Protein AF-0000000070218643 (afdb_homodimer)

Organism: Alternaria alternata (NCBI:txid5599)

Radius of gyration: 26.66 Å; Cα contacts (8 Å, |Δi|>4): 1334; chains: 2; bounding box: 50×75×58 Å

Secondary structure (DSSP, 8-state):
-EEEEE-TTT--EEEEEEE--SSTTPPEEEEE--TT--GGGGHHHHHHHHTTT-EEEEE--TTSTTS---S-GGGG-HHHHHHHHHHHHHHTT---EEEEEETHHHHHHHHHHHHHGGGEEEEEEESS----TT---SHHHHHHHHHHHHHHHSS-TTTHHHHHTSTTHHHHHHHTHHHHHHHHT-SSTTHHHIIIIISTTHHHHHHHTT-------SSS-HHHHHHHHHHHHHTTSSHHHHHHHHHHHTTTTHHHHHHHTTS-----S-EEEEEETT-SSS-HHHHHHHHGGG-TT-EEEEES--S-HHHHTHHHHHHHHHHHHHT-/-EEEEE-TTT--EEEEEEE--SSTTPPEEEEE--TT--GGGGHHHHHHHHTTT-EEEEE--TTSTTS---S-GGGG-HHHHHHHHHHHHHHTT---EEEEEETHHHHHHHHHHHHHGGGEEEEEEESS----TT---SHHHHHHHHHHHHHHHSS-TTTHHHHHTSTTHHHHHHHTHHHHHHHHT-SSTTHHHIIIIISTTHHHHHHHTT-------SSS-HHHHHHHHHHHHHTTSSHHHHHHHHHHHTTTTHHHHHHTTTS-----S-EEEEEETT-SSS-HHHHHHHHGGG-TT-EEEEES--S-HHHHTHHHHHHHHHHHHHT-

Foldseek 3Di:
DWDWDQQDPPRWIKIWDKDAFPDPPAFEEEEFEAPPDFLVLLVLLCVLVVVVRHIYIYIGQELFFPTHQDPDLLCLALLNSLVRVVSVCVVVPQQAHEYEYAHLSQVNVLVNCVPPVRRYQEYEYELFAHDFQLDQLAQVVLVVQQVVCCVVPNFRLQQQLVLLQDLCSFVLCQVLVQLNVQQVQAPPFPVSCRQQRGHHPNVVVSSVVSHGHDHDDPQRDPVNSVVSNVRQVVSPGRNSSSSNSNSRHVCSHNVVSVVCVPPLSADPHAYEYEHAPRESRSHVVVNCVNHCVRYVPYHYHYDPHYRSCCRVVVPVVSVVVVVSSVVD/DWDWDQQDPPRWIKIWDKDAFPDPPAFEEEEFEAPPDFLVLLVLLCVLVVVVRHIYIYIGAELFFPTHQDPDLLCLALLNSLVSVVSVCVVVPQQAHEYEYAHLSQVNVLVNCVPPVRRYQEYEYELFAHDFQLDQLAQVVLVVQQVVCCVVPNFRLQQQLVLLQDLCSFVLCQVLVQLNVQQVQAPDFPVSCRQQRGHHPRVVVSSVVSHGHDHDDPQRDPVNSVVSNVRQVVSPGRNSSSSNSNSRHVCSHNVVSVVCVPPLSADPHAYEYEHAPRESRSHVVVNCVNHCVRYVPYHYHYDPHYRSCCRVVVPVVSVVVVVSSVVD

InterPro domains:
  IPR000073 Alpha/beta hydrolase fold-1 [PF00561] (28-128)
  IPR000639 Epoxide hydrolase-like [PR00412] (33-51)
  IPR000639 Epoxide hydrolase-like [PR00412] (53-68)
  IPR000639 Epoxide hydrolase-like [PR00412] (269-285)
  IPR000639 Epoxide hydrolase-like [PR00412] (302-324)
  IPR029058 Alpha/Beta hydrolase fold [G3DSA:3.40.50.1820] (3-327)
  IPR029058 Alpha/Beta hydrolase fold [SSF53474] (5-327)
  IPR050266 AB hydrolase superfamily [PTHR43798] (12-327)

Solvent-accessible surface area (backbone atoms only — not comparable to full-atom values): 32749 Å² total; per-residue (Å²): 89,80,47,72,48,67,34,86,85,82,61,51,40,39,20,27,39,40,39,74,45,76,38,90,88,47,54,33,37,34,44,34,52,29,82,97,46,30,42,70,63,41,50,61,54,51,53,58,38,47,77,71,19,28,13,40,38,23,40,15,50,80,22,18,46,77,12,46,59,70,84,57,49,70,68,51,20,44,67,57,46,29,51,49,52,51,45,51,32,54,77,70,70,50,68,53,25,39,37,37,20,25,50,58,13,10,59,35,49,28,39,23,50,75,78,48,42,81,37,48,62,26,42,32,26,34,32,25,43,50,54,49,52,40,67,52,64,21,50,68,43,50,54,50,49,20,54,51,32,29,73,71,74,69,44,28,36,58,27,39,52,62,50,51,53,38,94,64,43,38,51,52,41,54,74,26,47,67,23,46,52,19,50,76,52,32,68,55,55,37,59,51,40,46,61,35,34,13,31,72,64,28,35,60,52,40,39,75,66,56,42,75,43,64,52,62,54,98,66,45,39,71,67,51,54,50,48,53,51,49,42,36,57,72,49,73,35,51,53,45,47,40,35,48,55,33,15,32,43,70,43,57,43,42,66,61,19,61,76,35,41,83,49,84,52,59,56,84,47,60,36,38,38,36,30,15,72,35,16,57,57,42,36,45,40,61,28,46,60,60,25,33,87,33,28,63,80,48,43,63,44,52,44,95,21,36,76,56,32,59,48,76,38,30,68,63,46,44,49,55,51,50,56,53,59,69,69,103,88,79,49,71,47,67,36,86,85,84,59,50,39,40,21,26,39,42,42,74,45,74,37,90,88,47,54,33,35,33,43,33,50,30,84,97,45,31,42,71,62,41,51,62,52,52,53,57,38,48,78,70,20,27,14,40,38,23,39,16,50,80,23,19,46,77,12,46,59,71,84,56,49,70,68,51,19,44,68,55,47,29,51,49,52,51,44,51,32,53,76,71,71,50,68,52,24,38,36,37,22,26,49,58,12,12,59,34,50,29,39,23,50,74,77,47,41,81,38,49,62,27,41,34,24,33,31,27,46,51,52,48,51,38,68,52,66,20,53,68,43,50,54,51,49,19,53,51,32,30,72,71,74,71,43,29,36,56,27,41,53,63,50,51,52,39,94,65,44,38,52,53,42,55,76,26,47,68,26,45,51,19,51,78,51,33,67,54,56,37,58,50,42,46,62,34,33,12,31,71,63,28,36,61,51,40,38,76,66,58,42,77,44,62,54,63,54,99,66,42,39,72,66,51,54,49,48,53,52,49,42,37,57,72,48,73,36,50,53,44,46,41,35,49,56,33,15,31,42,70,43,57,43,41,67,61,20,62,74,35,42,85,49,84,52,61,55,84,47,59,36,37,39,36,32,15,73,34,17,56,58,42,36,45,39,61,28,47,59,59,25,32,86,34,27,64,80,48,43,64,44,53,44,96,22,36,76,55,31,60,46,76,37,31,69,62,45,45,48,55,52,49,55,54,58,70,69,104

Structure (mmCIF, N/CA/C/O backbone):
data_AF-0000000070218643-model_v1
#
loop_
_entity.id
_entity.type
_entity.pdbx_description
1 polymer Alpha/beta-hydrolase
#
loop_
_atom_site.group_PDB
_atom_site.id
_atom_site.type_symbol
_atom_site.label_atom_id
_atom_site.label_alt_id
_atom_site.label_comp_id
_atom_site.label_asym_id
_atom_site.label_entity_id
_atom_site.label_seq_id
_atom_site.pdbx_PDB_ins_code
_atom_site.Cartn_x
_atom_site.Cartn_y
_atom_site.Cartn_z
_atom_site.occupancy
_atom_site.B_iso_or_equiv
_atom_site.auth_seq_id
_atom_site.auth_comp_id
_atom_site.auth_asym_id
_atom_site.auth_atom_id
_atom_site.pdbx_PDB_model_num
ATOM 1 N N . MET A 1 1 ? -12.609 31.656 -2.262 1 89.31 1 MET A N 1
ATOM 2 C CA . MET A 1 1 ? -12.656 32.844 -1.426 1 89.31 1 MET A CA 1
ATOM 3 C C . MET A 1 1 ? -12.188 32.531 -0.008 1 89.31 1 MET A C 1
ATOM 5 O O . MET A 1 1 ? -12.336 31.406 0.468 1 89.31 1 MET A O 1
ATOM 9 N N . MET A 1 2 ? -11.602 33.594 0.592 1 95.94 2 MET A N 1
ATOM 10 C CA . MET A 1 2 ? -11.211 33.5 1.994 1 95.94 2 MET A CA 1
ATOM 11 C C . MET A 1 2 ? -12.273 34.094 2.908 1 95.94 2 MET A C 1
ATOM 13 O O . MET A 1 2 ? -12.828 35.156 2.607 1 95.94 2 MET A O 1
ATOM 17 N N . LYS A 1 3 ? -12.617 33.375 3.938 1 97.94 3 LYS A N 1
ATOM 18 C CA . LYS A 1 3 ? -13.594 33.781 4.934 1 97.94 3 LYS A CA 1
ATOM 19 C C . LYS A 1 3 ? -13.047 33.625 6.348 1 97.94 3 LYS A C 1
ATOM 21 O O . LYS A 1 3 ? -12.078 32.906 6.562 1 97.94 3 LYS A O 1
ATOM 26 N N . SER A 1 4 ? -13.547 34.438 7.234 1 98.38 4 SER A N 1
ATOM 27 C CA . SER A 1 4 ? -13.281 34.281 8.664 1 98.38 4 SER A CA 1
ATOM 28 C C . SER A 1 4 ? -14.57 34.156 9.461 1 98.38 4 SER A C 1
ATOM 30 O O . SER A 1 4 ? -15.555 34.844 9.164 1 98.38 4 SER A O 1
ATOM 32 N N . VAL A 1 5 ? -14.594 33.344 10.438 1 98.56 5 VAL A N 1
ATOM 33 C CA . VAL A 1 5 ? -15.781 33.188 11.273 1 98.56 5 VAL A CA 1
ATOM 34 C C . VAL A 1 5 ? -15.367 32.938 12.719 1 98.56 5 VAL A C 1
ATOM 36 O O . VAL A 1 5 ? -14.383 32.219 12.977 1 98.56 5 VAL A O 1
ATOM 39 N N . LYS A 1 6 ? -15.984 33.562 13.617 1 98.62 6 LYS A N 1
ATOM 40 C CA . LYS A 1 6 ? -15.852 33.25 15.031 1 98.62 6 LYS A CA 1
ATOM 41 C C . LYS A 1 6 ? -16.75 32.062 15.43 1 98.62 6 LYS A C 1
ATOM 43 O O . LYS A 1 6 ? -17.984 32.156 15.289 1 98.62 6 LYS A O 1
ATOM 48 N N . LEU A 1 7 ? -16.188 31 15.875 1 98.5 7 LEU A N 1
ATOM 49 C CA . LEU A 1 7 ? -16.938 29.812 16.219 1 98.5 7 LEU A CA 1
ATOM 50 C C . LEU A 1 7 ? -17.797 30.062 17.469 1 98.5 7 LEU A C 1
ATOM 52 O O . LEU A 1 7 ? -17.344 30.656 18.438 1 98.5 7 LEU A O 1
ATOM 56 N N . PRO A 1 8 ? -18.984 29.656 17.469 1 96.94 8 PRO A N 1
ATOM 57 C CA . PRO A 1 8 ? -19.953 30.062 18.5 1 96.94 8 PRO A CA 1
ATOM 58 C C . PRO A 1 8 ? -19.641 29.453 19.875 1 96.94 8 PRO A C 1
ATOM 60 O O . PRO A 1 8 ? -19.859 30.078 20.906 1 96.94 8 PRO A O 1
ATOM 63 N N . THR A 1 9 ? -19.172 28.266 19.906 1 95 9 THR A N 1
ATOM 64 C CA . THR A 1 9 ? -18.969 27.578 21.172 1 95 9 THR A CA 1
ATOM 65 C C . THR A 1 9 ? -17.594 27.875 21.75 1 95 9 THR A C 1
ATOM 67 O O . THR A 1 9 ? -17.469 28.328 22.891 1 95 9 THR A O 1
ATOM 70 N N . SER A 1 10 ? -16.516 27.719 20.969 1 94.38 10 SER A N 1
ATOM 71 C CA . SER A 1 10 ? -15.148 27.891 21.469 1 94.38 10 SER A CA 1
ATOM 72 C C . SER A 1 10 ? -14.742 29.359 21.484 1 94.38 10 SER A C 1
ATOM 74 O O . SER A 1 10 ? -13.852 29.75 22.234 1 94.38 10 SER A O 1
ATOM 76 N N . GLY A 1 11 ? -15.352 30.141 20.641 1 97.88 11 GLY A N 1
ATOM 77 C CA . GLY A 1 11 ? -14.969 31.547 20.5 1 97.88 11 GLY A CA 1
ATOM 78 C C . GLY A 1 11 ? -13.727 31.734 19.656 1 97.88 11 GLY A C 1
ATOM 79 O O . GLY A 1 11 ? -13.273 32.875 19.469 1 97.88 11 GLY A O 1
ATOM 80 N N . THR A 1 12 ? -13.156 30.688 19.125 1 98.5 12 THR A N 1
ATOM 81 C CA . THR A 1 12 ? -11.977 30.75 18.281 1 98.5 12 THR A CA 1
ATOM 82 C C . THR A 1 12 ? -12.328 31.281 16.891 1 98.5 12 THR A C 1
ATOM 84 O O . THR A 1 12 ? -13.367 30.922 16.328 1 98.5 12 THR A O 1
ATOM 87 N N . THR A 1 13 ? -11.539 32.156 16.375 1 98.75 13 THR A N 1
ATOM 88 C CA . THR A 1 13 ? -11.75 32.625 15.008 1 98.75 13 THR A CA 1
ATOM 89 C C . THR A 1 13 ? -10.953 31.797 14.008 1 98.75 13 THR A C 1
ATOM 91 O O . THR A 1 13 ? -9.734 31.656 14.148 1 98.75 13 THR A O 1
ATOM 94 N N . TYR A 1 14 ? -11.641 31.266 13.039 1 98.81 14 TYR A N 1
ATOM 95 C CA . TYR A 1 14 ? -11.008 30.516 11.961 1 98.81 14 TYR A CA 1
ATOM 96 C C . TYR A 1 14 ? -11.055 31.281 10.648 1 98.81 14 TYR A C 1
ATOM 98 O O . TYR A 1 14 ? -12.078 31.875 10.305 1 98.81 14 TYR A O 1
ATOM 106 N N . ARG A 1 15 ? -9.977 31.344 9.984 1 98.75 15 ARG A N 1
ATOM 107 C CA . ARG A 1 15 ? -9.906 31.766 8.594 1 98.75 15 ARG A CA 1
ATOM 108 C C . ARG A 1 15 ? -9.781 30.562 7.664 1 98.75 15 ARG A C 1
ATOM 110 O O . ARG A 1 15 ? -9.062 29.609 7.969 1 98.75 15 ARG A O 1
ATOM 117 N N . TYR A 1 16 ? -10.523 30.547 6.551 1 98.81 16 TYR A N 1
ATOM 118 C CA . TYR A 1 16 ? -10.547 29.391 5.68 1 98.81 16 TYR A CA 1
ATOM 119 C C . TYR A 1 16 ? -10.906 29.781 4.25 1 98.81 16 TYR A C 1
ATOM 121 O O . TYR A 1 16 ? -11.57 30.797 4.027 1 98.81 16 TYR A O 1
ATOM 129 N N . ALA A 1 17 ? -10.344 29.031 3.352 1 98.75 17 ALA A N 1
ATOM 130 C CA . ALA A 1 17 ? -10.805 29.109 1.969 1 98.75 17 ALA A CA 1
ATOM 131 C C . ALA A 1 17 ? -12.102 28.328 1.781 1 98.75 17 ALA A C 1
ATOM 133 O O . ALA A 1 17 ? -12.242 27.219 2.299 1 98.75 17 ALA A O 1
ATOM 134 N N . ILE A 1 18 ? -13.039 28.906 1.062 1 98.5 18 ILE A N 1
ATOM 135 C CA . ILE A 1 18 ? -14.312 28.219 0.847 1 98.5 18 ILE A CA 1
ATOM 136 C C . ILE A 1 18 ? -14.828 28.516 -0.56 1 98.5 18 ILE A C 1
ATOM 138 O O . ILE A 1 18 ? -14.609 29.609 -1.091 1 98.5 18 ILE A O 1
ATOM 142 N N . ASN A 1 19 ? -15.312 27.578 -1.162 1 97.56 19 ASN A N 1
ATOM 143 C CA . ASN A 1 19 ? -16.047 27.641 -2.422 1 97.56 19 ASN A CA 1
ATOM 144 C C . ASN A 1 19 ? -17.219 26.672 -2.443 1 97.56 19 ASN A C 1
ATOM 146 O O . ASN A 1 19 ? -17.047 25.484 -2.154 1 97.56 19 ASN A O 1
ATOM 150 N N . SER A 1 20 ? -18.438 27.156 -2.75 1 96.62 20 SER A N 1
ATOM 151 C CA . SER A 1 20 ? -19.594 26.281 -2.857 1 96.62 20 SER A CA 1
ATOM 152 C C . SER A 1 20 ? -19.516 25.422 -4.117 1 96.62 20 SER A C 1
ATOM 154 O O . SER A 1 20 ? -19 25.859 -5.145 1 96.62 20 SER A O 1
ATOM 156 N N . PRO A 1 21 ? -20.062 24.25 -4 1 96.69 21 PRO A N 1
ATOM 157 C CA . PRO A 1 21 ? -20.094 23.469 -5.234 1 96.69 21 PRO A CA 1
ATOM 158 C C . PRO A 1 21 ? -20.875 24.141 -6.352 1 96.69 21 PRO A C 1
ATOM 160 O O . PRO A 1 21 ? -21.906 24.781 -6.09 1 96.69 21 PRO A O 1
ATOM 163 N N . SER A 1 22 ? -20.359 24.078 -7.512 1 94.31 22 SER A N 1
ATOM 164 C CA . SER A 1 22 ? -21.062 24.672 -8.648 1 94.31 22 SER A CA 1
ATOM 165 C C . SER A 1 22 ? -21.938 23.641 -9.352 1 94.31 22 SER A C 1
ATOM 167 O O . SER A 1 22 ? -22.797 23.984 -10.172 1 94.31 22 SER A O 1
ATOM 169 N N . GLU A 1 23 ? -21.688 22.391 -9.117 1 90.56 23 GLU A N 1
ATOM 170 C CA . GLU A 1 23 ? -22.516 21.297 -9.656 1 90.56 23 GLU A CA 1
ATOM 171 C C . GLU A 1 23 ? -23.281 20.594 -8.555 1 90.56 23 GLU A C 1
ATOM 173 O O . GLU A 1 23 ? -22.719 20.234 -7.516 1 90.56 23 GLU A O 1
ATOM 178 N N . SER A 1 24 ? -24.547 20.438 -8.867 1 87.38 24 SER A N 1
ATOM 179 C CA . SER A 1 24 ? -25.438 19.812 -7.891 1 87.38 24 SER A CA 1
ATOM 180 C C . SER A 1 24 ? -24.969 18.406 -7.555 1 87.38 24 SER A C 1
ATOM 182 O O . SER A 1 24 ? -24.578 17.641 -8.445 1 87.38 24 SER A O 1
ATOM 184 N N . GLY A 1 25 ? -24.922 18.094 -6.281 1 90.19 25 GLY A N 1
ATOM 185 C CA . GLY A 1 25 ? -24.641 16.734 -5.867 1 90.19 25 GLY A CA 1
ATOM 186 C C . GLY A 1 25 ? -23.172 16.5 -5.535 1 90.19 25 GLY A C 1
ATOM 187 O O . GLY A 1 25 ? -22.828 15.508 -4.895 1 90.19 25 GLY A O 1
ATOM 188 N N . LYS A 1 26 ? -22.281 17.422 -5.926 1 93.94 26 LYS A N 1
ATOM 189 C CA . LYS A 1 26 ? -20.875 17.234 -5.609 1 93.94 26 LYS A CA 1
ATOM 190 C C . LYS A 1 26 ? -20.594 17.594 -4.152 1 93.94 26 LYS A C 1
ATOM 192 O O . LYS A 1 26 ? -21.141 18.547 -3.619 1 93.94 26 LYS A O 1
ATOM 197 N N . PRO A 1 27 ? -19.828 16.828 -3.564 1 96 27 PRO A N 1
ATOM 198 C CA . PRO A 1 27 ? -19.562 17.031 -2.139 1 96 27 PRO A CA 1
ATOM 199 C C . PRO A 1 27 ? -18.578 18.172 -1.873 1 96 27 PRO A C 1
ATOM 201 O O . PRO A 1 27 ? -17.922 18.656 -2.795 1 96 27 PRO A O 1
ATOM 204 N N . TYR A 1 28 ? -18.609 18.688 -0.635 1 98.38 28 TYR A N 1
ATOM 205 C CA . TYR A 1 28 ? -17.531 19.516 -0.116 1 98.38 28 TYR A CA 1
ATOM 206 C C . TYR A 1 28 ? -16.312 18.672 0.215 1 98.38 28 TYR A C 1
ATOM 208 O O . TYR A 1 28 ? -16.438 17.578 0.757 1 98.38 28 TYR A O 1
ATOM 216 N N . LEU A 1 29 ? -15.195 19.172 -0.2 1 98.94 29 LEU A N 1
ATOM 217 C CA . LEU A 1 29 ? -13.914 18.625 0.226 1 98.94 29 LEU A CA 1
ATOM 218 C C . LEU A 1 29 ? -13.32 19.438 1.369 1 98.94 29 LEU A C 1
ATOM 220 O O . LEU A 1 29 ? -13.125 20.641 1.237 1 98.94 29 LEU A O 1
ATOM 224 N N . LEU A 1 30 ? -13.141 18.812 2.484 1 98.94 30 LEU A N 1
ATOM 225 C CA . LEU A 1 30 ? -12.453 19.422 3.625 1 98.94 30 LEU A CA 1
ATOM 226 C C . LEU A 1 30 ? -10.969 19.094 3.6 1 98.94 30 LEU A C 1
ATOM 228 O O . LEU A 1 30 ? -10.586 17.922 3.611 1 98.94 30 LEU A O 1
ATOM 232 N N . PHE A 1 31 ? -10.125 20.094 3.52 1 98.94 31 PHE A N 1
ATOM 233 C CA . PHE A 1 31 ? -8.68 19.906 3.475 1 98.94 31 PHE A CA 1
ATOM 234 C C . PHE A 1 31 ? -8.039 20.281 4.805 1 98.94 31 PHE A C 1
ATOM 236 O O . PHE A 1 31 ? -8.188 21.422 5.27 1 98.94 31 PHE A O 1
ATOM 243 N N . 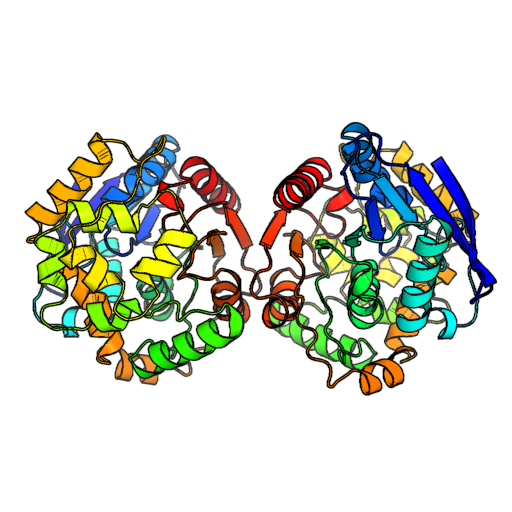LEU A 1 32 ? -7.348 19.344 5.418 1 99 32 LEU A N 1
ATOM 244 C CA . LEU A 1 32 ? -6.664 19.547 6.691 1 99 32 LEU A CA 1
ATOM 245 C C . LEU A 1 32 ? -5.152 19.438 6.516 1 99 32 LEU A C 1
ATOM 247 O O . LEU A 1 32 ? -4.613 18.344 6.336 1 99 32 LEU A O 1
ATOM 251 N N . HIS A 1 33 ? -4.477 20.594 6.613 1 98.88 33 HIS A N 1
ATOM 252 C CA . HIS A 1 33 ? -3.062 20.688 6.277 1 98.88 33 HIS A CA 1
ATOM 253 C C . HIS A 1 33 ? -2.188 20.297 7.465 1 98.88 33 HIS A C 1
ATOM 255 O O . HIS A 1 33 ? -2.689 20.109 8.578 1 98.88 33 HIS A O 1
ATOM 261 N N . GLY A 1 34 ? -0.904 20.141 7.195 1 98.69 34 GLY A N 1
ATOM 262 C CA . GLY A 1 34 ? 0.076 19.828 8.219 1 98.69 34 GLY A CA 1
ATOM 263 C C . GLY A 1 34 ? 1.028 20.969 8.508 1 98.69 34 GLY A C 1
ATOM 264 O O . GLY A 1 34 ? 0.621 22.141 8.523 1 98.69 34 GLY A O 1
ATOM 265 N N . PHE A 1 35 ? 2.266 20.688 8.883 1 98.44 35 PHE A N 1
ATOM 266 C CA . PHE A 1 35 ? 3.32 21.625 9.258 1 98.44 35 PHE A CA 1
ATOM 267 C C . PHE A 1 35 ? 4.477 21.562 8.266 1 98.44 35 PHE A C 1
ATOM 269 O O . PHE A 1 35 ? 4.863 20.469 7.832 1 98.44 35 PHE A O 1
ATOM 276 N N . PRO A 1 36 ? 4.957 22.703 7.957 1 97.38 36 PRO A N 1
ATOM 277 C CA . PRO A 1 36 ? 4.656 24.094 8.289 1 97.38 36 PRO A CA 1
ATOM 278 C C . PRO A 1 36 ? 3.77 24.781 7.25 1 97.38 36 PRO A C 1
ATOM 280 O O . PRO A 1 36 ? 4.191 25.734 6.613 1 97.38 36 PRO A O 1
ATOM 283 N N . GLU A 1 37 ? 2.584 24.312 7.25 1 98.12 37 GLU A N 1
ATOM 284 C CA . GLU A 1 37 ? 1.666 24.656 6.168 1 98.12 37 GLU A CA 1
ATOM 285 C C . GLU A 1 37 ? 0.534 25.547 6.668 1 98.12 37 GLU A C 1
ATOM 287 O O . GLU A 1 37 ? 0.451 25.844 7.859 1 98.12 37 GLU A O 1
ATOM 292 N N . SER A 1 38 ? -0.246 26.125 5.793 1 98.38 38 SER A N 1
ATOM 293 C CA . SER A 1 38 ? -1.551 26.766 5.91 1 98.38 38 SER A CA 1
ATOM 294 C C . SER A 1 38 ? -2.506 26.281 4.824 1 98.38 38 SER A C 1
ATOM 296 O O . SER A 1 38 ? -2.162 25.391 4.043 1 98.38 38 SER A O 1
ATOM 298 N N . SER A 1 39 ? -3.709 26.844 4.82 1 98.69 39 SER A N 1
ATOM 299 C CA . SER A 1 39 ? -4.656 26.469 3.779 1 98.69 39 SER A CA 1
ATOM 300 C C . SER A 1 39 ? -4.066 26.688 2.389 1 98.69 39 SER A C 1
ATOM 302 O O . SER A 1 39 ? -4.473 26.047 1.425 1 98.69 39 SER A O 1
ATOM 304 N N . TYR A 1 40 ? -3.066 27.562 2.275 1 98 40 TYR A N 1
ATOM 305 C CA . TYR A 1 40 ? -2.455 27.891 0.989 1 98 40 TYR A CA 1
ATOM 306 C C . TYR A 1 40 ? -1.741 26.672 0.411 1 98 40 TYR A C 1
ATOM 308 O O . TYR A 1 40 ? -1.541 26.578 -0.803 1 98 40 TYR A O 1
ATOM 316 N N . SER A 1 41 ? -1.346 25.75 1.242 1 97.44 41 SER A N 1
ATOM 317 C CA . SER A 1 41 ? -0.63 24.562 0.78 1 97.44 41 SER A CA 1
ATOM 318 C C . SER A 1 41 ? -1.512 23.688 -0.116 1 97.44 41 SER A C 1
ATOM 320 O O . SER A 1 41 ? -1.012 22.828 -0.843 1 97.44 41 SER A O 1
ATOM 322 N N . TRP A 1 42 ? -2.812 23.938 -0.085 1 98.25 42 TRP A N 1
ATOM 323 C CA . TRP A 1 42 ? -3.762 23.141 -0.867 1 98.25 42 TRP A CA 1
ATOM 324 C C . TRP A 1 42 ? -4.109 23.844 -2.174 1 98.25 42 TRP A C 1
ATOM 326 O O . TRP A 1 42 ? -5.051 23.469 -2.865 1 98.25 42 TRP A O 1
ATOM 336 N N . VAL A 1 43 ? -3.398 24.875 -2.562 1 97.19 43 VAL A N 1
ATOM 337 C CA . VAL A 1 43 ? -3.785 25.734 -3.67 1 97.19 43 VAL A CA 1
ATOM 338 C C . VAL A 1 43 ? -3.969 24.906 -4.938 1 97.19 43 VAL A C 1
ATOM 340 O O . VAL A 1 43 ? -4.891 25.156 -5.719 1 97.19 43 VAL A O 1
ATOM 343 N N . ASN A 1 44 ? -3.105 23.875 -5.176 1 97.44 44 ASN A N 1
ATOM 344 C CA . ASN A 1 44 ? -3.203 23.047 -6.371 1 97.44 44 ASN A CA 1
ATOM 345 C C . ASN A 1 44 ? -4.453 22.172 -6.344 1 97.44 44 ASN A C 1
ATOM 347 O O . ASN A 1 44 ? -5.109 21.984 -7.375 1 97.44 44 ASN A O 1
ATOM 351 N N . GLN A 1 45 ? -4.805 21.578 -5.188 1 98.62 45 GLN A N 1
ATOM 352 C CA . GLN A 1 45 ? -6.008 20.766 -5.027 1 98.62 45 GLN A CA 1
ATOM 353 C C . GLN A 1 45 ? -7.266 21.625 -5.109 1 98.62 45 GLN A C 1
ATOM 355 O O . GLN A 1 45 ? -8.258 21.234 -5.73 1 98.62 45 GLN A O 1
ATOM 360 N N . ILE A 1 46 ? -7.219 22.797 -4.43 1 98.25 46 ILE A N 1
ATOM 361 C CA . ILE A 1 46 ? -8.359 23.703 -4.434 1 98.25 46 ILE A CA 1
ATOM 362 C C . ILE A 1 46 ? -8.695 24.109 -5.867 1 98.25 46 ILE A C 1
ATOM 364 O O . ILE A 1 46 ? -9.852 24.031 -6.285 1 98.25 46 ILE A O 1
ATOM 368 N N . GLU A 1 47 ? -7.699 24.547 -6.648 1 97.44 47 GLU A N 1
ATOM 369 C CA . GLU A 1 47 ? -7.918 24.938 -8.039 1 97.44 47 GLU A CA 1
ATOM 370 C C . GLU A 1 47 ? -8.469 23.766 -8.859 1 97.44 47 GLU A C 1
ATOM 372 O O . GLU A 1 47 ? -9.453 23.922 -9.586 1 97.44 47 GLU A O 1
ATOM 377 N N . TYR A 1 48 ? -7.867 22.594 -8.75 1 98.25 48 TYR A N 1
ATOM 378 C CA . TYR A 1 48 ? -8.227 21.406 -9.516 1 98.25 48 TYR A CA 1
ATOM 379 C C . TYR A 1 48 ? -9.68 21.016 -9.273 1 98.25 48 TYR A C 1
ATOM 381 O O . TYR A 1 48 ? -10.43 20.766 -10.219 1 98.25 48 TYR A O 1
ATOM 389 N N . PHE A 1 49 ? -10.102 21.031 -8.047 1 98.56 49 PHE A N 1
ATOM 390 C CA . PHE A 1 49 ? -11.422 20.516 -7.699 1 98.56 49 PHE A CA 1
ATOM 391 C C . PHE A 1 49 ? -12.492 21.578 -7.859 1 98.56 49 PHE A C 1
ATOM 393 O O . PHE A 1 49 ? -13.641 21.281 -8.188 1 98.56 49 PHE A O 1
ATOM 400 N N . THR A 1 50 ? -12.117 22.859 -7.598 1 97.94 50 THR A N 1
ATOM 401 C CA . THR A 1 50 ? -13.062 23.953 -7.871 1 97.94 50 THR A CA 1
ATOM 402 C C . THR A 1 50 ? -13.453 23.953 -9.344 1 97.94 50 THR A C 1
ATOM 404 O O . THR A 1 50 ? -14.633 24.094 -9.68 1 97.94 50 THR A O 1
ATOM 407 N N . ARG A 1 51 ? -12.477 23.766 -10.258 1 97.31 51 ARG A N 1
ATOM 408 C CA . ARG A 1 51 ? -12.719 23.766 -11.695 1 97.31 51 ARG A CA 1
ATOM 409 C C . ARG A 1 51 ? -13.625 22.609 -12.094 1 97.31 51 ARG A C 1
ATOM 411 O O . ARG A 1 51 ? -14.281 22.641 -13.141 1 97.31 51 ARG A O 1
ATOM 418 N N . ARG A 1 52 ? -13.719 21.641 -11.258 1 97.31 52 ARG A N 1
ATOM 419 C CA . ARG A 1 52 ? -14.516 20.453 -11.562 1 97.31 52 ARG A CA 1
ATOM 420 C C . ARG A 1 52 ? -15.844 20.484 -10.805 1 97.31 52 ARG A C 1
ATOM 422 O O . ARG A 1 52 ? -16.562 19.484 -10.781 1 97.31 52 ARG A O 1
ATOM 429 N N . GLY A 1 53 ? -16.062 21.578 -10.078 1 97.81 53 GLY A N 1
ATOM 430 C CA . GLY A 1 53 ? -17.391 21.859 -9.547 1 97.81 53 GLY A CA 1
ATOM 431 C C . GLY A 1 53 ? -17.547 21.422 -8.102 1 97.81 53 GLY A C 1
ATOM 432 O O . GLY A 1 53 ? -18.656 21.469 -7.555 1 97.81 53 GLY A O 1
ATOM 433 N N . TYR A 1 54 ? -16.516 20.953 -7.438 1 98.38 54 TYR A N 1
ATOM 434 C CA . TYR A 1 54 ? -16.594 20.5 -6.059 1 98.38 54 TYR A CA 1
ATOM 435 C C . TYR A 1 54 ? -16.594 21.672 -5.082 1 98.38 54 TYR A C 1
ATOM 437 O O . TYR A 1 54 ? -16.078 22.734 -5.391 1 98.38 54 TYR A O 1
ATOM 445 N N . GLY A 1 55 ? -17.234 21.516 -3.996 1 98.44 55 GLY A N 1
ATOM 446 C CA . GLY A 1 55 ? -17.109 22.469 -2.906 1 98.44 55 GLY A CA 1
ATOM 447 C C . GLY A 1 55 ? -15.797 22.359 -2.16 1 98.44 55 GLY A C 1
ATOM 448 O O . GLY A 1 55 ? -15.211 21.266 -2.078 1 98.44 55 GLY A O 1
ATOM 449 N N . ILE A 1 56 ? -15.383 23.453 -1.67 1 98.75 56 ILE A N 1
ATOM 450 C CA . ILE A 1 56 ? -14.117 23.5 -0.949 1 98.75 56 ILE A CA 1
ATOM 451 C C . ILE A 1 56 ? -14.328 24.094 0.44 1 98.75 56 ILE A C 1
ATOM 453 O O . ILE A 1 56 ? -15.055 25.078 0.592 1 98.75 56 ILE A O 1
ATOM 457 N N . ILE A 1 57 ? -13.758 23.531 1.402 1 98.94 57 ILE A N 1
ATOM 458 C CA . ILE A 1 57 ? -13.531 24.172 2.699 1 98.94 57 ILE A CA 1
ATOM 459 C C . ILE A 1 57 ? -12.156 23.781 3.229 1 98.94 57 ILE A C 1
ATOM 461 O O . ILE A 1 57 ? -11.906 22.609 3.529 1 98.94 57 ILE A O 1
ATOM 465 N N . ALA A 1 58 ? -11.258 24.688 3.283 1 98.94 58 ALA A N 1
ATOM 466 C CA . ALA A 1 58 ? -9.867 24.484 3.697 1 98.94 58 ALA A CA 1
ATOM 467 C C . ALA A 1 58 ? -9.461 25.516 4.754 1 98.94 58 ALA A C 1
ATOM 469 O O . ALA A 1 58 ? -9 26.609 4.422 1 98.94 58 ALA A O 1
ATOM 470 N N . PRO A 1 59 ? -9.531 25.172 5.961 1 98.94 59 PRO A N 1
ATOM 471 C CA . PRO A 1 59 ? -9.172 26.109 7.02 1 98.94 59 PRO A CA 1
ATOM 472 C C . PRO A 1 59 ? -7.656 26.219 7.219 1 98.94 59 PRO A C 1
ATOM 474 O O . PRO A 1 59 ? -6.934 25.25 7.004 1 98.94 59 PRO A O 1
ATOM 477 N N . ASP A 1 60 ? -7.215 27.453 7.512 1 98.94 60 ASP A N 1
ATOM 478 C CA . ASP A 1 60 ? -6.008 27.516 8.328 1 98.94 60 ASP A CA 1
ATOM 479 C C . ASP A 1 60 ? -6.23 26.859 9.688 1 98.94 60 ASP A C 1
ATOM 481 O O . ASP A 1 60 ? -7.059 27.312 10.477 1 98.94 60 ASP A O 1
ATOM 485 N N . LEU A 1 61 ? -5.531 25.797 9.93 1 98.88 61 LEU A N 1
ATOM 486 C CA . LEU A 1 61 ? -5.727 25.125 11.211 1 98.88 61 LEU A CA 1
ATOM 487 C C . LEU A 1 61 ? -5.176 25.969 12.359 1 98.88 61 LEU A C 1
ATOM 489 O O . LEU A 1 61 ? -4.484 26.969 12.125 1 98.88 61 LEU A O 1
ATOM 493 N N . LEU A 1 62 ? -5.555 25.609 13.523 1 98.88 62 LEU A N 1
ATOM 494 C CA . LEU A 1 62 ? -5.227 26.422 14.695 1 98.88 62 LEU A CA 1
ATOM 495 C C . LEU A 1 62 ? -3.738 26.75 14.727 1 98.88 62 LEU A C 1
ATOM 497 O O . LEU A 1 62 ? -2.896 25.875 14.531 1 98.88 62 LEU A O 1
ATOM 501 N N . GLY A 1 63 ? -3.477 28.062 14.922 1 98.62 63 GLY A N 1
ATOM 502 C CA . GLY A 1 63 ? -2.092 28.484 15.047 1 98.62 63 GLY A CA 1
ATOM 503 C C . GLY A 1 63 ? -1.442 28.812 13.719 1 98.62 63 GLY A C 1
ATOM 504 O O . GLY A 1 63 ? -0.279 29.219 13.672 1 98.62 63 GLY A O 1
ATOM 505 N N . THR A 1 64 ? -2.158 28.75 12.609 1 98.62 64 THR A N 1
ATOM 506 C CA . THR A 1 64 ? -1.572 28.984 11.297 1 98.62 64 THR A CA 1
ATOM 507 C C . THR A 1 64 ? -2.391 30.016 10.516 1 98.62 64 THR A C 1
ATOM 509 O O . THR A 1 64 ? -3.572 30.219 10.805 1 98.62 64 THR A O 1
ATOM 512 N N . GLY A 1 65 ? -1.72 30.641 9.602 1 98.31 65 GLY A N 1
ATOM 513 C CA . GLY A 1 65 ? -2.402 31.578 8.719 1 98.31 65 GLY A CA 1
ATOM 514 C C . GLY A 1 65 ? -3.18 32.656 9.469 1 98.31 65 GLY A C 1
ATOM 515 O O . GLY A 1 65 ? -2.643 33.312 10.359 1 98.31 65 GLY A O 1
ATOM 516 N N . GLY A 1 66 ? -4.41 32.812 9.07 1 98.38 66 GLY A N 1
ATOM 517 C CA . GLY A 1 66 ? -5.234 33.875 9.648 1 98.38 66 GLY A CA 1
ATOM 518 C C . GLY A 1 66 ? -6.062 33.406 10.828 1 98.38 66 GLY A C 1
ATOM 519 O O . GLY A 1 66 ? -6.801 34.188 11.43 1 98.38 66 GLY A O 1
ATOM 520 N N . THR A 1 67 ? -5.98 32.156 11.195 1 98.81 67 THR A N 1
ATOM 521 C CA . THR A 1 67 ? -6.711 31.578 12.32 1 98.81 67 THR A CA 1
ATOM 522 C C . THR A 1 67 ? -6.039 31.938 13.641 1 98.81 67 THR A C 1
ATOM 524 O O . THR A 1 67 ? -4.832 32.188 13.688 1 98.81 67 THR A O 1
ATOM 527 N N . ASP A 1 68 ? -6.793 31.953 14.734 1 98.75 68 ASP A N 1
ATOM 528 C CA . ASP A 1 68 ? -6.309 32.344 16.047 1 98.75 68 ASP A CA 1
ATOM 529 C C . ASP A 1 68 ? -5.09 31.516 16.453 1 98.75 68 ASP A C 1
ATOM 531 O O . ASP A 1 68 ? -4.938 30.375 16.031 1 98.75 68 ASP A O 1
ATOM 535 N N . LYS A 1 69 ? -4.262 32.125 17.297 1 98.31 69 LYS A N 1
ATOM 536 C CA . LYS A 1 69 ? -3.012 31.516 17.766 1 98.31 69 LYS A CA 1
ATOM 537 C C . LYS A 1 69 ? -2.926 31.547 19.297 1 98.31 69 LYS A C 1
ATOM 539 O O . LYS A 1 69 ? -2.037 32.188 19.859 1 98.31 69 LYS A O 1
ATOM 544 N N . PRO A 1 70 ? -3.756 30.766 19.844 1 97.88 70 PRO A N 1
ATOM 545 C CA . PRO A 1 70 ? -3.719 30.766 21.312 1 97.88 70 PRO A CA 1
ATOM 546 C C . PRO A 1 70 ? -2.361 30.344 21.859 1 97.88 70 PRO A C 1
ATOM 548 O O . PRO A 1 70 ? -1.666 29.516 21.25 1 97.88 70 PRO A O 1
ATOM 551 N N . VAL A 1 71 ? -2.027 30.844 23.062 1 96.5 71 VAL A N 1
ATOM 552 C CA . VAL A 1 71 ? -0.731 30.547 23.672 1 96.5 71 VAL A CA 1
ATOM 553 C C . VAL A 1 71 ? -0.822 29.281 24.516 1 96.5 71 VAL A C 1
ATOM 555 O O . VAL A 1 71 ? 0.172 28.578 24.688 1 96.5 71 VAL A O 1
ATOM 558 N N . GLU A 1 72 ? -1.981 28.969 24.969 1 97.56 72 GLU A N 1
ATOM 559 C CA . GLU A 1 72 ? -2.168 27.797 25.828 1 97.56 72 GLU A CA 1
ATOM 560 C C . GLU A 1 72 ? -2.088 26.5 25.016 1 97.56 72 GLU A C 1
ATOM 562 O O . GLU A 1 72 ? -2.82 26.328 24.047 1 97.56 72 GLU A O 1
ATOM 567 N N . LEU A 1 73 ? -1.311 25.562 25.453 1 98.06 73 LEU A N 1
ATOM 568 C CA . LEU A 1 73 ? -1.117 24.297 24.75 1 98.06 73 LEU A CA 1
ATOM 569 C C . LEU A 1 73 ? -2.406 23.484 24.719 1 98.06 73 LEU A C 1
ATOM 571 O O . LEU A 1 73 ? -2.654 22.734 23.766 1 98.06 73 LEU A O 1
ATOM 575 N N . GLU A 1 74 ? -3.205 23.625 25.734 1 98.19 74 GLU A N 1
ATOM 576 C CA . GLU A 1 74 ? -4.441 22.859 25.859 1 98.19 74 GLU A CA 1
ATOM 577 C C . GLU A 1 74 ? -5.391 23.141 24.703 1 98.19 74 GLU A C 1
ATOM 579 O O . GLU A 1 74 ? -6.199 22.297 24.328 1 98.19 74 GLU A O 1
ATOM 584 N N . ALA A 1 75 ? -5.293 24.312 24.156 1 98.44 75 ALA A N 1
ATOM 585 C CA . ALA A 1 75 ? -6.141 24.688 23.016 1 98.44 75 ALA A CA 1
ATOM 586 C C . ALA A 1 75 ? -5.855 23.797 21.812 1 98.44 75 ALA A C 1
ATOM 588 O O . ALA A 1 75 ? -6.711 23.625 20.938 1 98.44 75 ALA A O 1
ATOM 589 N N . TYR A 1 76 ? -4.66 23.188 21.766 1 98.69 76 TYR A N 1
ATOM 590 C CA . TYR A 1 76 ? -4.223 22.391 20.625 1 98.69 76 TYR A CA 1
ATOM 591 C C . TYR A 1 76 ? -4.527 20.922 20.828 1 98.69 76 TYR A C 1
ATOM 593 O O . TYR A 1 76 ? -3.967 20.062 20.141 1 98.69 76 TYR A O 1
ATOM 601 N N . SER A 1 77 ? -5.402 20.609 21.797 1 98.62 77 SER A N 1
ATOM 602 C CA . SER A 1 77 ? -5.875 19.234 21.906 1 98.62 77 SER A CA 1
ATOM 603 C C . SER A 1 77 ? -6.621 18.812 20.641 1 98.62 77 SER A C 1
ATOM 605 O O . SER A 1 77 ? -7.383 19.594 20.078 1 98.62 77 SER A O 1
ATOM 607 N N . LEU A 1 78 ? -6.414 17.609 20.234 1 98.88 78 LEU A N 1
ATOM 608 C CA . LEU A 1 78 ? -7.043 17.109 19.016 1 98.88 78 LEU A CA 1
ATOM 609 C C . LEU A 1 78 ? -8.555 17.047 19.172 1 98.88 78 LEU A C 1
ATOM 611 O O . LEU A 1 78 ? -9.297 17.312 18.219 1 98.88 78 LEU A O 1
ATOM 615 N N . LYS A 1 79 ? -9.039 16.734 20.359 1 98.75 79 LYS A N 1
ATOM 616 C CA . LYS A 1 79 ? -10.469 16.703 20.625 1 98.75 79 LYS A CA 1
ATOM 617 C C . LYS A 1 79 ? -11.086 18.094 20.438 1 98.75 79 LYS A C 1
ATOM 619 O O . LYS A 1 79 ? -12.125 18.234 19.781 1 98.75 79 LYS A O 1
ATOM 624 N N . THR A 1 80 ? -10.438 19.109 21.016 1 98.69 80 THR A N 1
ATOM 625 C CA . THR A 1 80 ? -10.914 20.469 20.906 1 98.69 80 THR A CA 1
ATOM 626 C C . THR A 1 80 ? -10.906 20.938 19.453 1 98.69 80 THR A C 1
ATOM 628 O O . THR A 1 80 ? -11.906 21.469 18.953 1 98.69 80 THR A O 1
ATOM 631 N 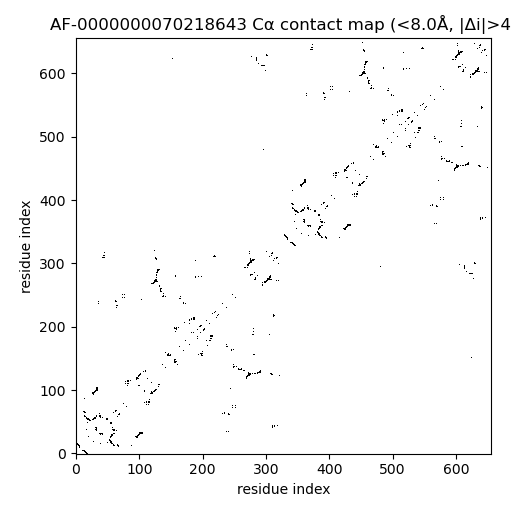N . MET A 1 81 ? -9.875 20.672 18.766 1 98.88 81 MET A N 1
ATOM 632 C CA . MET A 1 81 ? -9.766 21.109 17.391 1 98.88 81 MET A CA 1
ATOM 633 C C . MET A 1 81 ? -10.75 20.375 16.5 1 98.88 81 MET A C 1
ATOM 635 O O . MET A 1 81 ? -11.281 20.938 15.539 1 98.88 81 MET A O 1
ATOM 639 N N . ALA A 1 82 ? -10.961 19.047 16.781 1 98.88 82 ALA A N 1
ATOM 640 C CA . ALA A 1 82 ? -11.977 18.297 16.047 1 98.88 82 ALA A CA 1
ATOM 641 C C . ALA A 1 82 ? -13.352 18.938 16.219 1 98.88 82 ALA A C 1
ATOM 643 O O . ALA A 1 82 ? -14.102 19.078 15.242 1 98.88 82 ALA A O 1
ATOM 644 N N . SER A 1 83 ? -13.648 19.297 17.422 1 98.81 83 SER A N 1
ATOM 645 C CA . SER A 1 83 ? -14.914 19.969 17.703 1 98.81 83 SER A CA 1
ATOM 646 C C . SER A 1 83 ? -15.008 21.312 16.969 1 98.81 83 SER A C 1
ATOM 648 O O . SER A 1 83 ? -16.078 21.703 16.5 1 98.81 83 SER A O 1
ATOM 650 N N . GLU A 1 84 ? -13.938 22.031 16.906 1 98.88 84 GLU A N 1
ATOM 651 C CA . GLU A 1 84 ? -13.922 23.328 16.234 1 98.88 84 GLU A CA 1
ATOM 652 C C . GLU A 1 84 ? -14.117 23.188 14.734 1 98.88 84 GLU A C 1
ATOM 654 O O . GLU A 1 84 ? -14.797 24 14.109 1 98.88 84 GLU A O 1
ATOM 659 N N . VAL A 1 85 ? -13.516 22.125 14.148 1 98.88 85 VAL A N 1
ATOM 660 C CA . VAL A 1 85 ? -13.75 21.859 12.734 1 98.88 85 VAL A CA 1
ATOM 661 C C . VAL A 1 85 ? -15.227 21.562 12.492 1 98.88 85 VAL A C 1
ATOM 663 O O . VAL A 1 85 ? -15.812 22.016 11.508 1 98.88 85 VAL A O 1
ATOM 666 N N . ALA A 1 86 ? -15.859 20.797 13.391 1 98.81 86 ALA A N 1
ATOM 667 C CA . ALA A 1 86 ? -17.297 20.516 13.297 1 98.81 86 ALA A CA 1
ATOM 668 C C . ALA A 1 86 ? -18.094 21.812 13.375 1 98.81 86 ALA A C 1
ATOM 670 O O . ALA A 1 86 ? -19.031 22.016 12.586 1 98.81 86 ALA A O 1
ATOM 671 N N . GLN A 1 87 ? -17.719 22.672 14.312 1 98.81 87 GLN A N 1
ATOM 672 C CA . GLN A 1 87 ? -18.391 23.953 14.43 1 98.81 87 GLN A CA 1
ATOM 673 C C . GLN A 1 87 ? -18.266 24.781 13.148 1 98.81 87 GLN A C 1
ATOM 675 O O . GLN A 1 87 ? -19.203 25.453 12.734 1 98.81 87 GLN A O 1
ATOM 680 N N . LEU A 1 88 ? -17.078 24.75 12.602 1 98.81 88 LEU A N 1
ATOM 681 C CA . LEU A 1 88 ? -16.828 25.469 11.352 1 98.81 88 LEU A CA 1
ATOM 682 C C . LEU A 1 88 ? -17.766 24.969 10.25 1 98.81 88 LEU A C 1
ATOM 684 O O . LEU A 1 88 ? -18.344 25.766 9.508 1 98.81 88 LEU A O 1
ATOM 688 N N . LEU A 1 89 ? -17.891 23.625 10.109 1 98.81 89 LEU A N 1
ATOM 689 C CA . LEU A 1 89 ? -18.812 23.047 9.125 1 98.81 89 LEU A CA 1
ATOM 690 C C . LEU A 1 89 ? -20.234 23.484 9.406 1 98.81 89 LEU A C 1
ATOM 692 O O . LEU A 1 89 ? -20.969 23.844 8.477 1 98.81 89 LEU A O 1
ATOM 696 N N . ASP A 1 90 ? -20.641 23.516 10.656 1 98.56 90 ASP A N 1
ATOM 697 C CA . ASP A 1 90 ? -21.984 23.953 11.039 1 98.56 90 ASP A CA 1
ATOM 698 C C . ASP A 1 90 ? -22.219 25.406 10.641 1 98.56 90 ASP A C 1
ATOM 700 O O . ASP A 1 90 ? -23.297 25.75 10.156 1 98.56 90 ASP A O 1
ATOM 704 N N . CYS A 1 91 ? -21.25 26.25 10.891 1 98.31 91 CYS A N 1
ATOM 705 C CA . CYS A 1 91 ? -21.375 27.656 10.547 1 98.31 91 CYS A CA 1
ATOM 706 C C . CYS A 1 91 ? -21.656 27.844 9.062 1 98.31 91 CYS A C 1
ATOM 708 O O . CYS A 1 91 ? -22.375 28.766 8.672 1 98.31 91 CYS A O 1
ATOM 710 N N . GLU A 1 92 ? -21.172 26.891 8.219 1 98.12 92 GLU A N 1
ATOM 711 C CA . GLU A 1 92 ? -21.328 27 6.77 1 98.12 92 GLU A CA 1
ATOM 712 C C . GLU A 1 92 ? -22.484 26.141 6.277 1 98.12 92 GLU A C 1
ATOM 714 O O . GLU A 1 92 ? -22.75 26.078 5.074 1 98.12 92 GLU A O 1
ATOM 719 N N . GLY A 1 93 ? -23.172 25.453 7.219 1 97.88 93 GLY A N 1
ATOM 720 C CA . GLY A 1 93 ? -24.297 24.609 6.867 1 97.88 93 GLY A CA 1
ATOM 721 C C . GLY A 1 93 ? -23.891 23.359 6.098 1 97.88 93 GLY A C 1
ATOM 722 O O . GLY A 1 93 ? -24.656 22.859 5.262 1 97.88 93 GLY A O 1
ATOM 723 N N . ILE A 1 94 ? -22.703 22.906 6.254 1 98.12 94 ILE A N 1
ATOM 724 C CA . ILE A 1 94 ? -22.203 21.719 5.562 1 98.12 94 ILE A CA 1
ATOM 725 C C . ILE A 1 94 ? -22.391 20.5 6.445 1 98.12 94 ILE A C 1
ATOM 727 O O . ILE A 1 94 ? -21.812 20.406 7.535 1 98.12 94 ILE A O 1
ATOM 731 N N . GLU A 1 95 ? -23.125 19.5 5.984 1 96.88 95 GLU A N 1
ATOM 732 C CA . GLU A 1 95 ? -23.531 18.359 6.801 1 96.88 95 GLU A CA 1
ATOM 733 C C . GLU A 1 95 ? -22.578 17.188 6.613 1 96.88 95 GLU A C 1
ATOM 735 O O . GLU A 1 95 ? -22.438 16.328 7.5 1 96.88 95 GLU A O 1
ATOM 740 N N . ASN A 1 96 ? -22.031 17.078 5.461 1 96.81 96 ASN A N 1
ATOM 741 C CA . ASN A 1 96 ? -21.109 15.984 5.164 1 96.81 96 ASN A CA 1
ATOM 742 C C . ASN A 1 96 ? -20 16.422 4.227 1 96.81 96 ASN A C 1
ATOM 744 O O . ASN A 1 96 ? -20.188 17.297 3.385 1 96.81 96 ASN A O 1
ATOM 748 N N . VAL A 1 97 ? -18.797 15.836 4.406 1 98.75 97 VAL A N 1
ATOM 749 C CA . VAL A 1 97 ? -17.641 16.203 3.596 1 98.75 97 VAL A CA 1
ATOM 750 C C . VAL A 1 97 ? -16.828 14.953 3.268 1 98.75 97 VAL A C 1
ATOM 752 O O . VAL A 1 97 ? -16.953 13.93 3.943 1 98.75 97 VAL A O 1
ATOM 755 N N . VAL A 1 98 ? -16.109 14.969 2.195 1 98.88 98 VAL A N 1
ATOM 756 C CA . VAL A 1 98 ? -14.93 14.133 2 1 98.88 98 VAL A CA 1
ATOM 757 C C . VAL A 1 98 ? -13.703 14.844 2.572 1 98.88 98 VAL A C 1
ATOM 759 O O . VAL A 1 98 ? -13.305 15.898 2.082 1 98.88 98 VAL A O 1
ATOM 762 N N . ALA A 1 99 ? -13.125 14.289 3.561 1 98.94 99 ALA A N 1
ATOM 763 C CA . ALA A 1 99 ? -12 14.953 4.219 1 98.94 99 ALA A CA 1
ATOM 764 C C . ALA A 1 99 ? -10.664 14.438 3.691 1 98.94 99 ALA A C 1
ATOM 766 O O . ALA A 1 99 ? -10.5 13.234 3.479 1 98.94 99 ALA A O 1
ATOM 767 N N . VAL A 1 100 ? -9.773 15.312 3.426 1 99 100 VAL A N 1
ATOM 768 C CA . VAL A 1 100 ? -8.422 15.023 2.969 1 99 100 VAL A CA 1
ATOM 769 C C . VAL A 1 100 ? -7.402 15.633 3.932 1 99 100 VAL A C 1
ATOM 771 O O . VAL A 1 100 ? -7.457 16.828 4.219 1 99 100 VAL A O 1
ATOM 774 N N . SER A 1 101 ? -6.5 14.828 4.445 1 98.94 101 SER A N 1
ATOM 775 C CA . SER A 1 101 ? -5.531 15.336 5.41 1 98.94 101 SER A CA 1
ATOM 776 C C . SER A 1 101 ? -4.102 15.102 4.934 1 98.94 101 SER A C 1
ATOM 778 O O . SER A 1 101 ? -3.855 14.219 4.109 1 98.94 101 SER A O 1
ATOM 780 N N . HIS A 1 102 ? -3.17 15.875 5.391 1 98.88 102 HIS A N 1
ATOM 781 C CA . HIS A 1 102 ? -1.729 15.734 5.199 1 98.88 102 HIS A CA 1
ATOM 782 C C . HIS A 1 102 ? -0.976 15.961 6.504 1 98.88 102 HIS A C 1
ATOM 784 O O . HIS A 1 102 ? -1.283 16.891 7.25 1 98.88 102 HIS A O 1
ATOM 790 N N . ASP A 1 103 ? 0.032 15.07 6.816 1 98.69 103 ASP A N 1
ATOM 791 C CA . ASP A 1 103 ? 0.951 15.305 7.926 1 98.69 103 ASP A CA 1
ATOM 792 C C . ASP A 1 103 ? 0.192 15.477 9.242 1 98.69 103 ASP A C 1
ATOM 794 O O . ASP A 1 103 ? -0.599 14.617 9.625 1 98.69 103 ASP A O 1
ATOM 798 N N . LEU A 1 104 ? 0.275 16.578 9.969 1 98.81 104 LEU A N 1
ATOM 799 C CA . LEU A 1 104 ? -0.405 16.797 11.242 1 98.81 104 LEU A CA 1
ATOM 800 C C . LEU A 1 104 ? -1.918 16.797 11.055 1 98.81 104 LEU A C 1
ATOM 802 O O . LEU A 1 104 ? -2.658 16.422 11.969 1 98.81 104 LEU A O 1
ATOM 806 N N . GLY A 1 105 ? -2.332 17.172 9.875 1 98.94 105 GLY A N 1
ATOM 807 C CA . GLY A 1 105 ? -3.756 17.125 9.586 1 98.94 105 GLY A CA 1
ATOM 808 C C . GLY A 1 105 ? -4.336 15.727 9.734 1 98.94 105 GLY A C 1
ATOM 809 O O . GLY A 1 105 ? -5.535 15.57 9.992 1 98.94 105 GLY A O 1
ATOM 810 N N . SER A 1 106 ? -3.537 14.719 9.57 1 98.88 106 SER A N 1
ATOM 811 C CA . SER A 1 106 ? -4 13.336 9.68 1 98.88 106 SER A CA 1
ATOM 812 C C . SER A 1 106 ? -4.312 12.977 11.125 1 98.88 106 SER A C 1
ATOM 814 O O . SER A 1 106 ? -5.219 12.18 11.391 1 98.88 106 SER A O 1
ATOM 816 N N . PHE A 1 107 ? -3.508 13.578 12.102 1 98.88 107 PHE A N 1
ATOM 817 C CA . PHE A 1 107 ? -3.846 13.398 13.508 1 98.88 107 PHE A CA 1
ATOM 818 C C . PHE A 1 107 ? -5.227 13.969 13.805 1 98.88 107 PHE A C 1
ATOM 820 O O . PHE A 1 107 ? -6.035 13.328 14.484 1 98.88 107 PHE A O 1
ATOM 827 N N . LEU A 1 108 ? -5.434 15.109 13.25 1 98.94 108 LEU A N 1
ATOM 828 C CA . LEU A 1 108 ? -6.715 15.781 13.477 1 98.94 108 LEU A CA 1
ATOM 829 C C . LEU A 1 108 ? -7.848 15.031 12.781 1 98.94 108 LEU A C 1
ATOM 831 O O . LEU A 1 108 ? -8.914 14.82 13.375 1 98.94 108 LEU A O 1
ATOM 835 N N . LEU A 1 109 ? -7.656 14.609 11.547 1 98.94 109 LEU A N 1
ATOM 836 C CA . LEU A 1 109 ? -8.688 13.859 10.844 1 98.94 109 LEU A CA 1
ATOM 837 C C . LEU A 1 109 ? -9.016 12.57 11.578 1 98.94 109 LEU A C 1
ATOM 839 O O . LEU A 1 109 ? -10.18 12.156 11.633 1 98.94 109 LEU A O 1
ATOM 843 N N . SER A 1 110 ? -7.996 11.891 12.125 1 98.94 110 SER A N 1
ATOM 844 C CA . SER A 1 110 ? -8.211 10.664 12.883 1 98.94 110 SER A CA 1
ATOM 845 C C . SER A 1 110 ? -9.133 10.906 14.07 1 98.94 110 SER A C 1
ATOM 847 O O . SER A 1 110 ? -10.055 10.125 14.32 1 98.94 110 SER A O 1
ATOM 849 N N . ARG A 1 111 ? -8.945 11.992 14.766 1 98.94 111 ARG A N 1
ATOM 850 C CA . ARG A 1 111 ? -9.789 12.297 15.922 1 98.94 111 ARG A CA 1
ATOM 851 C C . ARG A 1 111 ? -11.125 12.891 15.492 1 98.94 111 ARG A C 1
ATOM 853 O O . ARG A 1 111 ? -12.141 12.688 16.156 1 98.94 111 ARG A O 1
ATOM 860 N N . PHE A 1 112 ? -11.078 13.594 14.375 1 98.94 112 PHE A N 1
ATOM 861 C CA . PHE A 1 112 ? -12.352 14 13.805 1 98.94 112 PHE A CA 1
ATOM 862 C C . PHE A 1 112 ? -13.219 12.781 13.5 1 98.94 112 PHE A C 1
ATOM 864 O O . PHE A 1 112 ? -14.422 12.781 13.781 1 98.94 112 PHE A O 1
ATOM 871 N N . HIS A 1 113 ? -12.656 11.719 12.938 1 98.88 113 HIS A N 1
ATOM 872 C CA . HIS A 1 113 ? -13.352 10.453 12.703 1 98.88 113 HIS A CA 1
ATOM 873 C C . HIS A 1 113 ? -13.867 9.867 14.016 1 98.88 113 HIS A C 1
ATOM 875 O O . HIS A 1 113 ? -14.984 9.344 14.062 1 98.88 113 HIS A O 1
ATOM 881 N N . THR A 1 114 ? -13.078 9.984 15.086 1 98.69 114 THR A N 1
ATOM 882 C CA . THR A 1 114 ? -13.422 9.414 16.391 1 98.69 114 THR A CA 1
ATOM 883 C C . THR A 1 114 ? -14.617 10.148 17 1 98.69 114 THR A C 1
ATOM 885 O O . THR A 1 114 ? -15.562 9.516 17.469 1 98.69 114 THR A O 1
ATOM 888 N N . TYR A 1 115 ? -14.57 11.492 16.891 1 98.56 115 TYR A N 1
ATOM 889 C CA . TYR A 1 115 ? -15.5 12.281 17.688 1 98.56 115 TYR A CA 1
ATOM 890 C C . TYR A 1 115 ? -16.641 12.82 16.828 1 98.56 115 TYR A C 1
ATOM 892 O O . TYR A 1 115 ? -17.703 13.18 17.359 1 98.56 115 TYR A O 1
ATOM 900 N N . GLN A 1 116 ? -16.406 12.984 15.516 1 98.44 116 GLN A N 1
ATOM 901 C CA . GLN A 1 116 ? -17.344 13.695 14.648 1 98.44 116 GLN A CA 1
ATOM 902 C C . GLN A 1 116 ? -17.578 12.93 13.344 1 98.44 116 GLN A C 1
ATOM 904 O O . GLN A 1 116 ? -17.641 13.523 12.273 1 98.44 116 GLN A O 1
ATOM 909 N N . SER A 1 117 ? -17.672 11.594 13.375 1 98.12 117 SER A N 1
ATOM 910 C CA . SER A 1 117 ? -17.719 10.734 12.195 1 98.12 117 SER A CA 1
ATOM 911 C C . SER A 1 117 ? -18.953 11.039 11.352 1 98.12 117 SER A C 1
ATOM 913 O O . SER A 1 117 ? -18.969 10.773 10.148 1 98.12 117 SER A O 1
ATOM 915 N N . LYS A 1 118 ? -19.984 11.625 11.953 1 98 118 LYS A N 1
ATOM 916 C CA . LYS A 1 118 ? -21.234 11.898 11.25 1 98 118 LYS A CA 1
ATOM 917 C C . LYS A 1 118 ? -21.016 12.875 10.102 1 98 118 LYS A C 1
ATOM 919 O O . LYS A 1 118 ? -21.797 12.906 9.141 1 98 118 LYS A O 1
ATOM 924 N N . TYR A 1 119 ? -19.938 13.688 10.141 1 98.62 119 TYR A N 1
ATOM 925 C CA . TYR A 1 119 ? -19.672 14.695 9.117 1 98.62 119 TYR A CA 1
ATOM 926 C C . TYR A 1 119 ? -18.906 14.094 7.949 1 98.62 119 TYR A C 1
ATOM 928 O O . TYR A 1 119 ? -18.719 14.742 6.918 1 98.62 119 TYR A O 1
ATOM 936 N N . LEU A 1 120 ? -18.469 12.82 8.078 1 98.75 120 LEU A N 1
ATOM 937 C CA . LEU A 1 120 ? -17.547 12.258 7.105 1 98.75 120 LEU A CA 1
ATOM 938 C C . LEU A 1 120 ? -18.266 11.281 6.176 1 98.75 120 LEU A C 1
ATOM 940 O O . LEU A 1 120 ? -18.734 10.234 6.613 1 98.75 120 LEU A O 1
ATOM 944 N N . SER A 1 121 ? -18.312 11.602 4.934 1 98.62 121 SER A N 1
ATOM 945 C CA . SER A 1 121 ? -18.812 10.641 3.949 1 98.62 121 SER A CA 1
ATOM 946 C C . SER A 1 121 ? -17.688 9.75 3.432 1 98.62 121 SER A C 1
ATOM 948 O O . SER A 1 121 ? -17.922 8.609 3.033 1 98.62 121 SER A O 1
ATOM 950 N N . ALA A 1 122 ? -16.453 10.289 3.418 1 98.75 122 ALA A N 1
ATOM 951 C CA . ALA A 1 122 ? -15.227 9.586 3.025 1 98.75 122 ALA A CA 1
ATOM 952 C C . ALA A 1 122 ? -13.992 10.297 3.574 1 98.75 122 ALA A C 1
ATOM 954 O O . ALA A 1 122 ? -14.07 11.445 4.016 1 98.75 122 ALA A O 1
ATOM 955 N N . LEU A 1 123 ? -12.875 9.586 3.607 1 98.5 123 LEU A N 1
ATOM 956 C CA . LEU A 1 123 ? -11.625 10.133 4.125 1 98.5 123 LEU A CA 1
ATOM 957 C C . LEU A 1 123 ? -10.453 9.773 3.215 1 98.5 123 LEU A C 1
ATOM 959 O O . LEU A 1 123 ? -10.383 8.648 2.703 1 98.5 123 LEU A O 1
ATOM 963 N N . ALA A 1 124 ? -9.562 10.664 3.07 1 98.94 124 ALA A N 1
ATOM 964 C CA . ALA A 1 124 ? -8.289 10.422 2.402 1 98.94 124 ALA A CA 1
ATOM 965 C C . ALA A 1 124 ? -7.125 10.938 3.242 1 98.94 124 ALA A C 1
ATOM 967 O O . ALA A 1 124 ? -7.133 12.086 3.686 1 98.94 124 ALA A O 1
ATOM 968 N N . PHE A 1 125 ? -6.164 10.07 3.482 1 98.94 125 PHE A N 1
ATOM 969 C CA . PHE A 1 125 ? -4.938 10.422 4.188 1 98.94 125 PHE A CA 1
ATOM 970 C C . PHE A 1 125 ? -3.768 10.531 3.217 1 98.94 125 PHE A C 1
ATOM 972 O O . PHE A 1 125 ? -3.529 9.625 2.42 1 98.94 125 PHE A O 1
ATOM 979 N N . LEU A 1 126 ? -3.049 11.633 3.258 1 98.88 126 LEU A N 1
ATOM 980 C CA . LEU A 1 126 ? -1.854 11.828 2.445 1 98.88 126 LEU A CA 1
ATOM 981 C C . LEU A 1 126 ? -0.595 11.734 3.301 1 98.88 126 LEU A C 1
ATOM 983 O O . LEU A 1 126 ? -0.431 12.492 4.262 1 98.88 126 LEU A O 1
ATOM 987 N N . ASP A 1 127 ? 0.366 10.828 3.012 1 98.56 127 ASP A N 1
ATOM 988 C CA . ASP A 1 127 ? 1.688 10.531 3.559 1 98.56 127 ASP A CA 1
ATOM 989 C C . ASP A 1 127 ? 1.581 9.961 4.973 1 98.56 127 ASP A C 1
ATOM 991 O O . ASP A 1 127 ? 2.246 8.977 5.301 1 98.56 127 ASP A O 1
ATOM 995 N N . ILE A 1 128 ? 0.841 10.664 5.879 1 98.81 128 ILE A N 1
ATOM 996 C CA . ILE A 1 128 ? 0.593 10.18 7.23 1 98.81 128 ILE A CA 1
ATOM 997 C C . ILE A 1 128 ? -0.799 9.555 7.309 1 98.81 128 ILE A C 1
ATOM 999 O O . ILE A 1 128 ? -1.769 10.125 6.797 1 98.81 128 ILE A O 1
ATOM 1003 N N . GLY A 1 129 ? -0.87 8.375 7.879 1 98.69 129 GLY A N 1
ATOM 1004 C CA . GLY A 1 129 ? -2.102 7.605 7.883 1 98.69 129 GLY A CA 1
ATOM 1005 C C . GLY A 1 129 ? -2.959 7.848 9.109 1 98.69 129 GLY A C 1
ATOM 1006 O O . GLY A 1 129 ? -2.994 8.961 9.633 1 98.69 129 GLY A O 1
ATOM 1007 N N . TYR A 1 130 ? -3.738 6.848 9.477 1 98.88 130 TYR A N 1
ATOM 1008 C CA . TYR A 1 130 ? -4.766 6.879 10.508 1 98.88 130 TYR A CA 1
ATOM 1009 C C . TYR A 1 130 ? -4.18 6.516 11.867 1 98.88 130 TYR A C 1
ATOM 1011 O O . TYR A 1 130 ? -3.389 5.578 11.977 1 98.88 130 TYR A O 1
ATOM 1019 N N . PHE A 1 131 ? -4.492 7.301 12.844 1 98.69 131 PHE A N 1
ATOM 1020 C CA . PHE A 1 131 ? -4.211 6.973 14.234 1 98.69 131 PHE A CA 1
ATOM 1021 C C . PHE A 1 131 ? -5.484 6.543 14.953 1 98.69 131 PHE A C 1
ATOM 1023 O O . PHE A 1 131 ? -6.383 7.355 15.172 1 98.69 131 PHE A O 1
ATOM 1030 N N . ALA A 1 132 ? -5.562 5.316 15.328 1 98.56 132 ALA A N 1
ATOM 1031 C CA . ALA A 1 132 ? -6.75 4.77 15.984 1 98.56 132 ALA A CA 1
ATOM 1032 C C . ALA A 1 132 ? -6.957 5.395 17.359 1 98.56 132 ALA A C 1
ATOM 1034 O O . ALA A 1 132 ? -6.008 5.891 17.969 1 98.56 132 ALA A O 1
ATOM 1035 N N . PRO A 1 133 ? -8.281 5.391 17.859 1 98.62 133 PRO A N 1
ATOM 1036 C CA . PRO A 1 133 ? -8.5 5.871 19.234 1 98.62 133 PRO A CA 1
ATOM 1037 C C . PRO A 1 133 ? -7.629 5.152 20.25 1 98.62 133 PRO A C 1
ATOM 1039 O O . PRO A 1 133 ? -7.473 3.93 20.188 1 98.62 133 PRO A O 1
ATOM 1042 N N . GLY A 1 134 ? -7.035 5.906 21.094 1 98.56 134 GLY A N 1
ATOM 1043 C CA . GLY A 1 134 ? -6.203 5.324 22.141 1 98.56 134 GLY A CA 1
ATOM 1044 C C . GLY A 1 134 ? -4.719 5.402 21.828 1 98.56 134 GLY A C 1
ATOM 1045 O O . GLY A 1 134 ? -3.883 5.23 22.719 1 98.56 134 GLY A O 1
ATOM 1046 N N . VAL A 1 135 ? -4.348 5.633 20.578 1 98.44 135 VAL A N 1
ATOM 1047 C CA . VAL A 1 135 ? -2.941 5.848 20.234 1 98.44 135 VAL A CA 1
ATOM 1048 C C . VAL A 1 135 ? -2.51 7.234 20.703 1 98.44 135 VAL A C 1
ATOM 1050 O O . VAL A 1 135 ? -2.91 8.25 20.125 1 98.44 135 VAL A O 1
ATOM 1053 N N . ASP A 1 136 ? -1.712 7.277 21.75 1 98.69 136 ASP A N 1
ATOM 1054 C CA . ASP A 1 136 ? -1.245 8.516 22.359 1 98.69 136 ASP A CA 1
ATOM 1055 C C . ASP A 1 136 ? 0.133 8.906 21.828 1 98.69 136 ASP A C 1
ATOM 1057 O O . ASP A 1 136 ? 1.152 8.406 22.312 1 98.69 136 ASP A O 1
ATOM 1061 N N . VAL A 1 137 ? 0.18 9.828 20.859 1 98.38 137 VAL A N 1
ATOM 1062 C CA . VAL A 1 137 ? 1.44 10.281 20.281 1 98.38 137 VAL A CA 1
ATOM 1063 C C . VAL A 1 137 ? 2.119 11.273 21.219 1 98.38 137 VAL A C 1
ATOM 1065 O O . VAL A 1 137 ? 2.172 12.469 20.938 1 98.38 137 VAL A O 1
ATOM 1068 N N . ASN A 1 138 ? 2.582 10.758 22.344 1 98.69 138 ASN A N 1
ATOM 1069 C CA . ASN A 1 138 ? 3.338 11.523 23.328 1 98.69 138 ASN A CA 1
ATOM 1070 C C . ASN A 1 138 ? 4.832 11.227 23.234 1 98.69 138 ASN A C 1
ATOM 1072 O O . ASN A 1 138 ? 5.305 10.664 22.25 1 98.69 138 ASN A O 1
ATOM 1076 N N . MET A 1 139 ? 5.57 11.688 24.203 1 98.5 139 MET A N 1
ATOM 1077 C CA . MET A 1 139 ? 7.02 11.523 24.203 1 98.5 139 MET A CA 1
ATOM 1078 C C . MET A 1 139 ? 7.406 10.055 24.125 1 98.5 139 MET A C 1
ATOM 1080 O O . MET A 1 139 ? 8.336 9.688 23.406 1 98.5 139 MET A O 1
ATOM 1084 N N . THR A 1 140 ? 6.734 9.195 24.844 1 98.56 140 THR A N 1
ATOM 1085 C CA . THR A 1 140 ? 7.008 7.766 24.844 1 98.56 140 THR A CA 1
ATOM 1086 C C . THR A 1 140 ? 6.777 7.18 23.453 1 98.56 140 THR A C 1
ATOM 1088 O O . THR A 1 140 ? 7.566 6.359 22.984 1 98.56 140 THR A O 1
ATOM 1091 N N . TYR A 1 141 ? 5.711 7.57 22.812 1 98.62 141 TYR A N 1
ATOM 1092 C CA . TYR A 1 141 ? 5.43 7.133 21.453 1 98.62 141 TYR A CA 1
ATOM 1093 C C . TYR A 1 141 ? 6.57 7.508 20.516 1 98.62 141 TYR A C 1
ATOM 1095 O O . TYR A 1 141 ? 7.047 6.672 19.734 1 98.62 141 TYR A O 1
ATOM 1103 N N . VAL A 1 142 ? 6.992 8.742 20.562 1 98.69 142 VAL A N 1
ATOM 1104 C CA . VAL A 1 142 ? 8.016 9.266 19.672 1 98.69 142 VAL A CA 1
ATOM 1105 C C . VAL A 1 142 ? 9.336 8.531 19.891 1 98.69 142 VAL A C 1
ATOM 1107 O O . VAL A 1 142 ? 10.016 8.148 18.938 1 98.69 142 VAL A O 1
ATOM 1110 N N . GLU A 1 143 ? 9.68 8.328 21.141 1 98.62 143 GLU A N 1
ATOM 1111 C CA . GLU A 1 143 ? 10.898 7.586 21.469 1 98.62 143 GLU A CA 1
ATOM 1112 C C . GLU A 1 143 ? 10.828 6.156 20.938 1 98.62 143 GLU A C 1
ATOM 1114 O O . GLU A 1 143 ? 11.797 5.656 20.359 1 98.62 143 GLU A O 1
ATOM 1119 N N . THR A 1 144 ? 9.711 5.531 21.141 1 98.62 144 THR A N 1
ATOM 1120 C CA . THR A 1 144 ? 9.516 4.168 20.656 1 98.62 144 THR A CA 1
ATOM 1121 C C . THR A 1 144 ? 9.602 4.117 19.141 1 98.62 144 THR A C 1
ATOM 1123 O O . THR A 1 144 ? 10.25 3.234 18.578 1 98.62 144 THR A O 1
ATOM 1126 N N . TYR A 1 145 ? 8.93 5.043 18.5 1 98.44 145 TYR A N 1
ATOM 1127 C CA . TYR A 1 145 ? 8.953 5.102 17.031 1 98.44 145 TYR A CA 1
ATOM 1128 C C . TYR A 1 145 ? 10.367 5.312 16.516 1 98.44 145 TYR A C 1
ATOM 1130 O O . TYR A 1 145 ? 10.773 4.684 15.531 1 98.44 145 TYR A O 1
ATOM 1138 N N . ASN A 1 146 ? 11.086 6.18 17.141 1 98.69 146 ASN A N 1
ATOM 1139 C CA . ASN A 1 146 ? 12.469 6.434 16.75 1 98.69 146 ASN A CA 1
ATOM 1140 C C . ASN A 1 146 ? 13.328 5.184 16.891 1 98.69 146 ASN A C 1
ATOM 1142 O O . ASN A 1 146 ? 14.18 4.906 16.047 1 98.69 146 ASN A O 1
ATOM 1146 N N . ASN A 1 147 ? 13.148 4.461 17.984 1 98.56 147 ASN A N 1
ATOM 1147 C CA . ASN A 1 147 ? 13.875 3.207 18.156 1 98.56 147 ASN A CA 1
ATOM 1148 C C . ASN A 1 147 ? 13.539 2.201 17.062 1 98.56 147 ASN A C 1
ATOM 1150 O O . ASN A 1 147 ? 14.422 1.535 16.531 1 98.56 147 ASN A O 1
ATOM 1154 N N . ILE A 1 148 ? 12.305 2.1 16.719 1 97.56 148 ILE A N 1
ATOM 1155 C CA . ILE A 1 148 ? 11.844 1.169 15.688 1 97.56 148 ILE A CA 1
ATOM 1156 C C . ILE A 1 148 ? 12.43 1.571 14.336 1 97.56 148 ILE A C 1
ATOM 1158 O O . ILE A 1 148 ? 12.977 0.736 13.617 1 97.56 148 ILE A O 1
ATOM 1162 N N . SER A 1 149 ? 12.281 2.859 13.992 1 97.81 149 SER A N 1
ATOM 1163 C CA . SER A 1 149 ? 12.773 3.312 12.695 1 97.81 149 SER A CA 1
ATOM 1164 C C . SER A 1 149 ? 14.289 3.188 12.609 1 97.81 149 SER A C 1
ATOM 1166 O O . SER A 1 149 ? 14.836 2.869 11.547 1 97.81 149 SER A O 1
ATOM 1168 N N . GLN A 1 150 ? 15.023 3.498 13.727 1 97.88 150 GLN A N 1
ATOM 1169 C CA . GLN A 1 150 ? 16.469 3.279 13.758 1 97.88 150 GLN A CA 1
ATOM 1170 C C . GLN A 1 150 ? 16.812 1.837 13.406 1 97.88 150 GLN A C 1
ATOM 1172 O O . GLN A 1 150 ? 17.734 1.59 12.617 1 97.88 150 GLN A O 1
ATOM 1177 N N . ALA A 1 151 ? 16.109 0.937 13.93 1 95.56 151 ALA A N 1
ATOM 1178 C CA . ALA A 1 151 ? 16.359 -0.484 13.711 1 95.56 151 ALA A CA 1
ATOM 1179 C C . ALA A 1 151 ? 15.977 -0.895 12.289 1 95.56 151 ALA A C 1
ATOM 1181 O O . ALA A 1 151 ? 16.672 -1.707 11.664 1 95.56 151 ALA A O 1
ATOM 1182 N N . GLU A 1 152 ? 14.914 -0.331 11.789 1 93.75 152 GLU A N 1
ATOM 1183 C CA . GLU A 1 152 ? 14.328 -0.809 10.539 1 93.75 152 GLU A CA 1
ATOM 1184 C C . GLU A 1 152 ? 14.977 -0.129 9.336 1 93.75 152 GLU A C 1
ATOM 1186 O O . GLU A 1 152 ? 15.195 -0.763 8.305 1 93.75 152 GLU A O 1
ATOM 1191 N N . VAL A 1 153 ? 15.234 1.19 9.484 1 94.94 153 VAL A N 1
ATOM 1192 C CA . VAL A 1 153 ? 15.664 1.898 8.281 1 94.94 153 VAL A CA 1
ATOM 1193 C C . VAL A 1 153 ? 16.969 2.637 8.562 1 94.94 153 VAL A C 1
ATOM 1195 O O . VAL A 1 153 ? 17.5 3.328 7.688 1 94.94 153 VAL A O 1
ATOM 1198 N N . GLY A 1 154 ? 17.5 2.646 9.766 1 96.69 154 GLY A N 1
ATOM 1199 C CA . GLY A 1 154 ? 18.859 3.082 10.047 1 96.69 154 GLY A CA 1
ATOM 1200 C C . GLY A 1 154 ? 18.922 4.496 10.594 1 96.69 154 GLY A C 1
ATOM 1201 O O . GLY A 1 154 ? 20.016 5.07 10.695 1 96.69 154 GLY A O 1
ATOM 1202 N N . TYR A 1 155 ? 17.766 5.16 10.867 1 98.06 155 TYR A N 1
ATOM 1203 C CA . TYR A 1 155 ? 17.766 6.504 11.43 1 98.06 155 TYR A CA 1
ATOM 1204 C C . TYR A 1 155 ? 16.484 6.758 12.227 1 98.06 155 TYR A C 1
ATOM 1206 O O . TYR A 1 155 ? 15.461 6.109 12.008 1 98.06 155 TYR A O 1
ATOM 1214 N N . PRO A 1 156 ? 16.531 7.633 13.219 1 98.75 156 PRO A N 1
ATOM 1215 C CA . PRO A 1 156 ? 15.328 8.016 13.969 1 98.75 156 PRO A CA 1
ATOM 1216 C C . PRO A 1 156 ? 14.43 8.977 13.203 1 98.75 156 PRO A C 1
ATOM 1218 O O . PRO A 1 156 ? 14.68 10.188 13.188 1 98.75 156 PRO A O 1
ATOM 1221 N N . ALA A 1 157 ? 13.383 8.555 12.672 1 98.62 157 ALA A N 1
ATOM 1222 C CA . ALA A 1 157 ? 12.57 9.266 11.688 1 98.62 157 ALA A CA 1
ATOM 1223 C C . ALA A 1 157 ? 11.961 10.531 12.289 1 98.62 157 ALA A C 1
ATOM 1225 O O . ALA A 1 157 ? 11.75 11.523 11.594 1 98.62 157 ALA A O 1
ATOM 1226 N N . LEU A 1 158 ? 11.727 10.516 13.641 1 98.75 158 LEU A N 1
ATOM 1227 C CA . LEU A 1 158 ? 11.086 11.656 14.297 1 98.75 158 LEU A CA 1
ATOM 1228 C C . LEU A 1 158 ? 12.07 12.391 15.203 1 98.75 158 LEU A C 1
ATOM 1230 O O . LEU A 1 158 ? 11.664 13.008 16.188 1 98.75 158 LEU A O 1
ATOM 1234 N N . GLY A 1 159 ? 13.328 12.297 14.859 1 98.75 159 GLY A N 1
ATOM 1235 C CA . GLY A 1 159 ? 14.352 12.906 15.703 1 98.75 159 GLY A CA 1
ATOM 1236 C C . GLY A 1 159 ? 14.172 14.406 15.859 1 98.75 159 GLY A C 1
ATOM 1237 O O . GLY A 1 159 ? 14.531 14.969 16.906 1 98.75 159 GLY A O 1
ATOM 1238 N N . TYR A 1 160 ? 13.633 15.047 14.922 1 98.56 160 TYR A N 1
ATOM 1239 C CA . TYR A 1 160 ? 13.477 16.5 14.93 1 98.56 160 TYR A CA 1
ATOM 1240 C C . TYR A 1 160 ? 12.414 16.922 15.93 1 98.56 160 TYR A C 1
ATOM 1242 O O . TYR A 1 160 ? 12.336 18.094 16.312 1 98.56 160 TYR A O 1
ATOM 1250 N N . TRP A 1 161 ? 11.547 16.016 16.359 1 98.62 161 TRP A N 1
ATOM 1251 C CA . TRP A 1 161 ? 10.477 16.359 17.297 1 98.62 161 TRP A CA 1
ATOM 1252 C C . TRP A 1 161 ? 11.047 16.859 18.609 1 98.62 161 TRP A C 1
ATOM 1254 O O . TRP A 1 161 ? 10.445 17.703 19.281 1 98.62 161 TRP A O 1
ATOM 1264 N N . TYR A 1 162 ? 12.25 16.375 19 1 98.19 162 TYR A N 1
ATOM 1265 C CA . TYR A 1 162 ? 12.891 16.812 20.234 1 98.19 162 TYR A CA 1
ATOM 1266 C C . TYR A 1 162 ? 13.219 18.297 20.172 1 98.19 162 TYR A C 1
ATOM 1268 O O . TYR A 1 162 ? 13.023 19.031 21.156 1 98.19 162 TYR A O 1
ATOM 1276 N N . TYR A 1 163 ? 13.672 18.703 19.047 1 98.31 163 TYR A N 1
ATOM 1277 C CA . TYR A 1 163 ? 13.969 20.109 18.859 1 98.31 163 TYR A CA 1
ATOM 1278 C C . TYR A 1 163 ? 12.688 20.938 18.828 1 98.31 163 TYR A C 1
ATOM 1280 O O . TYR A 1 163 ? 12.625 22.031 19.391 1 98.31 163 TYR A O 1
ATOM 1288 N N . TYR A 1 164 ? 11.648 20.406 18.203 1 97.94 164 TYR A N 1
ATOM 1289 C CA . TYR A 1 164 ? 10.367 21.094 18.094 1 97.94 164 TYR A CA 1
ATOM 1290 C C . TYR A 1 164 ? 9.727 21.281 19.453 1 97.94 164 TYR A C 1
ATOM 1292 O O . TYR A 1 164 ? 8.945 22.219 19.672 1 97.94 164 TYR A O 1
ATOM 1300 N N . ASN A 1 165 ? 10.062 20.438 20.359 1 97.75 165 ASN A N 1
ATOM 1301 C CA . ASN A 1 165 ? 9.484 20.484 21.703 1 97.75 165 ASN A CA 1
ATOM 1302 C C . ASN A 1 165 ? 10.188 21.5 22.594 1 97.75 165 ASN A C 1
ATOM 1304 O O . ASN A 1 165 ? 9.688 21.844 23.672 1 97.75 165 ASN A O 1
ATOM 1308 N N . GLN A 1 166 ? 11.328 22.031 22.203 1 97.12 166 GLN A N 1
ATOM 1309 C CA . GLN A 1 166 ? 12.055 23 23 1 97.12 166 GLN A CA 1
ATOM 1310 C C . GLN A 1 166 ? 11.312 24.328 23.062 1 97.12 166 GLN A C 1
ATOM 1312 O O . GLN A 1 166 ? 10.703 24.75 22.078 1 97.12 166 GLN A O 1
ATOM 1317 N N . PRO A 1 167 ? 11.391 25.031 24.188 1 95.38 167 PRO A N 1
ATOM 1318 C CA . PRO A 1 167 ? 10.672 26.297 24.328 1 95.38 167 PRO A CA 1
ATOM 1319 C C . PRO A 1 167 ? 11.062 27.312 23.266 1 95.38 167 PRO A C 1
ATOM 1321 O O . PRO A 1 167 ? 10.211 28.078 22.781 1 95.38 167 PRO A O 1
ATOM 1324 N N . ASP A 1 168 ? 12.32 27.297 22.828 1 95.69 168 ASP A N 1
ATOM 1325 C CA . ASP A 1 168 ? 12.797 28.297 21.859 1 95.69 168 ASP A CA 1
ATOM 1326 C C . ASP A 1 168 ? 13.07 27.656 20.5 1 95.69 168 ASP A C 1
ATOM 1328 O O . ASP A 1 168 ? 13.836 28.203 19.703 1 95.69 168 ASP A O 1
ATOM 1332 N N . GLY A 1 169 ? 12.492 26.5 20.281 1 95.5 169 GLY A N 1
ATOM 1333 C CA . GLY A 1 169 ? 12.734 25.781 19.047 1 95.5 169 GLY A CA 1
ATOM 1334 C C . GLY A 1 169 ? 12.367 26.578 17.797 1 95.5 169 GLY A C 1
ATOM 1335 O O . GLY A 1 169 ? 12.961 26.375 16.734 1 95.5 169 GLY A O 1
ATOM 1336 N N . HIS A 1 170 ? 11.398 27.5 17.953 1 97.19 170 HIS A N 1
ATOM 1337 C CA . HIS A 1 170 ? 10.891 28.281 16.828 1 97.19 170 HIS A CA 1
ATOM 1338 C C . HIS A 1 170 ? 11.828 29.422 16.484 1 97.19 170 HIS A C 1
ATOM 1340 O O . HIS A 1 170 ? 11.766 29.969 15.375 1 97.19 170 HIS A O 1
ATOM 1346 N N . VAL A 1 171 ? 12.742 29.812 17.344 1 97.81 171 VAL A N 1
ATOM 1347 C CA . VAL A 1 171 ? 13.5 31.062 17.219 1 97.81 171 VAL A CA 1
ATOM 1348 C C . VAL A 1 171 ? 14.414 31 16 1 97.81 171 VAL A C 1
ATOM 1350 O O . VAL A 1 171 ? 14.383 31.891 15.156 1 97.81 171 VAL A O 1
ATOM 1353 N N . LEU A 1 172 ? 15.219 29.922 15.898 1 97.81 172 LEU A N 1
ATOM 1354 C CA . LEU A 1 172 ? 16.125 29.812 14.758 1 97.81 172 LEU A CA 1
ATOM 1355 C C . LEU A 1 172 ? 15.336 29.656 13.461 1 97.81 172 LEU A C 1
ATOM 1357 O O . LEU A 1 172 ? 15.766 30.125 12.406 1 97.81 172 LEU A O 1
ATOM 1361 N N . MET A 1 173 ? 14.188 28.969 13.547 1 98.12 173 MET A N 1
ATOM 1362 C CA . MET A 1 173 ? 13.352 28.797 12.359 1 98.12 173 MET A CA 1
ATOM 1363 C C . MET A 1 173 ? 12.859 30.141 11.836 1 98.12 173 MET A C 1
ATOM 1365 O O . MET A 1 173 ? 12.922 30.406 10.633 1 98.12 173 MET A O 1
ATOM 1369 N N . ASP A 1 174 ? 12.391 30.969 12.75 1 98.06 174 ASP A N 1
ATOM 1370 C CA . ASP A 1 174 ? 11.898 32.281 12.391 1 98.06 174 ASP A CA 1
ATOM 1371 C C . ASP A 1 174 ? 13.031 33.188 11.898 1 98.06 174 ASP A C 1
ATOM 1373 O O . ASP A 1 174 ? 12.844 34 10.992 1 98.06 174 ASP A O 1
ATOM 1377 N N . GLU A 1 175 ? 14.18 33.062 12.516 1 97.88 175 GLU A N 1
ATOM 1378 C CA . GLU A 1 175 ? 15.344 33.875 12.148 1 97.88 175 GLU A CA 1
ATOM 1379 C C . GLU A 1 175 ? 15.852 33.5 10.758 1 97.88 175 GLU A C 1
ATOM 1381 O O . GLU A 1 175 ? 16.359 34.375 10.023 1 97.88 175 GLU A O 1
ATOM 1386 N N . HIS A 1 176 ? 15.727 32.219 10.43 1 97.94 176 HIS A N 1
ATOM 1387 C CA . HIS A 1 176 ? 16.25 31.734 9.164 1 97.94 176 HIS A CA 1
ATOM 1388 C C . HIS A 1 176 ? 15.172 31.031 8.352 1 97.94 176 HIS A C 1
ATOM 1390 O O . HIS A 1 176 ? 15.344 29.875 7.945 1 97.94 176 HIS A O 1
ATOM 1396 N N . LEU A 1 177 ? 14.133 31.797 8.039 1 97.44 177 LEU A N 1
ATOM 1397 C CA . LEU A 1 177 ? 12.938 31.25 7.406 1 97.44 177 LEU A CA 1
ATOM 1398 C C . LEU A 1 177 ? 13.273 30.641 6.051 1 97.44 177 LEU A C 1
ATOM 1400 O O . LEU A 1 177 ? 12.711 29.609 5.672 1 97.44 177 LEU A O 1
ATOM 1404 N N . ASP A 1 178 ? 14.195 31.266 5.266 1 97.25 178 ASP A N 1
ATOM 1405 C CA . ASP A 1 178 ? 14.602 30.703 3.975 1 97.25 178 ASP A CA 1
ATOM 1406 C C . ASP A 1 178 ? 15.297 29.359 4.148 1 97.25 178 ASP A C 1
ATOM 1408 O O . ASP A 1 178 ? 15.039 28.422 3.391 1 97.25 178 ASP A O 1
ATOM 1412 N N . SER A 1 179 ? 16.219 29.297 5.113 1 98.19 179 SER A N 1
ATOM 1413 C CA . SER A 1 179 ? 16.891 28.047 5.445 1 98.19 179 SER A CA 1
ATOM 1414 C C . SER A 1 179 ? 15.891 26.953 5.844 1 98.19 179 SER A C 1
ATOM 1416 O O . SER A 1 179 ? 15.977 25.828 5.367 1 98.19 179 SER A O 1
ATOM 1418 N N . PHE A 1 180 ? 14.953 27.344 6.641 1 98.25 180 PHE A N 1
ATOM 1419 C CA . PHE A 1 180 ? 13.906 26.469 7.141 1 98.25 180 PHE A CA 1
ATOM 1420 C C . PHE A 1 180 ? 13.094 25.891 5.988 1 98.25 180 PHE A C 1
ATOM 1422 O O . PHE A 1 180 ? 12.977 24.672 5.855 1 98.25 180 PHE A O 1
ATOM 1429 N N . TYR A 1 181 ? 12.562 26.688 5.109 1 97.62 181 TYR A N 1
ATOM 1430 C CA . TYR A 1 181 ? 11.719 26.25 4.012 1 97.62 181 TYR A CA 1
ATOM 1431 C C . TYR A 1 181 ? 12.523 25.484 2.969 1 97.62 181 TYR A C 1
ATOM 1433 O O . TYR A 1 181 ? 12.039 24.5 2.4 1 97.62 181 TYR A O 1
ATOM 1441 N N . SER A 1 182 ? 13.805 25.906 2.725 1 97.75 182 SER A N 1
ATOM 1442 C CA . SER A 1 182 ? 14.617 25.234 1.722 1 97.75 182 SER A CA 1
ATOM 1443 C C . SER A 1 182 ? 14.859 23.781 2.098 1 97.75 182 SER A C 1
ATOM 1445 O O . SER A 1 182 ? 14.867 22.906 1.232 1 97.75 182 SER A O 1
ATOM 1447 N N . LEU A 1 183 ? 15.023 23.5 3.357 1 98.12 183 LEU A N 1
ATOM 1448 C CA . LEU A 1 183 ? 15.273 22.141 3.805 1 98.12 183 LEU A CA 1
ATOM 1449 C C . LEU A 1 183 ? 13.992 21.312 3.748 1 98.12 183 LEU A C 1
ATOM 1451 O O . LEU A 1 183 ? 14.008 20.172 3.279 1 98.12 183 LEU A O 1
ATOM 1455 N N . HIS A 1 184 ? 12.883 21.859 4.195 1 97.44 184 HIS A N 1
ATOM 1456 C CA . HIS A 1 184 ? 11.625 21.125 4.238 1 97.44 184 HIS A CA 1
ATOM 1457 C C . HIS A 1 184 ? 11.172 20.719 2.84 1 97.44 184 HIS A C 1
ATOM 1459 O O . HIS A 1 184 ? 10.664 19.625 2.643 1 97.44 184 HIS A O 1
ATOM 1465 N N . TYR A 1 185 ? 11.43 21.609 1.896 1 96.88 185 TYR A N 1
ATOM 1466 C CA . TYR A 1 185 ? 10.945 21.359 0.542 1 96.88 185 TYR A CA 1
ATOM 1467 C C . TYR A 1 185 ? 12.094 21.016 -0.396 1 96.88 185 TYR A C 1
ATOM 1469 O O . TYR A 1 185 ? 12.016 21.25 -1.602 1 96.88 185 TYR A O 1
ATOM 1477 N N . SER A 1 186 ? 13.203 20.5 0.207 1 97.06 186 SER A N 1
ATOM 1478 C CA . SER A 1 186 ? 14.398 20.141 -0.552 1 97.06 186 SER A CA 1
ATOM 1479 C C . SER A 1 186 ? 14.062 19.203 -1.701 1 97.06 186 SER A C 1
ATOM 1481 O O . SER A 1 186 ? 13.242 18.297 -1.547 1 97.06 186 SER A O 1
ATOM 1483 N N . SER A 1 187 ? 14.766 19.391 -2.82 1 95.12 187 SER A N 1
ATOM 1484 C CA . SER A 1 187 ? 14.625 18.516 -3.982 1 95.12 187 SER A CA 1
ATOM 1485 C C . SER A 1 187 ? 15.406 17.219 -3.795 1 95.12 187 SER A C 1
ATOM 1487 O O . SER A 1 187 ? 15.203 16.25 -4.539 1 95.12 187 SER A O 1
ATOM 1489 N N . ASN A 1 188 ? 16.297 17.219 -2.824 1 95.12 188 ASN A N 1
ATOM 1490 C CA . ASN A 1 188 ? 17.125 16.047 -2.576 1 95.12 188 ASN A CA 1
ATOM 1491 C C . ASN A 1 188 ? 16.562 15.164 -1.473 1 95.12 188 ASN A C 1
ATOM 1493 O O . ASN A 1 188 ? 17.234 14.883 -0.483 1 95.12 188 ASN A O 1
ATOM 1497 N N . THR A 1 189 ? 15.359 14.82 -1.57 1 92.69 189 THR A N 1
ATOM 1498 C CA . THR A 1 189 ? 14.734 13.867 -0.665 1 92.69 189 THR A CA 1
ATOM 1499 C C . THR A 1 189 ? 14.906 12.438 -1.182 1 92.69 189 THR A C 1
ATOM 1501 O O . THR A 1 189 ? 14.875 12.203 -2.391 1 92.69 189 THR A O 1
ATOM 1504 N N . PRO A 1 190 ? 15.258 11.469 -0.395 1 95.06 190 PRO A N 1
ATOM 1505 C CA . PRO A 1 190 ? 15.102 11.539 1.06 1 95.06 190 PRO A CA 1
ATOM 1506 C C . PRO A 1 190 ? 16.375 11.977 1.772 1 95.06 190 PRO A C 1
ATOM 1508 O O . PRO A 1 190 ? 16.359 12.273 2.969 1 95.06 190 PRO A O 1
ATOM 1511 N N . THR A 1 191 ? 17.484 12.203 1.104 1 97.56 191 THR A N 1
ATOM 1512 C CA . THR A 1 191 ? 18.797 12.359 1.722 1 97.56 191 THR A CA 1
ATOM 1513 C C . THR A 1 191 ? 18.797 13.547 2.688 1 97.56 191 THR A C 1
ATOM 1515 O O . THR A 1 191 ? 19.188 13.406 3.85 1 97.56 191 TH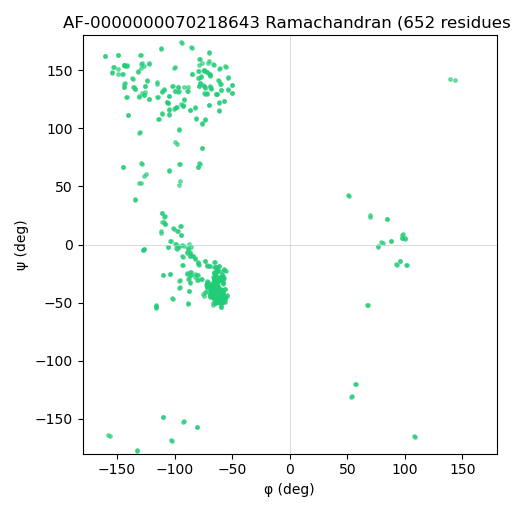R A O 1
ATOM 1518 N N . ASP A 1 192 ? 18.344 14.648 2.307 1 98.44 192 ASP A N 1
ATOM 1519 C CA . ASP A 1 192 ? 18.391 15.852 3.133 1 98.44 192 ASP A CA 1
ATOM 1520 C C . ASP A 1 192 ? 17.547 15.688 4.387 1 98.44 192 ASP A C 1
ATOM 1522 O O . ASP A 1 192 ? 17.922 16.141 5.473 1 98.44 192 ASP A O 1
ATOM 1526 N N . TRP A 1 193 ? 16.375 15.094 4.258 1 98.56 193 TRP A N 1
ATOM 1527 C CA . TRP A 1 193 ? 15.508 14.93 5.422 1 98.56 193 TRP A CA 1
ATOM 1528 C C . TRP A 1 193 ? 16.109 13.938 6.406 1 98.56 193 TRP A C 1
ATOM 1530 O O . TRP A 1 193 ? 16 14.117 7.621 1 98.56 193 TRP A O 1
ATOM 1540 N N . ILE A 1 194 ? 16.703 12.875 5.855 1 98.62 194 ILE A N 1
ATOM 1541 C CA . ILE A 1 194 ? 17.328 11.891 6.723 1 98.62 194 ILE A CA 1
ATOM 1542 C C . ILE A 1 194 ? 18.5 12.531 7.477 1 98.62 194 ILE A C 1
ATOM 1544 O O . ILE A 1 194 ? 18.594 12.406 8.695 1 98.62 194 ILE A O 1
ATOM 1548 N N . GLU A 1 195 ? 19.297 13.328 6.809 1 98.62 195 GLU A N 1
ATOM 1549 C CA . GLU A 1 195 ? 20.562 13.797 7.352 1 98.62 195 GLU A CA 1
ATOM 1550 C C . GLU A 1 195 ? 20.375 15.055 8.195 1 98.62 195 GLU A C 1
ATOM 1552 O O . GLU A 1 195 ? 21.109 15.281 9.156 1 98.62 195 GLU A O 1
ATOM 1557 N N . HIS A 1 196 ? 19.266 15.797 7.82 1 98.69 196 HIS A N 1
ATOM 1558 C CA . HIS A 1 196 ? 19.266 17.141 8.406 1 98.69 196 HIS A CA 1
ATOM 1559 C C . HIS A 1 196 ? 17.938 17.422 9.117 1 98.69 196 HIS A C 1
ATOM 1561 O O . HIS A 1 196 ? 17.797 18.453 9.773 1 98.69 196 HIS A O 1
ATOM 1567 N N . ILE A 1 197 ? 16.984 16.547 9.055 1 98.44 197 ILE A N 1
ATOM 1568 C CA . ILE A 1 197 ? 15.75 16.688 9.812 1 98.44 197 ILE A CA 1
ATOM 1569 C C . ILE A 1 197 ? 15.617 15.547 10.812 1 98.44 197 ILE A C 1
ATOM 1571 O O . ILE A 1 197 ? 15.562 15.766 12.023 1 98.44 197 ILE A O 1
ATOM 1575 N N . ALA A 1 198 ? 15.727 14.344 10.375 1 98.62 198 ALA A N 1
ATOM 1576 C CA . ALA A 1 198 ? 15.445 13.164 11.188 1 98.62 198 ALA A CA 1
ATOM 1577 C C . ALA A 1 198 ? 16.547 12.938 12.227 1 98.62 198 ALA A C 1
ATOM 1579 O O . ALA A 1 198 ? 16.266 12.578 13.367 1 98.62 198 ALA A O 1
ATOM 1580 N N . LYS A 1 199 ? 17.797 13.133 11.828 1 98.25 199 LYS A N 1
ATOM 1581 C CA . LYS A 1 199 ? 18.906 12.93 12.758 1 98.25 199 LYS A CA 1
ATOM 1582 C C . LYS A 1 199 ? 18.844 13.906 13.922 1 98.25 199 LYS A C 1
ATOM 1584 O O . LYS A 1 199 ? 18.734 15.117 13.719 1 98.25 199 LYS A O 1
ATOM 1589 N N . ILE A 1 200 ? 18.938 13.406 15.117 1 98.44 200 ILE A N 1
ATOM 1590 C CA . ILE A 1 200 ? 18.766 14.211 16.328 1 98.44 200 ILE A CA 1
ATOM 1591 C C . ILE A 1 200 ? 19.828 15.305 16.375 1 98.44 200 ILE A C 1
ATOM 1593 O O . ILE A 1 200 ? 21.031 15.023 16.234 1 98.44 200 ILE A O 1
ATOM 1597 N N . GLY A 1 201 ? 19.344 16.516 16.438 1 98.06 201 GLY A N 1
ATOM 1598 C CA . GLY A 1 201 ? 20.219 17.656 16.562 1 98.06 201 GLY A CA 1
ATOM 1599 C C . GLY A 1 201 ? 20.594 18.281 15.234 1 98.06 201 GLY A C 1
ATOM 1600 O O . GLY A 1 201 ? 21.062 19.422 15.18 1 98.06 201 GLY A O 1
ATOM 1601 N N . ALA A 1 202 ? 20.406 17.562 14.156 1 98.69 202 ALA A N 1
ATOM 1602 C CA . ALA A 1 202 ? 20.906 17.984 12.844 1 98.69 202 ALA A CA 1
ATOM 1603 C C . ALA A 1 202 ? 20.094 19.172 12.312 1 98.69 202 ALA A C 1
ATOM 1605 O O . ALA A 1 202 ? 20.641 20.031 11.625 1 98.69 202 ALA A O 1
ATOM 1606 N N . PHE A 1 203 ? 18.844 19.188 12.641 1 98.56 203 PHE A N 1
ATOM 1607 C CA . PHE A 1 203 ? 17.984 20.266 12.164 1 98.56 203 PHE A CA 1
ATOM 1608 C C . PHE A 1 203 ? 18.406 21.594 12.766 1 98.56 203 PHE A C 1
ATOM 1610 O O . PHE A 1 203 ? 18.516 22.609 12.055 1 98.56 203 PHE A O 1
ATOM 1617 N N . GLN A 1 204 ? 18.625 21.609 14.016 1 98.31 204 GLN A N 1
ATOM 1618 C CA . GLN A 1 204 ? 19.078 22.812 14.695 1 98.31 204 GLN A CA 1
ATOM 1619 C C . GLN A 1 204 ? 20.422 23.281 14.133 1 98.31 204 GLN A C 1
ATOM 1621 O O . GLN A 1 204 ? 20.641 24.484 13.945 1 98.31 204 GLN A O 1
ATOM 1626 N N . GLU A 1 205 ? 21.297 22.312 13.891 1 98.56 205 GLU A N 1
ATOM 1627 C CA . GLU A 1 205 ? 22.609 22.641 13.312 1 98.56 205 GLU A CA 1
ATOM 1628 C C . GLU A 1 205 ? 22.453 23.25 11.93 1 98.56 205 GLU A C 1
ATOM 1630 O O . GLU A 1 205 ? 23.156 24.203 11.594 1 98.56 205 GLU A O 1
ATOM 1635 N N . TRP A 1 206 ? 21.562 22.703 11.164 1 98.75 206 TRP A N 1
ATOM 1636 C CA . TRP A 1 206 ? 21.281 23.234 9.828 1 98.75 206 TRP A CA 1
ATOM 1637 C C . TRP A 1 206 ? 20.859 24.688 9.891 1 98.75 206 TRP A C 1
ATOM 1639 O O . TRP A 1 206 ? 21.391 25.531 9.164 1 98.75 206 TRP A O 1
ATOM 1649 N N . LEU A 1 207 ? 19.922 24.984 10.766 1 98.62 207 LEU A N 1
ATOM 1650 C CA . LEU A 1 207 ? 19.375 26.328 10.898 1 98.62 207 LEU A CA 1
ATOM 1651 C C . LEU A 1 207 ? 20.438 27.281 11.438 1 98.62 207 LEU A C 1
ATOM 1653 O O . LEU A 1 207 ? 20.562 28.422 10.961 1 98.62 207 LEU A O 1
ATOM 1657 N N . ALA A 1 208 ? 21.156 26.844 12.453 1 98.44 208 ALA A N 1
ATOM 1658 C CA . ALA A 1 208 ? 22.172 27.688 13.07 1 98.44 208 ALA A CA 1
ATOM 1659 C C . ALA A 1 208 ? 23.219 28.125 12.047 1 98.44 208 ALA A C 1
ATOM 1661 O O . ALA A 1 208 ? 23.766 29.219 12.125 1 98.44 208 ALA A O 1
ATOM 1662 N N . ALA A 1 209 ? 23.438 27.266 11.133 1 98.62 209 ALA A N 1
ATOM 1663 C CA . ALA A 1 209 ? 24.438 27.547 10.094 1 98.62 209 ALA A CA 1
ATOM 1664 C C . ALA A 1 209 ? 23.797 28.281 8.922 1 98.62 209 ALA A C 1
ATOM 1666 O O . ALA A 1 209 ? 24.484 28.656 7.965 1 98.62 209 ALA A O 1
ATOM 1667 N N . ASP A 1 210 ? 22.469 28.5 8.969 1 98.5 210 ASP A N 1
ATOM 1668 C CA . ASP A 1 210 ? 21.719 29.156 7.906 1 98.5 210 ASP A CA 1
ATOM 1669 C C . ASP A 1 210 ? 22 28.516 6.551 1 98.5 210 ASP A C 1
ATOM 1671 O O . ASP A 1 210 ? 22.219 29.219 5.562 1 98.5 210 ASP A O 1
ATOM 1675 N N . ARG A 1 211 ? 22.062 27.125 6.559 1 98.31 211 ARG A N 1
ATOM 1676 C CA . ARG A 1 211 ? 22.297 26.375 5.328 1 98.31 211 ARG A CA 1
ATOM 1677 C C . ARG A 1 211 ? 21.078 26.438 4.402 1 98.31 211 ARG A C 1
ATOM 1679 O O . ARG A 1 211 ? 19.969 26.703 4.855 1 98.31 211 ARG A O 1
ATOM 1686 N N . MET A 1 212 ? 21.344 26.234 3.115 1 98.19 212 MET A N 1
ATOM 1687 C CA . MET A 1 212 ? 20.297 26.266 2.1 1 98.19 212 MET A CA 1
ATOM 1688 C C . MET A 1 212 ? 20.297 24.984 1.261 1 98.19 212 MET A C 1
ATOM 1690 O O . MET A 1 212 ? 21.359 24.531 0.839 1 98.19 212 MET A O 1
ATOM 1694 N N . ALA A 1 213 ? 19.156 24.422 1.113 1 97.88 213 ALA A N 1
ATOM 1695 C CA . ALA A 1 213 ? 18.984 23.312 0.178 1 97.88 213 ALA A CA 1
ATOM 1696 C C . ALA A 1 213 ? 18.359 23.781 -1.132 1 97.88 213 ALA A C 1
ATOM 1698 O O . ALA A 1 213 ? 17.672 24.812 -1.162 1 97.88 213 ALA A O 1
ATOM 1699 N N . GLU A 1 214 ? 18.672 23.062 -2.182 1 95.75 214 GLU A N 1
ATOM 1700 C CA . GLU A 1 214 ? 17.953 23.328 -3.43 1 95.75 214 GLU A CA 1
ATOM 1701 C C . GLU A 1 214 ? 16.516 22.844 -3.35 1 95.75 214 GLU A C 1
ATOM 1703 O O . GLU A 1 214 ? 16.25 21.75 -2.832 1 95.75 214 GLU A O 1
ATOM 1708 N N . TYR A 1 215 ? 15.602 23.75 -3.709 1 92.12 215 TYR A N 1
ATOM 1709 C CA . TYR A 1 215 ? 14.203 23.359 -3.777 1 92.12 215 TYR A CA 1
ATOM 1710 C C . TYR A 1 215 ? 13.461 24.156 -4.844 1 92.12 215 TYR A C 1
ATOM 1712 O O . TYR A 1 215 ? 13.859 25.281 -5.176 1 92.12 215 TYR A O 1
ATOM 1720 N N . GLY A 1 216 ? 12.539 23.5 -5.422 1 89.62 216 GLY A N 1
ATOM 1721 C CA . GLY A 1 216 ? 11.766 24.078 -6.5 1 89.62 216 GLY A CA 1
ATOM 1722 C C . GLY A 1 216 ? 11.398 23.094 -7.586 1 89.62 216 GLY A C 1
ATOM 1723 O O . GLY A 1 216 ? 12.148 22.156 -7.863 1 89.62 216 GLY A O 1
ATOM 1724 N N . ASN A 1 217 ? 10.227 23.156 -8.141 1 88.44 217 ASN A N 1
ATOM 1725 C CA . ASN A 1 217 ? 9.719 22.406 -9.281 1 88.44 217 ASN A CA 1
ATOM 1726 C C . ASN A 1 217 ? 8.57 23.141 -9.969 1 88.44 217 ASN A C 1
ATOM 1728 O O . ASN A 1 217 ? 8.453 24.359 -9.852 1 88.44 217 ASN A O 1
ATOM 1732 N N . ASP A 1 218 ? 7.828 22.469 -10.797 1 86 218 ASP A N 1
ATOM 1733 C CA . ASP A 1 218 ? 6.742 23.109 -11.539 1 86 218 ASP A CA 1
ATOM 1734 C C . ASP A 1 218 ? 5.688 23.672 -10.594 1 86 218 ASP A C 1
ATOM 1736 O O . ASP A 1 218 ? 4.98 24.625 -10.938 1 86 218 ASP A O 1
ATOM 1740 N N . TYR A 1 219 ? 5.668 23.203 -9.344 1 85.88 219 TYR A N 1
ATOM 1741 C CA . TYR A 1 219 ? 4.625 23.594 -8.406 1 85.88 219 TYR A CA 1
ATOM 1742 C C . TYR A 1 219 ? 5.191 24.484 -7.309 1 85.88 219 TYR A C 1
ATOM 1744 O O . TYR A 1 219 ? 4.457 25.266 -6.684 1 85.88 219 TYR A O 1
ATOM 1752 N N . ILE A 1 220 ? 6.453 24.328 -7.039 1 91.62 220 ILE A N 1
ATOM 1753 C CA . ILE A 1 220 ? 7.141 25.188 -6.074 1 91.62 220 ILE A CA 1
ATOM 1754 C C . ILE A 1 220 ? 7.887 26.297 -6.812 1 91.62 220 ILE A C 1
ATOM 1756 O O . ILE A 1 220 ? 9.094 26.188 -7.047 1 91.62 220 ILE A O 1
ATOM 1760 N N . THR A 1 221 ? 7.191 27.375 -7.082 1 92.12 221 THR A N 1
ATOM 1761 C CA . THR A 1 221 ? 7.738 28.516 -7.805 1 92.12 221 THR A CA 1
ATOM 1762 C C . THR A 1 221 ? 8.281 29.562 -6.832 1 92.12 221 THR A C 1
ATOM 1764 O O . THR A 1 221 ? 8.102 29.438 -5.617 1 92.12 221 THR A O 1
ATOM 1767 N N . ASN A 1 222 ? 8.891 30.531 -7.41 1 93.06 222 ASN A N 1
ATOM 1768 C CA . ASN A 1 222 ? 9.336 31.641 -6.582 1 93.06 222 ASN A CA 1
ATOM 1769 C C . ASN A 1 222 ? 8.164 32.312 -5.883 1 93.06 222 ASN A C 1
ATOM 1771 O O . ASN A 1 222 ? 8.273 32.719 -4.719 1 93.06 222 ASN A O 1
ATOM 1775 N N . SER A 1 223 ? 7.129 32.438 -6.609 1 94.06 223 SER A N 1
ATOM 1776 C CA . SER A 1 223 ? 5.938 33.062 -6.039 1 94.06 223 SER A CA 1
ATOM 1777 C C . SER A 1 223 ? 5.383 32.219 -4.887 1 94.06 223 SER A C 1
ATOM 1779 O O . SER A 1 223 ? 4.988 32.781 -3.854 1 94.06 223 SER A O 1
ATOM 1781 N N . THR A 1 224 ? 5.348 30.938 -5.016 1 93.62 224 THR A N 1
ATOM 1782 C CA . THR A 1 224 ? 4.883 30.031 -3.965 1 93.62 224 THR A CA 1
ATOM 1783 C C . THR A 1 224 ? 5.758 30.156 -2.721 1 93.62 224 THR A C 1
ATOM 1785 O O . THR A 1 224 ? 5.246 30.281 -1.605 1 93.62 224 THR A O 1
ATOM 1788 N N . ARG A 1 225 ? 7.043 30.203 -2.975 1 94.44 225 ARG A N 1
ATOM 1789 C CA . ARG A 1 225 ? 8 30.312 -1.877 1 94.44 225 ARG A CA 1
ATOM 1790 C C . ARG A 1 225 ? 7.816 31.609 -1.104 1 94.44 225 ARG A C 1
ATOM 1792 O O . ARG A 1 225 ? 7.805 31.609 0.128 1 94.44 225 ARG A O 1
ATOM 1799 N N . GLU A 1 226 ? 7.641 32.625 -1.869 1 96 226 GLU A N 1
ATOM 1800 C CA . GLU A 1 226 ? 7.461 33.938 -1.244 1 96 226 GLU A CA 1
ATOM 1801 C C . GLU A 1 226 ? 6.145 34 -0.475 1 96 226 GLU A C 1
ATOM 1803 O O . GLU A 1 226 ? 6.074 34.625 0.593 1 96 226 GLU A O 1
ATOM 1808 N N . GLN A 1 227 ? 5.156 33.406 -1.016 1 96.25 227 GLN A N 1
ATOM 1809 C CA . GLN A 1 227 ? 3.854 33.406 -0.364 1 96.25 227 GLN A CA 1
ATOM 1810 C C . GLN A 1 227 ? 3.889 32.656 0.958 1 96.25 227 GLN A C 1
ATOM 1812 O O . GLN A 1 227 ? 3.273 33.062 1.939 1 96.25 227 GLN A O 1
ATOM 1817 N N . TRP A 1 228 ? 4.586 31.531 0.975 1 96 228 TRP A N 1
ATOM 1818 C CA . TRP A 1 228 ? 4.738 30.781 2.217 1 96 228 TRP A CA 1
ATOM 1819 C C . TRP A 1 228 ? 5.348 31.656 3.309 1 96 228 TRP A C 1
ATOM 1821 O O . TRP A 1 228 ? 4.824 31.719 4.422 1 96 228 TRP A O 1
ATOM 1831 N N . LYS A 1 229 ? 6.398 32.344 2.938 1 96.88 229 LYS A N 1
ATOM 1832 C CA . LYS A 1 229 ? 7.117 33.156 3.908 1 96.88 229 LYS A CA 1
ATOM 1833 C C . LYS A 1 229 ? 6.27 34.344 4.348 1 96.88 229 LYS A C 1
ATOM 1835 O O . LYS A 1 229 ? 6.266 34.719 5.527 1 96.88 229 LYS A O 1
ATOM 1840 N N . THR A 1 230 ? 5.586 34.875 3.383 1 97.75 230 THR A N 1
ATOM 1841 C CA . THR A 1 230 ? 4.715 36 3.697 1 97.75 230 THR A CA 1
ATOM 1842 C C . THR A 1 230 ? 3.645 35.594 4.707 1 97.75 230 THR A C 1
ATOM 1844 O O . THR A 1 230 ? 3.4 36.312 5.684 1 97.75 230 THR A O 1
ATOM 1847 N N . ILE A 1 231 ? 3.033 34.469 4.527 1 98.12 231 ILE A N 1
ATOM 1848 C CA . ILE A 1 231 ? 1.993 33.969 5.422 1 98.12 231 ILE A CA 1
ATOM 1849 C C . ILE A 1 231 ? 2.584 33.688 6.805 1 98.12 231 ILE A C 1
ATOM 1851 O O . ILE A 1 231 ? 2.014 34.094 7.816 1 98.12 231 ILE A O 1
ATOM 1855 N N . THR A 1 232 ? 3.76 33.062 6.824 1 98 232 THR A N 1
ATOM 1856 C CA . THR A 1 232 ? 4.387 32.719 8.094 1 98 232 THR A CA 1
ATOM 1857 C C . THR A 1 232 ? 4.77 33.969 8.875 1 98 232 THR A C 1
ATOM 1859 O O . THR A 1 232 ? 4.559 34.031 10.086 1 98 232 THR A O 1
ATOM 1862 N N . ARG A 1 233 ? 5.281 35 8.148 1 97.56 233 ARG A N 1
ATOM 1863 C CA . ARG A 1 233 ? 5.629 36.25 8.797 1 97.56 233 ARG A CA 1
ATOM 1864 C C . ARG A 1 233 ? 4.379 36.938 9.32 1 97.56 233 ARG A C 1
ATOM 1866 O O . ARG A 1 233 ? 4.375 37.469 10.438 1 97.56 233 ARG A O 1
ATOM 1873 N N . ALA A 1 234 ? 3.365 36.906 8.5 1 97.38 234 ALA A N 1
ATOM 1874 C CA . ALA A 1 234 ? 2.125 37.594 8.867 1 97.38 234 ALA A CA 1
ATOM 1875 C C . ALA A 1 234 ? 1.479 36.938 10.086 1 97.38 234 ALA A C 1
ATOM 1877 O O . ALA A 1 234 ? 0.82 37.594 10.883 1 97.38 234 ALA A O 1
ATOM 1878 N N . GLN A 1 235 ? 1.669 35.688 10.273 1 96.62 235 GLN A N 1
ATOM 1879 C CA . GLN A 1 235 ? 1.034 34.969 11.391 1 96.62 235 GLN A CA 1
ATOM 1880 C C . GLN A 1 235 ? 1.877 35.094 12.656 1 96.62 235 GLN A C 1
ATOM 1882 O O . GLN A 1 235 ? 1.52 34.531 13.695 1 96.62 235 GLN A O 1
ATOM 1887 N N . GLY A 1 236 ? 3.037 35.75 12.586 1 96.94 236 GLY A N 1
ATOM 1888 C CA . GLY A 1 236 ? 3.852 35.969 13.766 1 96.94 236 GLY A CA 1
ATOM 1889 C C . GLY A 1 236 ? 4.984 34.969 13.914 1 96.94 236 GLY A C 1
ATOM 1890 O O . GLY A 1 236 ? 5.645 34.938 14.953 1 96.94 236 GLY A O 1
ATOM 1891 N N . GLY A 1 237 ? 5.168 34.188 12.891 1 97.94 237 GLY A N 1
ATOM 1892 C CA . GLY A 1 237 ? 6.242 33.219 12.93 1 97.94 237 GLY A CA 1
ATOM 1893 C C . GLY A 1 237 ? 5.746 31.781 13.07 1 97.94 237 GLY A C 1
ATOM 1894 O O . GLY A 1 237 ? 4.57 31.5 12.836 1 97.94 237 GLY A O 1
ATOM 1895 N N . ILE A 1 238 ? 6.668 30.875 13.414 1 97.31 238 ILE A N 1
ATOM 1896 C CA . ILE A 1 238 ? 6.41 29.438 13.383 1 97.31 238 ILE A CA 1
ATOM 1897 C C . ILE A 1 238 ? 5.938 28.969 14.758 1 97.31 238 ILE A C 1
ATOM 1899 O O . ILE A 1 238 ? 5.391 27.859 14.891 1 97.31 238 ILE A O 1
ATOM 1903 N N . GLU A 1 239 ? 5.996 29.734 15.766 1 97.44 239 GLU A N 1
ATOM 1904 C CA . GLU A 1 239 ? 5.832 29.312 17.156 1 97.44 239 GLU A CA 1
ATOM 1905 C C . GLU A 1 239 ? 4.461 28.688 17.391 1 97.44 239 GLU A C 1
ATOM 1907 O O . GLU A 1 239 ? 4.352 27.609 17.969 1 97.44 239 GLU A O 1
ATOM 1912 N N . ALA A 1 240 ? 3.404 29.375 16.969 1 98 240 ALA A N 1
ATOM 1913 C CA . ALA A 1 240 ? 2.053 28.891 17.234 1 98 240 ALA A CA 1
ATOM 1914 C C . ALA A 1 240 ? 1.819 27.531 16.562 1 98 240 ALA A C 1
ATOM 1916 O O . ALA A 1 240 ? 1.241 26.625 17.156 1 98 240 ALA A O 1
ATOM 1917 N N . ALA A 1 241 ? 2.279 27.438 15.305 1 97.75 241 ALA A N 1
ATOM 1918 C CA . ALA A 1 241 ? 2.121 26.172 14.57 1 97.75 241 ALA A CA 1
ATOM 1919 C C . ALA A 1 241 ? 2.881 25.047 15.258 1 97.75 241 ALA A C 1
ATOM 1921 O O . ALA A 1 241 ? 2.43 23.891 15.266 1 97.75 241 ALA A O 1
ATOM 1922 N N . GLN A 1 242 ? 3.988 25.312 15.867 1 97.56 242 GLN A N 1
ATOM 1923 C CA . GLN A 1 242 ? 4.82 24.297 16.531 1 97.56 242 GLN A CA 1
ATOM 1924 C C . GLN A 1 242 ? 4.145 23.766 17.781 1 97.56 242 GLN A C 1
ATOM 1926 O O . GLN A 1 242 ? 4.527 22.719 18.297 1 97.56 242 GLN A O 1
ATOM 1931 N N . LYS A 1 243 ? 3.176 24.484 18.312 1 98.44 243 LYS A N 1
ATOM 1932 C CA . LYS A 1 243 ? 2.5 24.047 19.531 1 98.44 243 LYS A CA 1
ATOM 1933 C C . LYS A 1 243 ? 1.729 22.75 19.312 1 98.44 243 LYS A C 1
ATOM 1935 O O . LYS A 1 243 ? 1.403 22.047 20.266 1 98.44 243 LYS A O 1
ATOM 1940 N N . TRP A 1 244 ? 1.438 22.422 18.031 1 98.69 244 TRP A N 1
ATOM 1941 C CA . TRP A 1 244 ? 0.883 21.094 17.734 1 98.69 244 TRP A CA 1
ATOM 1942 C C . TRP A 1 244 ? 1.81 20 18.25 1 98.69 244 TRP A C 1
ATOM 1944 O O . TRP A 1 244 ? 1.368 19.078 18.922 1 98.69 244 TRP A O 1
ATOM 1954 N N . TYR A 1 245 ? 3.107 20.109 17.922 1 98.62 245 TYR A N 1
ATOM 1955 C CA . TYR A 1 245 ? 4.098 19.125 18.375 1 98.62 245 TYR A CA 1
ATOM 1956 C C . TYR A 1 245 ? 4.207 19.109 19.891 1 98.62 245 TYR A C 1
ATOM 1958 O O . TYR A 1 245 ? 4.238 18.047 20.5 1 98.62 245 TYR A O 1
ATOM 1966 N N . LYS A 1 246 ? 4.262 20.281 20.469 1 98.62 246 LYS A N 1
ATOM 1967 C CA . LYS A 1 246 ? 4.402 20.391 21.906 1 98.62 246 LYS A CA 1
ATOM 1968 C C . LYS A 1 246 ? 3.195 19.781 22.625 1 98.62 246 LYS A C 1
ATOM 1970 O O . LYS A 1 246 ? 3.35 19.078 23.625 1 98.62 246 LYS A O 1
ATOM 1975 N N . ALA A 1 247 ? 2.002 20.109 22.094 1 98.81 247 ALA A N 1
ATOM 1976 C CA . ALA A 1 247 ? 0.791 19.547 22.688 1 98.81 247 ALA A CA 1
ATOM 1977 C C . ALA A 1 247 ? 0.801 18.031 22.641 1 98.81 247 ALA A C 1
ATOM 1979 O O . ALA A 1 247 ? 0.434 17.359 23.609 1 98.81 247 ALA A O 1
ATOM 1980 N N . LEU A 1 248 ? 1.229 17.453 21.516 1 98.81 248 LEU A N 1
ATOM 1981 C CA . LEU A 1 248 ? 1.327 16 21.391 1 98.81 248 LEU A CA 1
ATOM 1982 C C . LEU A 1 248 ? 2.357 15.445 22.359 1 98.81 248 LEU A C 1
ATOM 1984 O O . LEU A 1 248 ? 2.029 14.602 23.203 1 98.81 248 LEU A O 1
ATOM 1988 N N . LEU A 1 249 ? 3.531 15.977 22.406 1 98.69 249 LEU A N 1
ATOM 1989 C CA . LEU A 1 249 ? 4.664 15.445 23.141 1 98.69 249 LEU A CA 1
ATOM 1990 C C . LEU A 1 249 ? 4.461 15.609 24.641 1 98.69 249 LEU A C 1
ATOM 1992 O O . LEU A 1 249 ? 4.898 14.773 25.438 1 98.69 249 LEU A O 1
ATOM 1996 N N . GLN A 1 250 ? 3.779 16.656 25.031 1 98.44 250 GLN A N 1
ATOM 1997 C CA . GLN A 1 250 ? 3.658 16.969 26.438 1 98.44 250 GLN A CA 1
ATOM 1998 C C . GLN A 1 250 ? 2.369 16.391 27.031 1 98.44 250 GLN A C 1
ATOM 2000 O O . GLN A 1 250 ? 1.966 16.75 28.125 1 98.44 250 GLN A O 1
ATOM 2005 N N . GLY A 1 251 ? 1.679 15.609 26.297 1 98.62 251 GLY A N 1
ATOM 2006 C CA . GLY A 1 251 ? 0.62 14.758 26.812 1 98.62 251 GLY A CA 1
ATOM 2007 C C . GLY A 1 251 ? -0.712 15.477 26.938 1 98.62 251 GLY A C 1
ATOM 2008 O O . GLY A 1 251 ? -1.576 15.062 27.719 1 98.62 251 GLY A O 1
ATOM 2009 N N . VAL A 1 252 ? -0.898 16.562 26.188 1 98.75 252 VAL A N 1
ATOM 2010 C CA . VAL A 1 252 ? -2.156 17.297 26.219 1 98.75 252 VAL A CA 1
ATOM 2011 C C . VAL A 1 252 ? -3.309 16.375 25.844 1 98.75 252 VAL A C 1
ATOM 2013 O O . VAL A 1 252 ? -4.422 16.516 26.359 1 98.75 252 VAL A O 1
ATOM 2016 N N . ASN A 1 253 ? -3.086 15.344 25.016 1 98.88 253 ASN A N 1
ATOM 2017 C CA . ASN A 1 253 ? -4.133 14.484 24.469 1 98.88 253 ASN A CA 1
ATOM 2018 C C . ASN A 1 253 ? -4.246 13.18 25.25 1 98.88 253 ASN A C 1
ATOM 2020 O O . ASN A 1 253 ? -5.141 12.375 25 1 98.88 253 ASN A O 1
ATOM 2024 N N . SER A 1 254 ? -3.375 12.938 26.266 1 98.81 254 SER A N 1
ATOM 2025 C CA . SER A 1 254 ? -3.225 11.617 26.875 1 98.81 254 SER A CA 1
ATOM 2026 C C . SER A 1 254 ? -4.508 11.18 27.578 1 98.81 254 SER A C 1
ATOM 2028 O O . SER A 1 254 ? -4.945 10.039 27.422 1 98.81 254 SER A O 1
ATOM 2030 N N . LYS A 1 255 ? -5.164 12.062 28.344 1 98.62 255 LYS A N 1
ATOM 2031 C CA . LYS A 1 255 ? -6.402 11.711 29.031 1 98.62 255 LYS A CA 1
ATOM 2032 C C . LYS A 1 255 ? -7.516 11.391 28.031 1 98.62 255 LYS A C 1
ATOM 2034 O O . LYS A 1 255 ? -8.266 10.43 28.219 1 98.62 255 LYS A O 1
ATOM 2039 N N . ASN A 1 256 ? -7.637 12.234 27 1 98.81 256 ASN A N 1
ATOM 2040 C CA . ASN A 1 256 ? -8.625 11.977 25.969 1 98.81 256 ASN A CA 1
ATOM 2041 C C . ASN A 1 256 ? -8.398 10.633 25.297 1 98.81 256 ASN A C 1
ATOM 2043 O O . ASN A 1 256 ? -9.352 9.906 25 1 98.81 256 ASN A O 1
ATOM 2047 N N . GLU A 1 257 ? -7.152 10.281 25.016 1 98.75 257 GLU A N 1
ATOM 2048 C CA . GLU A 1 257 ? -6.824 9.008 24.391 1 98.75 257 GLU A CA 1
ATOM 2049 C C . GLU A 1 257 ? -7.219 7.836 25.297 1 98.75 257 GLU A C 1
ATOM 2051 O O . GLU A 1 257 ? -7.727 6.82 24.812 1 98.75 257 GLU A O 1
ATOM 2056 N N . ASP A 1 258 ? -6.945 7.988 26.547 1 98.62 258 ASP A N 1
ATOM 2057 C CA . ASP A 1 258 ? -7.355 6.957 27.5 1 98.62 258 ASP A CA 1
ATOM 2058 C C . ASP A 1 258 ? -8.867 6.746 27.469 1 98.62 258 ASP A C 1
ATOM 2060 O O . ASP A 1 258 ? -9.344 5.613 27.531 1 98.62 258 ASP A O 1
ATOM 2064 N N . ASP A 1 259 ? -9.633 7.82 27.359 1 98.62 259 ASP A N 1
ATOM 2065 C CA . ASP A 1 259 ? -11.094 7.789 27.406 1 98.62 259 ASP A CA 1
ATOM 2066 C C . ASP A 1 259 ? -11.664 7.047 26.203 1 98.62 259 ASP A C 1
ATOM 2068 O O . ASP A 1 259 ? -12.734 6.441 26.281 1 98.62 259 ASP A O 1
ATOM 2072 N N . VAL A 1 260 ? -10.93 7.055 25.062 1 98.56 260 VAL A N 1
ATOM 2073 C CA . VAL A 1 260 ? -11.516 6.504 23.844 1 98.56 260 VAL A CA 1
ATOM 2074 C C . VAL A 1 260 ? -10.781 5.223 23.453 1 98.56 260 VAL A C 1
ATOM 2076 O O . VAL A 1 260 ? -11 4.684 22.375 1 98.56 260 VAL A O 1
ATOM 2079 N N . ARG A 1 261 ? -9.969 4.668 24.25 1 97.44 261 ARG A N 1
ATOM 2080 C CA . ARG A 1 261 ? -9.102 3.533 23.953 1 97.44 261 ARG A CA 1
ATOM 2081 C C . ARG A 1 261 ? -9.922 2.305 23.578 1 97.44 261 ARG A C 1
ATOM 2083 O O . ARG A 1 261 ? -9.477 1.476 22.781 1 97.44 261 ARG A O 1
ATOM 2090 N N . SER A 1 262 ? -11.148 2.205 24.109 1 97.75 262 SER A N 1
ATOM 2091 C CA . SER A 1 262 ? -11.953 1.003 23.922 1 97.75 262 SER A CA 1
ATOM 2092 C C . SER A 1 262 ? -12.797 1.098 22.656 1 97.75 262 SER A C 1
ATOM 2094 O O . SER A 1 262 ? -13.438 0.123 22.266 1 97.75 262 SER A O 1
ATOM 2096 N N . MET A 1 263 ? -12.773 2.246 22.062 1 97.44 263 MET A N 1
ATOM 2097 C CA . MET A 1 263 ? -13.539 2.396 20.828 1 97.44 263 MET A CA 1
ATOM 2098 C C . MET A 1 263 ? -12.922 1.585 19.688 1 97.44 263 MET A C 1
ATOM 2100 O O . MET A 1 263 ? -11.695 1.447 19.625 1 97.44 263 MET A O 1
ATOM 2104 N N . SER A 1 264 ? -13.695 1.016 18.719 1 95.69 264 SER A N 1
ATOM 2105 C CA . SER A 1 264 ? -13.234 0.141 17.641 1 95.69 264 SER A CA 1
ATOM 2106 C C . SER A 1 264 ? -12.227 0.849 16.75 1 95.69 264 SER A C 1
ATOM 2108 O O . SER A 1 264 ? -11.227 0.254 16.344 1 95.69 264 SER A O 1
ATOM 2110 N N . GLY A 1 265 ? -12.492 2.074 16.375 1 97.69 265 GLY A N 1
ATOM 2111 C CA . GLY A 1 265 ? -11.633 2.855 15.492 1 97.69 265 GLY A CA 1
ATOM 2112 C C . GLY A 1 265 ? -11.75 2.461 14.031 1 97.69 265 GLY A C 1
ATOM 2113 O O . GLY A 1 265 ? -11.109 3.062 13.172 1 97.69 265 GLY A O 1
ATOM 2114 N N . ILE A 1 266 ? -12.57 1.435 13.734 1 97.81 266 ILE A N 1
ATOM 2115 C CA . ILE A 1 266 ? -12.703 0.952 12.359 1 97.81 266 ILE A CA 1
ATOM 2116 C C . ILE A 1 266 ? -13.297 2.049 11.484 1 97.81 266 ILE A C 1
ATOM 2118 O O . ILE A 1 266 ? -14.289 2.684 11.859 1 97.81 266 ILE A O 1
ATOM 2122 N N . ILE A 1 267 ? -12.672 2.311 10.375 1 98.19 267 ILE A N 1
ATOM 2123 C CA . ILE A 1 267 ? -13.172 3.268 9.391 1 98.19 267 ILE A CA 1
ATOM 2124 C C . ILE A 1 267 ? -14.234 2.604 8.516 1 98.19 267 ILE A C 1
ATOM 2126 O O . ILE A 1 267 ? -13.906 1.786 7.652 1 98.19 267 ILE A O 1
ATOM 2130 N N . GLU A 1 268 ? -15.398 2.965 8.695 1 96.5 268 GLU A N 1
ATOM 2131 C CA . GLU A 1 268 ? -16.5 2.383 7.938 1 96.5 268 GLU A CA 1
ATOM 2132 C C . GLU A 1 268 ? -16.703 3.102 6.609 1 96.5 268 GLU A C 1
ATOM 2134 O O . GLU A 1 268 ? -17.219 2.518 5.652 1 96.5 268 GLU A O 1
ATOM 2139 N N . GLN A 1 269 ? -16.281 4.32 6.531 1 97.81 269 GLN A N 1
ATOM 2140 C CA . GLN A 1 269 ? -16.422 5.129 5.328 1 97.81 269 GLN A CA 1
ATOM 2141 C C . GLN A 1 269 ? -15.43 4.699 4.254 1 97.81 269 GLN A C 1
ATOM 2143 O O . GLN A 1 269 ? -14.328 4.234 4.57 1 97.81 269 GLN A O 1
ATOM 2148 N N . PRO A 1 270 ? -15.797 4.875 2.969 1 97.75 270 PRO A N 1
ATOM 2149 C CA . PRO A 1 270 ? -14.75 4.754 1.957 1 97.75 270 PRO A CA 1
ATOM 2150 C C . PRO A 1 270 ? -13.508 5.59 2.291 1 97.75 270 PRO A C 1
ATOM 2152 O O . PRO A 1 270 ? -13.633 6.703 2.799 1 97.75 270 PRO A O 1
ATOM 2155 N N . SER A 1 271 ? -12.391 4.996 2.082 1 98.56 271 SER A N 1
ATOM 2156 C CA . SER A 1 271 ? -11.172 5.691 2.49 1 98.56 271 SER A CA 1
ATOM 2157 C C . SER A 1 271 ? -10.031 5.43 1.511 1 98.56 271 SER A C 1
ATOM 2159 O O . SER A 1 271 ? -10.047 4.43 0.789 1 98.56 271 SER A O 1
ATOM 2161 N N . LEU A 1 272 ? -9.133 6.352 1.469 1 98.75 272 LEU A N 1
ATOM 2162 C CA . LEU A 1 272 ? -7.965 6.34 0.596 1 98.75 272 LEU A CA 1
ATOM 2163 C C . LEU A 1 272 ? -6.707 6.734 1.364 1 98.75 272 LEU A C 1
ATOM 2165 O O . LEU A 1 272 ? -6.738 7.656 2.184 1 98.75 272 LEU A O 1
ATOM 2169 N N . PHE A 1 273 ? -5.652 6.008 1.196 1 98.81 273 PHE A N 1
ATOM 2170 C CA . PHE A 1 273 ? -4.32 6.422 1.631 1 98.81 273 PHE A CA 1
ATOM 2171 C C . PHE A 1 273 ? -3.398 6.617 0.434 1 98.81 273 PHE A C 1
ATOM 2173 O O . PHE A 1 273 ? -3.314 5.75 -0.441 1 98.81 273 PHE A O 1
ATOM 2180 N N . ILE A 1 274 ? -2.766 7.742 0.313 1 98.81 274 ILE A N 1
ATOM 2181 C CA . ILE A 1 274 ? -1.742 7.988 -0.697 1 98.81 274 ILE A CA 1
ATOM 2182 C C . ILE A 1 274 ? -0.374 8.109 -0.028 1 98.81 274 ILE A C 1
ATOM 2184 O O . ILE A 1 274 ? -0.11 9.07 0.695 1 98.81 274 ILE A O 1
ATOM 2188 N N . ALA A 1 275 ? 0.478 7.184 -0.284 1 98.38 275 ALA A N 1
ATOM 2189 C CA . ALA A 1 275 ? 1.817 7.148 0.296 1 98.38 275 ALA A CA 1
ATOM 2190 C C . ALA A 1 275 ? 2.789 8 -0.516 1 98.38 275 ALA A C 1
ATOM 2192 O O . ALA A 1 275 ? 2.633 8.141 -1.731 1 98.38 275 ALA A O 1
ATOM 2193 N N . ALA A 1 276 ? 3.717 8.594 0.143 1 98.06 276 ALA A N 1
ATOM 2194 C CA . ALA A 1 276 ? 4.852 9.266 -0.479 1 98.06 276 ALA A CA 1
ATOM 2195 C C . ALA A 1 276 ? 6.102 8.391 -0.444 1 98.06 276 ALA A C 1
ATOM 2197 O O . ALA A 1 276 ? 6.684 8.172 0.622 1 98.06 276 ALA A O 1
ATOM 2198 N N . ASP A 1 277 ? 6.633 8 -1.567 1 96.19 277 ASP A N 1
ATOM 2199 C CA . ASP A 1 277 ? 7.617 6.934 -1.684 1 96.19 277 ASP A CA 1
ATOM 2200 C C . ASP A 1 277 ? 8.93 7.324 -1.01 1 96.19 277 ASP A C 1
ATOM 2202 O O . ASP A 1 277 ? 9.641 6.465 -0.477 1 96.19 277 ASP A O 1
ATOM 2206 N N . ARG A 1 278 ? 9.273 8.609 -1.075 1 96.44 278 ARG A N 1
ATOM 2207 C CA . ARG A 1 278 ? 10.586 9.047 -0.613 1 96.44 278 ARG A CA 1
ATOM 2208 C C . ARG A 1 278 ? 10.477 9.828 0.693 1 96.44 278 ARG A C 1
ATOM 2210 O O . ARG A 1 278 ? 11.375 10.594 1.043 1 96.44 278 ARG A O 1
ATOM 2217 N N . ASP A 1 279 ? 9.344 9.695 1.412 1 98.06 279 ASP A N 1
ATOM 2218 C CA . ASP A 1 279 ? 9.148 10.367 2.693 1 98.06 279 ASP A CA 1
ATOM 2219 C C . ASP A 1 279 ? 10.039 9.758 3.775 1 98.06 279 ASP A C 1
ATOM 2221 O O . ASP A 1 279 ? 9.891 8.578 4.105 1 98.06 279 ASP A O 1
ATOM 2225 N N . ALA A 1 280 ? 10.898 10.508 4.363 1 97.56 280 ALA A N 1
ATOM 2226 C CA . ALA A 1 280 ? 11.867 10.016 5.332 1 97.56 280 ALA A CA 1
ATOM 2227 C C . ALA A 1 280 ? 11.281 9.992 6.742 1 97.56 280 ALA A C 1
ATOM 2229 O O . ALA A 1 280 ? 11.844 9.375 7.648 1 97.56 280 ALA A O 1
ATOM 2230 N N . VAL A 1 281 ? 10.125 10.578 6.922 1 97.5 281 VAL A N 1
ATOM 2231 C CA . VAL A 1 281 ? 9.523 10.664 8.25 1 97.5 281 VAL A CA 1
ATOM 2232 C C . VAL A 1 281 ? 8.219 9.875 8.273 1 97.5 281 VAL A C 1
ATOM 2234 O O . VAL A 1 281 ? 7.988 9.07 9.172 1 97.5 281 VAL A O 1
ATOM 2237 N N . GLY A 1 282 ? 7.336 10.188 7.352 1 97.62 282 GLY A N 1
ATOM 2238 C CA . GLY A 1 282 ? 6.145 9.375 7.141 1 97.62 282 GLY A CA 1
ATOM 2239 C C . GLY A 1 282 ? 6.406 8.125 6.328 1 97.62 282 GLY A C 1
ATOM 2240 O O . GLY A 1 282 ? 5.887 7.977 5.219 1 97.62 282 GLY A O 1
ATOM 2241 N N . LEU A 1 283 ? 7.176 7.211 6.914 1 98 283 LEU A N 1
ATOM 2242 C CA . LEU A 1 283 ? 7.586 6 6.215 1 98 283 LEU A CA 1
ATOM 2243 C C . LEU A 1 283 ? 6.371 5.215 5.734 1 98 283 LEU A C 1
ATOM 2245 O O . LEU A 1 283 ? 5.539 4.793 6.539 1 98 283 LEU A O 1
ATOM 2249 N N . PRO A 1 284 ? 6.277 4.93 4.422 1 97.62 284 PRO A N 1
ATOM 2250 C CA . PRO A 1 284 ? 5.066 4.312 3.875 1 97.62 284 PRO A CA 1
ATOM 2251 C C . PRO A 1 284 ? 4.715 2.994 4.559 1 97.62 284 PRO A C 1
ATOM 2253 O O . PRO A 1 284 ? 3.564 2.783 4.949 1 97.62 284 PRO A O 1
ATOM 2256 N N . ALA A 1 285 ? 5.688 2.117 4.762 1 97.12 285 ALA A N 1
ATOM 2257 C CA . ALA A 1 285 ? 5.43 0.814 5.367 1 97.12 285 ALA A CA 1
ATOM 2258 C C . ALA A 1 285 ? 4.859 0.967 6.773 1 97.12 285 ALA A C 1
ATOM 2260 O O . ALA A 1 285 ? 3.875 0.311 7.125 1 97.12 285 ALA A O 1
ATOM 2261 N N . ARG A 1 286 ? 5.391 1.839 7.551 1 97.31 286 ARG A N 1
ATOM 2262 C CA . ARG A 1 286 ? 4.938 2.051 8.922 1 97.31 286 ARG A CA 1
ATOM 2263 C C . ARG A 1 286 ? 3.537 2.654 8.945 1 97.31 286 ARG A C 1
ATOM 2265 O O . ARG A 1 286 ? 2.713 2.289 9.781 1 97.31 286 ARG A O 1
ATOM 2272 N N . GLN A 1 287 ? 3.34 3.594 8.039 1 98.25 287 GLN A N 1
ATOM 2273 C CA . GLN A 1 287 ? 2.021 4.215 7.977 1 98.25 287 GLN A CA 1
ATOM 2274 C C . GLN A 1 287 ? 0.947 3.193 7.621 1 98.25 287 GLN A C 1
ATOM 2276 O O . GLN A 1 287 ? -0.12 3.166 8.234 1 98.25 287 GLN A O 1
ATOM 2281 N N . LEU A 1 288 ? 1.218 2.373 6.676 1 98.19 288 LEU A N 1
ATOM 2282 C CA . LEU A 1 288 ? 0.251 1.374 6.234 1 98.19 288 LEU A CA 1
ATOM 2283 C C . LEU A 1 288 ? 0.006 0.337 7.324 1 98.19 288 LEU A C 1
ATOM 2285 O O . LEU A 1 288 ? -1.141 -0.023 7.602 1 98.19 288 LEU A O 1
ATOM 2289 N N . MET A 1 289 ? 1.069 -0.13 7.965 1 97.19 289 MET A N 1
ATOM 2290 C CA . MET A 1 289 ? 0.933 -1.14 9.016 1 97.19 289 MET A CA 1
ATOM 2291 C C . MET A 1 289 ? 0.109 -0.605 10.18 1 97.19 289 MET A C 1
ATOM 2293 O O . MET A 1 289 ? -0.627 -1.357 10.82 1 97.19 289 MET A O 1
ATOM 2297 N N . ALA A 1 290 ? 0.212 0.685 10.398 1 97.69 290 ALA A N 1
ATOM 2298 C CA . ALA A 1 290 ? -0.534 1.295 11.5 1 97.69 290 ALA A CA 1
ATOM 2299 C C . ALA A 1 290 ? -1.988 1.538 11.102 1 97.69 290 ALA A C 1
ATOM 2301 O O . ALA A 1 290 ? -2.881 1.514 11.953 1 97.69 290 ALA A O 1
ATOM 2302 N N . THR A 1 291 ? -2.326 1.708 9.82 1 98.62 291 THR A N 1
ATOM 2303 C CA . THR A 1 291 ? -3.627 2.168 9.344 1 98.62 291 THR A CA 1
ATOM 2304 C C . THR A 1 291 ? -4.52 0.985 8.977 1 98.62 291 THR A C 1
ATOM 2306 O O . THR A 1 291 ? -5.695 0.956 9.336 1 98.62 291 THR A O 1
ATOM 2309 N N . LEU A 1 292 ? -4.016 -0.038 8.438 1 97.88 292 LEU A N 1
ATOM 2310 C CA . LEU A 1 292 ? -4.781 -1.026 7.684 1 97.88 292 LEU A CA 1
ATOM 2311 C C . LEU A 1 292 ? -5.555 -1.943 8.625 1 97.88 292 LEU A C 1
ATOM 2313 O O . LEU A 1 292 ? -6.621 -2.449 8.273 1 97.88 292 LEU A O 1
ATOM 2317 N N . PRO A 1 293 ? -5.078 -2.213 9.852 1 97.25 293 PRO A N 1
ATOM 2318 C CA . PRO A 1 293 ? -5.91 -2.986 10.773 1 97.25 293 PRO A CA 1
ATOM 2319 C C . PRO A 1 293 ? -7.277 -2.346 11.016 1 97.25 293 PRO A C 1
ATOM 2321 O O . PRO A 1 293 ? -8.242 -3.041 11.352 1 97.25 293 PRO A O 1
ATOM 2324 N N . TYR A 1 294 ? -7.391 -1.04 10.781 1 98.06 294 TYR A N 1
ATOM 2325 C CA . TYR A 1 294 ? -8.617 -0.31 11.055 1 98.06 294 TYR A CA 1
ATOM 2326 C C . TYR A 1 294 ? -9.352 0.034 9.766 1 98.06 294 TYR A C 1
ATOM 2328 O O . TYR A 1 294 ? -10.43 0.632 9.797 1 98.06 294 TYR A O 1
ATOM 2336 N N . ALA A 1 295 ? -8.781 -0.323 8.68 1 97.12 295 ALA A N 1
ATOM 2337 C CA . ALA A 1 295 ? -9.352 0.043 7.383 1 97.12 295 ALA A CA 1
ATOM 2338 C C . ALA A 1 295 ? -9.133 -1.062 6.352 1 97.12 295 ALA A C 1
ATOM 2340 O O . ALA A 1 295 ? -8.477 -0.846 5.332 1 97.12 295 ALA A O 1
ATOM 2341 N N . PRO A 1 296 ? -9.719 -2.17 6.496 1 92.69 296 PRO A N 1
ATOM 2342 C CA . PRO A 1 296 ? -9.469 -3.32 5.625 1 92.69 296 PRO A CA 1
ATOM 2343 C C . PRO A 1 296 ? -9.875 -3.064 4.176 1 92.69 296 PRO A C 1
ATOM 2345 O O . PRO A 1 296 ? -9.359 -3.719 3.264 1 92.69 296 PRO A O 1
ATOM 2348 N N . GLY A 1 297 ? -10.797 -2.143 3.955 1 92.81 297 GLY A N 1
ATOM 2349 C CA . GLY A 1 297 ? -11.25 -1.852 2.605 1 92.81 297 GLY A CA 1
ATOM 2350 C C . GLY A 1 297 ? -10.625 -0.599 2.021 1 92.81 297 GLY A C 1
ATOM 2351 O O . GLY A 1 297 ? -11.078 -0.093 0.993 1 92.81 297 GLY A O 1
ATOM 2352 N N . MET A 1 298 ? -9.562 -0.092 2.635 1 96.62 298 MET A N 1
ATOM 2353 C CA . MET A 1 298 ? -8.953 1.162 2.209 1 96.62 298 MET A CA 1
ATOM 2354 C C . MET A 1 298 ? -8.281 1.004 0.848 1 96.62 298 MET A C 1
ATOM 2356 O O . MET A 1 298 ? -7.605 0.003 0.595 1 96.62 298 MET A O 1
ATOM 2360 N N . ARG A 1 299 ? -8.508 1.946 0.006 1 96.75 299 ARG A N 1
ATOM 2361 C CA . ARG A 1 299 ? -7.738 2.041 -1.231 1 96.75 299 ARG A CA 1
ATOM 2362 C C . ARG A 1 299 ? -6.352 2.617 -0.971 1 96.75 299 ARG A C 1
ATOM 2364 O O . ARG A 1 299 ? -6.195 3.533 -0.161 1 96.75 299 ARG A O 1
ATOM 2371 N N . ILE A 1 300 ? -5.359 2.137 -1.695 1 97.56 300 ILE A N 1
ATOM 2372 C CA . ILE A 1 300 ? -3.979 2.551 -1.479 1 97.56 300 ILE A CA 1
ATOM 2373 C C . ILE A 1 300 ? -3.373 3.031 -2.797 1 97.56 300 ILE A C 1
ATOM 2375 O O . ILE A 1 300 ? -3.506 2.369 -3.828 1 97.56 300 ILE A O 1
ATOM 2379 N N . ARG A 1 301 ? -2.809 4.176 -2.779 1 97.75 301 ARG A N 1
ATOM 2380 C CA . ARG A 1 301 ? -2.021 4.738 -3.871 1 97.75 301 ARG A CA 1
ATOM 2381 C C . ARG A 1 301 ? -0.674 5.25 -3.369 1 97.75 301 ARG A C 1
ATOM 2383 O O . ARG A 1 301 ? -0.468 5.387 -2.16 1 97.75 301 ARG A O 1
ATOM 2390 N N . SER A 1 302 ? 0.241 5.465 -4.223 1 97 302 SER A N 1
ATOM 2391 C CA . SER A 1 302 ? 1.53 6.062 -3.891 1 97 302 SER A CA 1
ATOM 2392 C C . SER A 1 302 ? 2.02 6.977 -5.008 1 97 302 SER A C 1
ATOM 2394 O O . SER A 1 302 ? 1.59 6.844 -6.156 1 97 302 SER A O 1
ATOM 2396 N N . VAL A 1 303 ? 2.811 7.91 -4.68 1 96.5 303 VAL A N 1
ATOM 2397 C CA . VAL A 1 303 ? 3.445 8.805 -5.637 1 96.5 303 VAL A CA 1
ATOM 2398 C C . VAL A 1 303 ? 4.938 8.914 -5.336 1 96.5 303 VAL A C 1
ATOM 2400 O O . VAL A 1 303 ? 5.355 8.789 -4.184 1 96.5 303 VAL A O 1
ATOM 2403 N N . ASP A 1 304 ? 5.758 9.125 -6.375 1 94.38 304 ASP A N 1
ATOM 2404 C CA . ASP A 1 304 ? 7.191 9.328 -6.207 1 94.38 304 ASP A CA 1
ATOM 2405 C C . ASP A 1 304 ? 7.484 10.742 -5.703 1 94.38 304 ASP A C 1
ATOM 2407 O O . ASP A 1 304 ? 7.816 11.633 -6.492 1 94.38 304 ASP A O 1
ATOM 2411 N N . SER A 1 305 ? 7.375 10.883 -4.41 1 95.88 305 SER A N 1
ATOM 2412 C CA . SER A 1 305 ? 7.523 12.203 -3.797 1 95.88 305 SER A CA 1
ATOM 2413 C C . SER A 1 305 ? 8.109 12.094 -2.395 1 95.88 305 SER A C 1
ATOM 2415 O O . SER A 1 305 ? 8.203 11 -1.836 1 95.88 305 SER A O 1
ATOM 2417 N N . GLY A 1 306 ? 8.586 13.297 -1.992 1 96.62 306 GLY A N 1
ATOM 2418 C CA . GLY A 1 306 ? 8.906 13.445 -0.582 1 96.62 306 GLY A CA 1
ATOM 2419 C C . GLY A 1 306 ? 7.688 13.727 0.279 1 96.62 306 GLY A C 1
ATOM 2420 O O . GLY A 1 306 ? 6.566 13.367 -0.089 1 96.62 306 GLY A O 1
ATOM 2421 N N . HIS A 1 307 ? 7.871 14.305 1.407 1 98.06 307 HIS A N 1
ATOM 2422 C CA . HIS A 1 307 ? 6.887 14.453 2.475 1 98.06 307 HIS A CA 1
ATOM 2423 C C . HIS A 1 307 ? 5.695 15.281 2.014 1 98.06 307 HIS A C 1
ATOM 2425 O O . HIS A 1 307 ? 4.566 15.062 2.463 1 98.06 307 HIS A O 1
ATOM 2431 N N . PHE A 1 308 ? 5.883 16.203 1.127 1 98.25 308 PHE A N 1
ATOM 2432 C CA . PHE A 1 308 ? 4.836 17.141 0.715 1 98.25 308 PHE A CA 1
ATOM 2433 C C . PHE A 1 308 ? 4.293 16.766 -0.661 1 98.25 308 PHE A C 1
ATOM 2435 O O . PHE A 1 308 ? 4.273 17.594 -1.57 1 98.25 308 PHE A O 1
ATOM 2442 N N . LEU A 1 309 ? 3.709 15.594 -0.702 1 98.31 309 LEU A N 1
ATOM 2443 C CA . LEU A 1 309 ? 3.322 14.969 -1.962 1 98.31 309 LEU A CA 1
ATOM 2444 C C . LEU A 1 309 ? 2.252 15.789 -2.672 1 98.31 309 LEU A C 1
ATOM 2446 O O . LEU A 1 309 ? 2.221 15.844 -3.902 1 98.31 309 LEU A O 1
ATOM 2450 N N . HIS A 1 310 ? 1.344 16.516 -1.969 1 98.38 310 HIS A N 1
ATOM 2451 C CA . HIS A 1 310 ? 0.26 17.297 -2.562 1 98.38 310 HIS A CA 1
ATOM 2452 C C . HIS A 1 310 ? 0.788 18.562 -3.217 1 98.38 310 HIS A C 1
ATOM 2454 O O . HIS A 1 310 ? 0.076 19.219 -3.986 1 98.38 310 HIS A O 1
ATOM 2460 N N . ILE A 1 311 ? 2.045 18.875 -2.873 1 97.31 311 ILE A N 1
ATOM 2461 C CA . ILE A 1 311 ? 2.707 20.016 -3.492 1 97.31 311 ILE A CA 1
ATOM 2462 C C . ILE A 1 311 ? 3.678 19.531 -4.566 1 97.31 311 ILE A C 1
ATOM 2464 O O . ILE A 1 311 ? 3.639 20 -5.707 1 97.31 311 ILE A O 1
ATOM 2468 N N . GLU A 1 312 ? 4.488 18.531 -4.281 1 96 312 GLU A N 1
ATOM 2469 C CA . GLU A 1 312 ? 5.578 18.062 -5.133 1 96 312 GLU A CA 1
ATOM 2470 C C . GLU A 1 312 ? 5.039 17.312 -6.355 1 96 312 GLU A C 1
ATOM 2472 O O . GLU A 1 312 ? 5.652 17.344 -7.426 1 96 312 GLU A O 1
ATOM 2477 N N . GLN A 1 313 ? 3.982 16.625 -6.148 1 96.69 313 GLN A N 1
ATOM 2478 C CA . GLN A 1 313 ? 3.35 15.828 -7.199 1 96.69 313 GLN A CA 1
ATOM 2479 C C . GLN A 1 313 ? 1.852 16.109 -7.273 1 96.69 313 GLN A C 1
ATOM 2481 O O . GLN A 1 313 ? 1.036 15.188 -7.254 1 96.69 313 GLN A O 1
ATOM 2486 N N . ALA A 1 314 ? 1.548 17.375 -7.391 1 97.75 314 ALA A N 1
ATOM 2487 C CA . ALA A 1 314 ? 0.171 17.844 -7.281 1 97.75 314 ALA A CA 1
ATOM 2488 C C . ALA A 1 314 ? -0.727 17.172 -8.312 1 97.75 314 ALA A C 1
ATOM 2490 O O . ALA A 1 314 ? -1.829 16.719 -7.988 1 97.75 314 ALA A O 1
ATOM 2491 N N . ASP A 1 315 ? -0.271 17.047 -9.562 1 97.75 315 ASP A N 1
ATOM 2492 C CA . ASP A 1 315 ? -1.101 16.484 -10.625 1 97.75 315 ASP A CA 1
ATOM 2493 C C . ASP A 1 315 ? -1.482 15.047 -10.328 1 97.75 315 ASP A C 1
ATOM 2495 O O . ASP A 1 315 ? -2.654 14.672 -10.43 1 97.75 315 ASP A O 1
ATOM 2499 N N . GLU A 1 316 ? -0.499 14.273 -9.992 1 97.5 316 GLU A N 1
ATOM 2500 C CA . GLU A 1 316 ? -0.751 12.859 -9.727 1 97.5 316 GLU A CA 1
ATOM 2501 C C . GLU A 1 316 ? -1.614 12.68 -8.477 1 97.5 316 GLU A C 1
ATOM 2503 O O . GLU A 1 316 ? -2.514 11.836 -8.453 1 97.5 316 GLU A O 1
ATOM 2508 N N . VAL A 1 317 ? -1.362 13.453 -7.43 1 98.69 317 VAL A N 1
ATOM 2509 C CA . VAL A 1 317 ? -2.166 13.398 -6.215 1 98.69 317 VAL A CA 1
ATOM 2510 C C . VAL A 1 317 ? -3.607 13.789 -6.527 1 98.69 317 VAL A C 1
ATOM 2512 O O . VAL A 1 317 ? -4.547 13.133 -6.082 1 98.69 317 VAL A O 1
ATOM 2515 N N . ASN A 1 318 ? -3.775 14.859 -7.328 1 98.75 318 ASN A N 1
ATOM 2516 C CA . ASN A 1 318 ? -5.109 15.281 -7.738 1 98.75 318 ASN A CA 1
ATOM 2517 C C . ASN A 1 318 ? -5.848 14.18 -8.484 1 98.75 318 ASN A C 1
ATOM 2519 O O . ASN A 1 318 ? -7.039 13.953 -8.25 1 98.75 318 ASN A O 1
ATOM 2523 N N . GLU A 1 319 ? -5.168 13.531 -9.344 1 98.31 319 GLU A N 1
ATOM 2524 C CA . GLU A 1 319 ? -5.789 12.453 -10.109 1 98.31 319 GLU A CA 1
ATOM 2525 C C . GLU A 1 319 ? -6.219 11.305 -9.203 1 98.31 319 GLU A C 1
ATOM 2527 O O . GLU A 1 319 ? -7.312 10.758 -9.359 1 98.31 319 GLU A O 1
ATOM 2532 N N . HIS A 1 320 ? -5.367 10.883 -8.258 1 98.44 320 HIS A N 1
ATOM 2533 C CA . HIS A 1 320 ? -5.719 9.828 -7.312 1 98.44 320 HIS A CA 1
ATOM 2534 C C . HIS A 1 320 ? -6.934 10.219 -6.477 1 98.44 320 HIS A C 1
ATOM 2536 O O . HIS A 1 320 ? -7.848 9.414 -6.285 1 98.44 320 HIS A O 1
ATOM 2542 N N . LEU A 1 321 ? -6.934 11.461 -5.98 1 98.81 321 LEU A N 1
ATOM 2543 C CA . LEU A 1 321 ? -8.07 11.945 -5.203 1 98.81 321 LEU A CA 1
ATOM 2544 C C . LEU A 1 321 ? -9.336 11.977 -6.051 1 98.81 321 LEU A C 1
ATOM 2546 O O . LEU A 1 321 ? -10.398 11.555 -5.594 1 98.81 321 LEU A O 1
ATOM 2550 N N . TYR A 1 322 ? -9.188 12.477 -7.27 1 98.75 322 TYR A N 1
ATOM 2551 C CA . TYR A 1 322 ? -10.336 12.602 -8.164 1 98.75 322 TYR A CA 1
ATOM 2552 C C . TYR A 1 322 ? -10.945 11.234 -8.461 1 98.75 322 TYR A C 1
ATOM 2554 O O . TYR A 1 322 ? -12.164 11.062 -8.383 1 98.75 322 TYR A O 1
ATOM 2562 N N . GLU A 1 323 ? -10.094 10.266 -8.812 1 97.44 323 GLU A N 1
ATOM 2563 C CA . GLU A 1 323 ? -10.57 8.914 -9.102 1 97.44 323 GLU A CA 1
ATOM 2564 C C . GLU A 1 323 ? -11.281 8.312 -7.895 1 97.44 323 GLU A C 1
ATOM 2566 O O . GLU A 1 323 ? -12.32 7.668 -8.039 1 97.44 323 GLU A O 1
ATOM 2571 N N . PHE A 1 324 ? -10.766 8.484 -6.738 1 98.12 324 PHE A N 1
ATOM 2572 C CA . PHE A 1 324 ? -11.367 7.996 -5.504 1 98.12 324 PHE A CA 1
ATOM 2573 C C . PHE A 1 324 ? -12.734 8.625 -5.285 1 98.12 324 PHE A C 1
ATOM 2575 O O . PHE A 1 324 ? -13.719 7.918 -5.043 1 98.12 324 PHE A O 1
ATOM 2582 N N . ILE A 1 325 ? -12.805 9.93 -5.445 1 98.19 325 ILE A N 1
ATOM 2583 C CA . ILE A 1 325 ? -14.039 10.664 -5.195 1 98.19 325 ILE A CA 1
ATOM 2584 C C . ILE A 1 325 ? -15.102 10.25 -6.215 1 98.19 325 ILE A C 1
ATOM 2586 O O . ILE A 1 325 ? -16.281 10.102 -5.875 1 98.19 325 ILE A O 1
ATOM 2590 N N . GLN A 1 326 ? -14.695 10 -7.445 1 96.44 326 GLN A N 1
ATOM 2591 C CA . GLN A 1 326 ? -15.625 9.57 -8.484 1 96.44 326 GLN A CA 1
ATOM 2592 C C . GLN A 1 326 ? -16.219 8.203 -8.172 1 96.44 326 GLN A C 1
ATOM 2594 O O . GLN A 1 326 ? -17.328 7.887 -8.594 1 96.44 326 GLN A O 1
ATOM 2599 N N . SER A 1 327 ? -15.492 7.445 -7.438 1 93.56 327 SER A N 1
ATOM 2600 C CA . SER A 1 327 ? -15.914 6.074 -7.16 1 93.56 327 SER A CA 1
ATOM 2601 C C . SER A 1 327 ? -16.891 6.027 -5.992 1 93.56 327 SER A C 1
ATOM 2603 O O . SER A 1 327 ? -17.453 4.969 -5.688 1 93.56 327 SER A O 1
ATOM 2605 N N . LEU A 1 328 ? -17.078 7.094 -5.289 1 94.44 328 LEU A N 1
ATOM 2606 C CA . LEU A 1 328 ? -17.922 7.125 -4.105 1 94.44 328 LEU A CA 1
ATOM 2607 C C . LEU A 1 328 ? -19.391 6.977 -4.484 1 94.44 328 LEU A C 1
ATOM 2609 O O . LEU A 1 328 ? -19.844 7.516 -5.504 1 94.44 328 LEU A O 1
ATOM 2613 N N . MET B 1 1 ? 11.477 -17.25 -27.078 1 89.38 1 MET B N 1
ATOM 2614 C CA . MET B 1 1 ? 11.531 -18.641 -27.516 1 89.38 1 MET B CA 1
ATOM 2615 C C . MET B 1 1 ? 11.18 -19.578 -26.359 1 89.38 1 MET B C 1
ATOM 2617 O O . MET B 1 1 ? 11.398 -19.234 -25.188 1 89.38 1 MET B O 1
ATOM 2621 N N . MET B 1 2 ? 10.602 -20.734 -26.766 1 95.88 2 MET B N 1
ATOM 2622 C CA . MET B 1 2 ? 10.32 -21.766 -25.781 1 95.88 2 MET B CA 1
ATOM 2623 C C . MET B 1 2 ? 11.43 -22.828 -25.766 1 95.88 2 MET B C 1
ATOM 2625 O O . MET B 1 2 ? 11.914 -23.234 -26.812 1 95.88 2 MET B O 1
ATOM 2629 N N . LYS B 1 3 ? 11.906 -23.141 -24.594 1 97.88 3 LYS B N 1
ATOM 2630 C CA . LYS B 1 3 ? 12.938 -24.156 -24.391 1 97.88 3 LYS B CA 1
ATOM 2631 C C . LYS B 1 3 ? 12.492 -25.188 -23.359 1 97.88 3 LYS B C 1
ATOM 2633 O O . LYS B 1 3 ? 11.562 -24.953 -22.594 1 97.88 3 LYS B O 1
ATOM 2638 N N . SER B 1 4 ? 13.016 -26.359 -23.453 1 98.38 4 SER B N 1
ATOM 2639 C CA . SER B 1 4 ? 12.859 -27.391 -22.438 1 98.38 4 SER B CA 1
ATOM 2640 C C . SER B 1 4 ? 14.219 -27.891 -21.938 1 98.38 4 SER B C 1
ATOM 2642 O O . SER B 1 4 ? 15.148 -28.047 -22.734 1 98.38 4 SER B O 1
ATOM 2644 N N . VAL B 1 5 ? 14.344 -28.141 -20.703 1 98.5 5 VAL B N 1
ATOM 2645 C CA . VAL B 1 5 ? 15.594 -28.656 -20.156 1 98.5 5 VAL B CA 1
ATOM 2646 C C . VAL B 1 5 ? 15.305 -29.656 -19.031 1 98.5 5 VAL B C 1
ATOM 2648 O O . VAL B 1 5 ? 14.367 -29.469 -18.25 1 98.5 5 VAL B O 1
ATOM 2651 N N . LYS B 1 6 ? 15.969 -30.734 -19.016 1 98.62 6 LYS B N 1
ATOM 2652 C CA . LYS B 1 6 ? 15.953 -31.656 -17.891 1 98.62 6 LYS B CA 1
ATOM 2653 C C . LYS B 1 6 ? 16.922 -31.203 -16.797 1 98.62 6 LYS B C 1
ATOM 2655 O O . LYS B 1 6 ? 18.125 -31.109 -17.047 1 98.62 6 LYS B O 1
ATOM 2660 N N . LEU B 1 7 ? 16.422 -30.922 -15.648 1 98.5 7 LEU B N 1
ATOM 2661 C CA . LEU B 1 7 ? 17.25 -30.422 -14.555 1 98.5 7 LEU B CA 1
ATOM 2662 C C . LEU B 1 7 ? 18.188 -31.516 -14.039 1 98.5 7 LEU B C 1
ATOM 2664 O O . LEU B 1 7 ? 17.781 -32.656 -13.875 1 98.5 7 LEU B O 1
ATOM 2668 N N . PRO B 1 8 ? 19.391 -31.219 -13.805 1 96.94 8 PRO B N 1
ATOM 2669 C CA . PRO B 1 8 ? 20.422 -32.219 -13.539 1 96.94 8 PRO B CA 1
ATOM 2670 C C . PRO B 1 8 ? 20.219 -32.938 -12.195 1 96.94 8 PRO B C 1
ATOM 2672 O O . PRO B 1 8 ? 20.5 -34.125 -12.07 1 96.94 8 PRO B O 1
ATOM 2675 N N . THR B 1 9 ? 19.797 -32.25 -11.203 1 95.19 9 THR B N 1
ATOM 2676 C CA . THR B 1 9 ? 19.719 -32.812 -9.867 1 95.19 9 THR B CA 1
ATOM 2677 C C . THR B 1 9 ? 18.375 -33.5 -9.648 1 95.19 9 THR B C 1
ATOM 2679 O O . THR B 1 9 ? 18.328 -34.688 -9.281 1 95.19 9 THR B O 1
ATOM 2682 N N . SER B 1 10 ? 17.25 -32.844 -9.945 1 94.5 10 SER B N 1
ATOM 2683 C CA . SER B 1 10 ? 15.922 -33.375 -9.672 1 94.5 10 SER B CA 1
ATOM 2684 C C . SER B 1 10 ? 15.477 -34.344 -10.781 1 94.5 10 SER B C 1
ATOM 2686 O O . SER B 1 10 ? 14.633 -35.219 -10.555 1 94.5 10 SER B O 1
ATOM 2688 N N . GLY B 1 11 ? 15.984 -34.125 -11.961 1 97.88 11 GLY B N 1
ATOM 2689 C CA . GLY B 1 11 ? 15.547 -34.906 -13.117 1 97.88 11 GLY B CA 1
ATOM 2690 C C . GLY B 1 11 ? 14.242 -34.406 -13.703 1 97.88 11 GLY B C 1
ATOM 2691 O O . GLY B 1 11 ? 13.742 -35 -14.672 1 97.88 11 GLY B O 1
ATOM 2692 N N . THR B 1 12 ? 13.672 -33.375 -13.172 1 98.5 12 THR B N 1
ATOM 2693 C CA . THR B 1 12 ? 12.422 -32.812 -13.664 1 98.5 12 THR B CA 1
ATOM 2694 C C . THR B 1 12 ? 12.656 -32.031 -14.961 1 98.5 12 THR B C 1
ATOM 2696 O O . THR B 1 12 ? 13.656 -31.328 -15.102 1 98.5 12 THR B O 1
ATOM 2699 N N . THR B 1 13 ? 11.805 -32.188 -15.906 1 98.75 13 THR B N 1
ATOM 2700 C CA . THR B 1 13 ? 11.891 -31.422 -17.141 1 98.75 13 THR B CA 1
ATOM 2701 C C . THR B 1 13 ? 11.047 -30.141 -17.031 1 98.75 13 THR B C 1
ATOM 2703 O O . THR B 1 13 ? 9.852 -30.219 -16.75 1 98.75 13 THR B O 1
ATOM 2706 N N . TYR B 1 14 ? 11.68 -29.016 -17.266 1 98.81 14 TYR B N 1
ATOM 2707 C CA . TYR B 1 14 ? 10.992 -27.734 -17.281 1 98.81 14 TYR B CA 1
ATOM 2708 C C . TYR B 1 14 ? 10.906 -27.188 -18.703 1 98.81 14 TYR B C 1
ATOM 2710 O O . TYR B 1 14 ? 11.883 -27.234 -19.453 1 98.81 14 TYR B O 1
ATOM 2718 N N . ARG B 1 15 ? 9.789 -26.734 -19.078 1 98.75 15 ARG B N 1
ATOM 2719 C CA . ARG B 1 15 ? 9.594 -25.906 -20.266 1 98.75 15 ARG B CA 1
ATOM 2720 C C . ARG B 1 15 ? 9.438 -24.438 -19.891 1 98.75 15 ARG B C 1
ATOM 2722 O O . ARG B 1 15 ? 8.781 -24.109 -18.891 1 98.75 15 ARG B O 1
ATOM 2729 N N . TYR B 1 16 ? 10.094 -23.547 -20.625 1 98.81 16 TYR B N 1
ATOM 2730 C CA . TYR B 1 16 ? 10.094 -22.125 -20.25 1 98.81 16 TYR B CA 1
ATOM 2731 C C . TYR B 1 16 ? 10.336 -21.25 -21.469 1 98.81 16 TYR B C 1
ATOM 2733 O O . TYR B 1 16 ? 10.938 -21.672 -22.453 1 98.81 16 TYR B O 1
ATOM 2741 N N . ALA B 1 17 ? 9.719 -20.094 -21.391 1 98.75 17 ALA B N 1
ATOM 2742 C CA . ALA B 1 17 ? 10.078 -19.047 -22.344 1 98.75 17 ALA B CA 1
ATOM 2743 C C . ALA B 1 17 ? 11.383 -18.359 -21.938 1 98.75 17 ALA B C 1
ATOM 2745 O O . ALA B 1 17 ? 11.609 -18.078 -20.766 1 98.75 17 ALA B O 1
ATOM 2746 N N . ILE B 1 18 ? 12.242 -18.125 -22.891 1 98.5 18 ILE B N 1
ATOM 2747 C CA . ILE B 1 18 ? 13.516 -17.469 -22.594 1 98.5 18 ILE B CA 1
ATOM 2748 C C . ILE B 1 18 ? 13.906 -16.531 -23.719 1 98.5 18 ILE B C 1
ATOM 2750 O O . ILE B 1 18 ? 13.617 -16.812 -24.891 1 98.5 18 ILE B O 1
ATOM 2754 N N . ASN B 1 19 ? 14.375 -15.469 -23.406 1 97.56 19 ASN B N 1
ATOM 2755 C CA . ASN B 1 19 ? 15.008 -14.492 -24.297 1 97.56 19 ASN B CA 1
ATOM 2756 C C . ASN B 1 19 ? 16.203 -13.828 -23.625 1 97.56 19 ASN B C 1
ATOM 2758 O O . ASN B 1 19 ? 16.109 -13.328 -22.5 1 97.56 19 ASN B O 1
ATOM 2762 N N . SER B 1 20 ? 17.391 -13.852 -24.297 1 96.62 20 SER B N 1
ATOM 2763 C CA . SER B 1 20 ? 18.562 -13.172 -23.75 1 96.62 20 SER B CA 1
ATOM 2764 C C . SER B 1 20 ? 18.422 -11.656 -23.844 1 96.62 20 SER B C 1
ATOM 2766 O O . SER B 1 20 ? 17.812 -11.148 -24.781 1 96.62 20 SER B O 1
ATOM 2768 N N . PRO B 1 21 ? 19.016 -11.016 -22.891 1 96.69 21 PRO B N 1
ATOM 2769 C CA . PRO B 1 21 ? 18.984 -9.562 -23.031 1 96.69 21 PRO B CA 1
ATOM 2770 C C . PRO B 1 21 ? 19.656 -9.078 -24.312 1 96.69 21 PRO B C 1
ATOM 2772 O O . PRO B 1 21 ? 20.672 -9.641 -24.734 1 96.69 21 PRO B O 1
ATOM 2775 N N . SER B 1 22 ? 19.062 -8.148 -24.938 1 94.31 22 SER B N 1
ATOM 2776 C CA . SER B 1 22 ? 19.656 -7.594 -26.156 1 94.31 22 SER B CA 1
ATOM 2777 C C . SER B 1 22 ? 20.5 -6.367 -25.844 1 94.31 22 SER B C 1
ATOM 2779 O O . SER B 1 22 ? 21.281 -5.914 -26.688 1 94.31 22 SER B O 1
ATOM 2781 N N . GLU B 1 23 ? 20.312 -5.789 -24.703 1 90.56 23 GLU B N 1
ATOM 2782 C CA . GLU B 1 23 ? 21.109 -4.66 -24.25 1 90.56 23 GLU B CA 1
ATOM 2783 C C . GLU B 1 23 ? 22 -5.051 -23.078 1 90.56 23 GLU B C 1
ATOM 2785 O O . GLU B 1 23 ? 21.531 -5.664 -22.109 1 90.56 23 GLU B O 1
ATOM 2790 N N . SER B 1 24 ? 23.25 -4.668 -23.25 1 87.44 24 SER B N 1
ATOM 2791 C CA . SER B 1 24 ? 24.234 -5.012 -22.219 1 87.44 24 SER B CA 1
ATOM 2792 C C . SER B 1 24 ? 23.844 -4.414 -20.859 1 87.44 24 SER B C 1
ATOM 2794 O O . SER B 1 24 ? 23.406 -3.264 -20.797 1 87.44 24 SER B O 1
ATOM 2796 N N . GLY B 1 25 ? 23.906 -5.219 -19.859 1 90.12 25 GLY B N 1
ATOM 2797 C CA . GLY B 1 25 ? 23.703 -4.711 -18.5 1 90.12 25 GLY B CA 1
ATOM 2798 C C . GLY B 1 25 ? 22.281 -4.883 -18.016 1 90.12 25 GLY B C 1
ATOM 2799 O O . GLY B 1 25 ? 22.031 -4.781 -16.812 1 90.12 25 GLY B O 1
ATOM 2800 N N . LYS B 1 26 ? 21.328 -5.188 -18.906 1 93.94 26 LYS B N 1
ATOM 2801 C CA . LYS B 1 26 ? 19.953 -5.375 -18.453 1 93.94 26 LYS B CA 1
ATOM 2802 C C . LYS B 1 26 ? 19.766 -6.75 -17.812 1 93.94 26 LYS B C 1
ATOM 2804 O O . LYS B 1 26 ? 20.328 -7.738 -18.281 1 93.94 26 LYS B O 1
ATOM 2809 N N . PRO B 1 27 ? 19.062 -6.766 -16.797 1 96 27 PRO B N 1
ATOM 2810 C CA . PRO B 1 27 ? 18.906 -8.016 -16.062 1 96 27 PRO B CA 1
ATOM 2811 C C . PRO B 1 27 ? 17.906 -8.969 -16.719 1 96 27 PRO B C 1
ATOM 2813 O O . PRO B 1 27 ? 17.156 -8.57 -17.609 1 96 27 PRO B O 1
ATOM 2816 N N . TYR B 1 28 ? 18.031 -10.258 -16.359 1 98.38 28 TYR B N 1
ATOM 2817 C CA . TYR B 1 28 ? 16.953 -11.219 -16.609 1 98.38 28 TYR B CA 1
ATOM 2818 C C . TYR B 1 28 ? 15.789 -11 -15.656 1 98.38 28 TYR B C 1
ATOM 2820 O O . TYR B 1 28 ? 16 -10.742 -14.469 1 98.38 28 TYR B O 1
ATOM 2828 N N . LEU B 1 29 ? 14.633 -11.031 -16.219 1 98.94 29 LEU B N 1
ATOM 2829 C CA . LEU B 1 29 ? 13.406 -11.062 -15.422 1 98.94 29 LEU B CA 1
ATOM 2830 C C . LEU B 1 29 ? 12.875 -12.484 -15.312 1 98.94 29 LEU B C 1
ATOM 2832 O O . LEU B 1 29 ? 12.625 -13.141 -16.328 1 98.94 29 LEU B O 1
ATOM 2836 N N . LEU B 1 30 ? 12.797 -12.984 -14.117 1 98.94 30 LEU B N 1
ATOM 2837 C CA . LEU B 1 30 ? 12.18 -14.281 -13.836 1 98.94 30 LEU B CA 1
ATOM 2838 C C . LEU B 1 30 ? 10.703 -14.109 -13.484 1 98.94 30 LEU B C 1
ATOM 2840 O O . LEU B 1 30 ? 10.367 -13.406 -12.531 1 98.94 30 LEU B O 1
ATOM 2844 N N . PHE B 1 31 ? 9.82 -14.711 -14.273 1 98.94 31 PHE B N 1
ATOM 2845 C CA . PHE B 1 31 ? 8.391 -14.609 -14.039 1 98.94 31 PHE B CA 1
ATOM 2846 C C . PHE B 1 31 ? 7.84 -15.906 -13.469 1 98.94 31 PHE B C 1
ATOM 2848 O O . PHE B 1 31 ? 7.977 -16.969 -14.086 1 98.94 31 PHE B O 1
ATOM 2855 N N . LEU B 1 32 ? 7.234 -15.828 -12.297 1 99 32 LEU B N 1
ATOM 2856 C CA . LEU B 1 32 ? 6.641 -16.969 -11.617 1 99 32 LEU B CA 1
ATOM 2857 C C . LEU B 1 32 ? 5.125 -16.828 -11.531 1 99 32 LEU B C 1
ATOM 2859 O O . LEU B 1 32 ? 4.613 -16.031 -10.75 1 99 32 LEU B O 1
ATOM 2863 N N . HIS B 1 33 ? 4.418 -17.641 -12.328 1 98.88 33 HIS B N 1
ATOM 2864 C CA . HIS B 1 33 ? 2.979 -17.484 -12.5 1 98.88 33 HIS B CA 1
ATOM 2865 C C . HIS B 1 33 ? 2.211 -18.219 -11.398 1 98.88 33 HIS B C 1
ATOM 2867 O O . HIS B 1 33 ? 2.801 -18.953 -10.609 1 98.88 33 HIS B O 1
ATOM 2873 N N . GLY B 1 34 ? 0.914 -17.953 -11.352 1 98.69 34 GLY B N 1
ATOM 2874 C CA . GLY B 1 34 ? 0.026 -18.609 -10.398 1 98.69 34 GLY B CA 1
ATOM 2875 C C . GLY B 1 34 ? -0.942 -19.578 -11.047 1 98.69 34 GLY B C 1
ATOM 2876 O O . GLY B 1 34 ? -0.581 -20.281 -11.992 1 98.69 34 GLY B O 1
ATOM 2877 N N . PHE B 1 35 ? -2.127 -19.734 -10.5 1 98.44 35 PHE B N 1
ATOM 2878 C CA . PHE B 1 35 ? -3.186 -20.641 -10.93 1 98.44 35 PHE B CA 1
ATOM 2879 C C . PHE B 1 35 ? -4.41 -19.859 -11.398 1 98.44 35 PHE B C 1
ATOM 2881 O O . PHE B 1 35 ? -4.789 -18.859 -10.781 1 98.44 35 PHE B O 1
ATOM 2888 N N . PRO B 1 36 ? -4.961 -20.359 -12.438 1 97.44 36 PRO B N 1
ATOM 2889 C CA . PRO B 1 36 ? -4.691 -21.484 -13.352 1 97.44 36 PRO B CA 1
ATOM 2890 C C . PRO B 1 36 ? -3.912 -21.047 -14.594 1 97.44 36 PRO B C 1
ATOM 2892 O O . PRO B 1 36 ? -4.418 -21.156 -15.719 1 97.44 36 PRO B O 1
ATOM 2895 N N . GLU B 1 37 ? -2.711 -20.719 -14.328 1 98.12 37 GLU B N 1
ATOM 2896 C CA . GLU B 1 37 ? -1.889 -20.047 -15.328 1 98.12 37 GLU B CA 1
ATOM 2897 C C . GLU B 1 37 ? -0.754 -20.953 -15.805 1 98.12 37 GLU B C 1
ATOM 2899 O O . GLU B 1 37 ? -0.594 -22.078 -15.312 1 98.12 37 GLU B O 1
ATOM 2904 N N . SER B 1 38 ? -0.063 -20.594 -16.859 1 98.44 38 SER B N 1
ATOM 2905 C CA . SER B 1 38 ? 1.225 -21.031 -17.375 1 98.44 38 SER B CA 1
ATOM 2906 C C . SER B 1 38 ? 2.109 -19.844 -17.734 1 98.44 38 SER B C 1
ATOM 2908 O O . SER B 1 38 ? 1.736 -18.688 -17.5 1 98.44 38 SER B O 1
ATOM 2910 N N . SER B 1 39 ? 3.289 -20.156 -18.281 1 98.69 39 SER B N 1
ATOM 2911 C CA . SER B 1 39 ? 4.164 -19.062 -18.688 1 98.69 39 SER B CA 1
ATOM 2912 C C . SER B 1 39 ? 3.465 -18.141 -19.688 1 98.69 39 SER B C 1
ATOM 2914 O O . SER B 1 39 ? 3.818 -16.953 -19.797 1 98.69 39 SER B O 1
ATOM 2916 N N . TYR B 1 40 ? 2.432 -18.625 -20.359 1 98.06 40 TYR B N 1
ATOM 2917 C CA . TYR B 1 40 ? 1.712 -17.828 -21.359 1 98.06 40 TYR B CA 1
ATOM 2918 C C . TYR B 1 40 ? 1 -16.656 -20.703 1 98.06 40 TYR B C 1
ATOM 2920 O O . TYR B 1 40 ? 0.718 -15.648 -21.375 1 98.06 40 TYR B O 1
ATOM 2928 N N . SER B 1 41 ? 0.703 -16.734 -19.438 1 97.56 41 SER B N 1
ATOM 2929 C CA . SER B 1 41 ? -0.003 -15.664 -18.75 1 97.56 41 SER B CA 1
ATOM 2930 C C . SER B 1 41 ? 0.837 -14.391 -18.688 1 97.56 41 SER B C 1
ATOM 2932 O O . SER B 1 41 ? 0.314 -13.305 -18.422 1 97.56 41 SER B O 1
ATOM 2934 N N . TRP B 1 42 ? 2.127 -14.523 -18.953 1 98.38 42 TRP B N 1
ATOM 2935 C CA . TRP B 1 42 ? 3.043 -13.383 -18.891 1 98.38 42 TRP B CA 1
ATOM 2936 C C . TRP B 1 42 ? 3.266 -12.789 -20.266 1 98.38 42 TRP B C 1
ATOM 2938 O O . TRP B 1 42 ? 4.168 -11.969 -20.469 1 98.38 42 TRP B O 1
ATOM 2948 N N . VAL B 1 43 ? 2.496 -13.148 -21.266 1 97.38 43 VAL B N 1
ATOM 2949 C CA . VAL B 1 43 ? 2.768 -12.797 -22.656 1 97.38 43 VAL B CA 1
ATOM 2950 C C . VAL B 1 43 ? 2.883 -11.281 -22.797 1 97.38 43 VAL B C 1
ATOM 2952 O O . VAL B 1 43 ? 3.734 -10.789 -23.547 1 97.38 43 VAL B O 1
ATOM 2955 N N . ASN B 1 44 ? 2.043 -10.5 -22.078 1 97.56 44 ASN B N 1
ATOM 2956 C CA . ASN B 1 44 ? 2.076 -9.039 -22.172 1 97.56 44 ASN B CA 1
ATOM 2957 C C . ASN B 1 44 ? 3.355 -8.469 -21.562 1 97.56 44 ASN B C 1
ATOM 2959 O O . ASN B 1 44 ? 3.936 -7.523 -22.094 1 97.56 44 ASN B O 1
ATOM 2963 N N . GLN B 1 45 ? 3.809 -8.992 -20.406 1 98.62 45 GLN B N 1
ATOM 2964 C CA . GLN B 1 45 ? 5.047 -8.57 -19.75 1 98.62 45 GLN B CA 1
ATOM 2965 C C . GLN B 1 45 ? 6.266 -8.992 -20.578 1 98.62 45 GLN B C 1
ATOM 2967 O O . GLN B 1 45 ? 7.219 -8.219 -20.719 1 98.62 45 GLN B O 1
ATOM 2972 N N . ILE B 1 46 ? 6.23 -10.258 -21.078 1 98.31 46 ILE B N 1
ATOM 2973 C CA . ILE B 1 46 ? 7.336 -10.773 -21.875 1 98.31 46 ILE B CA 1
ATOM 2974 C C . ILE B 1 46 ? 7.543 -9.883 -23.094 1 98.31 46 ILE B C 1
ATOM 2976 O O . ILE B 1 46 ? 8.664 -9.469 -23.391 1 98.31 46 ILE B O 1
ATOM 2980 N N . GLU B 1 47 ? 6.48 -9.578 -23.844 1 97.5 47 GLU B N 1
ATOM 2981 C CA . GLU B 1 47 ? 6.578 -8.719 -25.016 1 97.5 47 GLU B CA 1
ATOM 2982 C C . GLU B 1 47 ? 7.113 -7.34 -24.641 1 97.5 47 GLU B C 1
ATOM 2984 O O . GLU B 1 47 ? 8.031 -6.828 -25.297 1 97.5 47 GLU B O 1
ATOM 2989 N N . TYR B 1 48 ? 6.551 -6.711 -23.609 1 98.31 48 TYR B N 1
ATOM 2990 C CA . TYR B 1 48 ? 6.895 -5.363 -23.188 1 98.31 48 TYR B CA 1
ATOM 2991 C C . TYR B 1 48 ? 8.375 -5.262 -22.844 1 98.31 48 TYR B C 1
ATOM 2993 O O . TYR B 1 48 ? 9.062 -4.34 -23.281 1 98.31 48 TYR B O 1
ATOM 3001 N N . PHE B 1 49 ? 8.898 -6.219 -22.125 1 98.62 49 PHE B N 1
ATOM 3002 C CA . PHE B 1 49 ? 10.25 -6.117 -21.609 1 98.62 49 PHE B CA 1
ATOM 3003 C C . PHE B 1 49 ? 11.266 -6.617 -22.625 1 98.62 49 PHE B C 1
ATOM 3005 O O . PHE B 1 49 ? 12.398 -6.125 -22.672 1 98.62 49 PHE B O 1
ATOM 3012 N N . THR B 1 50 ? 10.867 -7.625 -23.438 1 97.94 50 THR B N 1
ATOM 3013 C CA . THR B 1 50 ? 11.742 -8.047 -24.531 1 97.94 50 THR B CA 1
ATOM 3014 C C . THR B 1 50 ? 12.023 -6.883 -25.469 1 97.94 50 THR B C 1
ATOM 3016 O O . THR B 1 50 ? 13.172 -6.664 -25.859 1 97.94 50 THR B O 1
ATOM 3019 N N . ARG B 1 51 ? 11 -6.094 -25.812 1 97.38 51 ARG B N 1
ATOM 3020 C CA . ARG B 1 51 ? 11.133 -4.953 -26.719 1 97.38 51 ARG B CA 1
ATOM 3021 C C . ARG B 1 51 ? 12.055 -3.891 -26.125 1 97.38 51 ARG B C 1
ATOM 3023 O O . ARG B 1 51 ? 12.625 -3.076 -26.844 1 97.38 51 ARG B O 1
ATOM 3030 N N . ARG B 1 52 ? 12.242 -3.945 -24.859 1 97.38 52 ARG B N 1
ATOM 3031 C CA . ARG B 1 52 ? 13.055 -2.943 -24.188 1 97.38 52 ARG B CA 1
ATOM 3032 C C . ARG B 1 52 ? 14.43 -3.502 -23.844 1 97.38 52 ARG B C 1
ATOM 3034 O O . ARG B 1 52 ? 15.195 -2.875 -23.094 1 97.38 52 ARG B O 1
ATOM 3041 N N . GLY B 1 53 ? 14.672 -4.75 -24.266 1 97.88 53 GLY B N 1
ATOM 3042 C CA . GLY B 1 53 ? 16.016 -5.293 -24.25 1 97.88 53 GLY B CA 1
ATOM 3043 C C . GLY B 1 53 ? 16.312 -6.141 -23.031 1 97.88 53 GLY B C 1
ATOM 3044 O O . GLY B 1 53 ? 17.453 -6.562 -22.812 1 97.88 53 GLY B O 1
ATOM 3045 N N . TYR B 1 54 ? 15.336 -6.418 -22.172 1 98.38 54 TYR B N 1
ATOM 3046 C CA . TYR B 1 54 ? 15.547 -7.207 -20.969 1 98.38 54 TYR B CA 1
ATOM 3047 C C . TYR B 1 54 ? 15.578 -8.695 -21.297 1 98.38 54 TYR B C 1
ATOM 3049 O O . TYR B 1 54 ? 14.992 -9.133 -22.281 1 98.38 54 TYR B O 1
ATOM 3057 N N . GLY B 1 55 ? 16.312 -9.422 -20.547 1 98.44 55 GLY B N 1
ATOM 3058 C CA . GLY B 1 55 ? 16.234 -10.875 -20.609 1 98.44 55 GLY B CA 1
ATOM 3059 C C . GLY B 1 55 ? 14.977 -11.438 -19.969 1 98.44 55 GLY B C 1
ATOM 3060 O O . GLY B 1 55 ? 14.445 -10.852 -19.016 1 98.44 55 GLY B O 1
ATOM 3061 N N . ILE B 1 56 ? 14.555 -12.523 -20.484 1 98.75 56 ILE B N 1
ATOM 3062 C CA . ILE B 1 56 ? 13.344 -13.156 -19.984 1 98.75 56 ILE B CA 1
ATOM 3063 C C . ILE B 1 56 ? 13.641 -14.609 -19.609 1 98.75 56 ILE B C 1
ATOM 3065 O O . ILE B 1 56 ? 14.336 -15.32 -20.344 1 98.75 56 ILE B O 1
ATOM 3069 N N . ILE B 1 57 ? 13.18 -15.031 -18.547 1 98.94 57 ILE B N 1
ATOM 3070 C CA . ILE B 1 57 ? 13.031 -16.453 -18.219 1 98.94 57 ILE B CA 1
ATOM 3071 C C . ILE B 1 57 ? 11.711 -16.672 -17.484 1 98.94 57 ILE B C 1
ATOM 3073 O O . ILE B 1 57 ? 11.523 -16.188 -16.359 1 98.94 57 ILE B O 1
ATOM 3077 N N . ALA B 1 58 ? 10.781 -17.328 -18.094 1 98.94 58 ALA B N 1
ATOM 3078 C CA . ALA B 1 58 ? 9.438 -17.578 -17.578 1 98.94 58 ALA B CA 1
ATOM 3079 C C . ALA B 1 58 ? 9.078 -19.047 -17.703 1 98.94 58 ALA B C 1
ATOM 3081 O O . ALA B 1 58 ? 8.562 -19.5 -18.734 1 98.94 58 ALA B O 1
ATOM 3082 N N . PRO B 1 59 ? 9.258 -19.766 -16.688 1 98.94 59 PRO B N 1
ATOM 3083 C CA . PRO B 1 59 ? 8.945 -21.203 -16.75 1 98.94 59 PRO B CA 1
ATOM 3084 C C . PRO B 1 59 ? 7.449 -21.484 -16.609 1 98.94 59 PRO B C 1
ATOM 3086 O O . PRO B 1 59 ? 6.742 -20.734 -15.914 1 98.94 59 PRO B O 1
ATOM 3089 N N . ASP B 1 60 ? 6.98 -22.5 -17.359 1 98.94 60 ASP B N 1
ATOM 3090 C CA . ASP B 1 60 ? 5.836 -23.219 -16.812 1 98.94 60 ASP B CA 1
ATOM 3091 C C . ASP B 1 60 ? 6.184 -23.875 -15.477 1 98.94 60 ASP B C 1
ATOM 3093 O O . ASP B 1 60 ? 7.059 -24.734 -15.406 1 98.94 60 ASP B O 1
ATOM 3097 N N . LEU B 1 61 ? 5.535 -23.438 -14.438 1 98.88 61 LEU B N 1
ATOM 3098 C CA . LEU B 1 61 ? 5.852 -24.016 -13.141 1 98.88 61 LEU B CA 1
ATOM 3099 C C . LEU B 1 61 ? 5.359 -25.453 -13.047 1 98.88 61 LEU B C 1
ATOM 3101 O O . LEU B 1 61 ? 4.625 -25.922 -13.922 1 98.88 61 LEU B O 1
ATOM 3105 N N . LEU B 1 62 ? 5.84 -26.125 -12.086 1 98.88 62 LEU B N 1
ATOM 3106 C CA . LEU B 1 62 ? 5.574 -27.562 -11.969 1 98.88 62 LEU B CA 1
ATOM 3107 C C . LEU B 1 62 ? 4.082 -27.844 -12.102 1 98.88 62 LEU B C 1
ATOM 3109 O O . LEU B 1 62 ? 3.26 -27.172 -11.469 1 98.88 62 LEU B O 1
ATOM 3113 N N . GLY B 1 63 ? 3.783 -28.828 -12.984 1 98.62 63 GLY B N 1
ATOM 3114 C CA . GLY B 1 63 ? 2.398 -29.25 -13.133 1 98.62 63 GLY B CA 1
ATOM 3115 C C . GLY B 1 63 ? 1.64 -28.422 -14.164 1 98.62 63 GLY B C 1
ATOM 3116 O O . GLY B 1 63 ? 0.461 -28.688 -14.422 1 98.62 63 GLY B O 1
ATOM 3117 N N . THR B 1 64 ? 2.275 -27.484 -14.844 1 98.62 64 THR B N 1
ATOM 3118 C CA . THR B 1 64 ? 1.584 -26.625 -15.797 1 98.62 64 THR B CA 1
ATOM 3119 C C . THR B 1 64 ? 2.305 -26.625 -17.141 1 98.62 64 THR B C 1
ATOM 3121 O O . THR B 1 64 ? 3.498 -26.922 -17.219 1 98.62 64 THR B O 1
ATOM 3124 N N . GLY B 1 65 ? 1.541 -26.312 -18.156 1 98.38 65 GLY B N 1
ATOM 3125 C CA . GLY B 1 65 ? 2.121 -26.188 -19.484 1 98.38 65 GLY B CA 1
ATOM 3126 C C . GLY B 1 65 ? 2.918 -27.406 -19.906 1 98.38 65 GLY B C 1
ATOM 3127 O O . GLY B 1 65 ? 2.426 -28.531 -19.828 1 98.38 65 GLY B O 1
ATOM 3128 N N . GLY B 1 66 ? 4.109 -27.156 -20.391 1 98.44 66 GLY B N 1
ATOM 3129 C CA . GLY B 1 66 ? 4.938 -28.234 -20.922 1 98.44 66 GLY B CA 1
ATOM 3130 C C . GLY B 1 66 ? 5.867 -28.828 -19.875 1 98.44 66 GLY B C 1
ATOM 3131 O O . GLY B 1 66 ? 6.625 -29.75 -20.172 1 98.44 66 GLY B O 1
ATOM 3132 N N . THR B 1 67 ? 5.863 -28.328 -18.672 1 98.81 67 THR B N 1
ATOM 3133 C CA . THR B 1 67 ? 6.695 -28.828 -17.578 1 98.81 67 THR B CA 1
ATOM 3134 C C . THR B 1 67 ? 6.117 -30.125 -17.016 1 98.81 67 THR B C 1
ATOM 3136 O O . THR B 1 67 ? 4.91 -30.344 -17.078 1 98.81 67 THR B O 1
ATOM 3139 N N . ASP B 1 68 ? 6.949 -30.953 -16.391 1 98.75 68 ASP B N 1
ATOM 3140 C CA . ASP B 1 68 ? 6.555 -32.25 -15.859 1 98.75 68 ASP B CA 1
ATOM 3141 C C . ASP B 1 68 ? 5.402 -32.094 -14.875 1 98.75 68 ASP B C 1
ATOM 3143 O O . ASP B 1 68 ? 5.254 -31.062 -14.227 1 98.75 68 ASP B O 1
ATOM 3147 N N . LYS B 1 69 ? 4.613 -33.188 -14.75 1 98.31 69 LYS B N 1
ATOM 3148 C CA . LYS B 1 69 ? 3.422 -33.219 -13.906 1 98.31 69 LYS B CA 1
ATOM 3149 C C . LYS B 1 69 ? 3.451 -34.438 -12.992 1 98.31 69 LYS B C 1
ATOM 3151 O O . LYS B 1 69 ? 2.588 -35.312 -13.086 1 98.31 69 LYS B O 1
ATOM 3156 N N . PRO B 1 70 ? 4.348 -34.344 -12.086 1 97.88 70 PRO B N 1
ATOM 3157 C CA . PRO B 1 70 ? 4.426 -35.5 -11.18 1 97.88 70 PRO B CA 1
ATOM 3158 C C . PRO B 1 70 ? 3.131 -35.719 -10.398 1 97.88 70 PRO B C 1
ATOM 3160 O O . PRO B 1 70 ? 2.422 -34.75 -10.086 1 97.88 70 PRO B O 1
ATOM 3163 N N . VAL B 1 71 ? 2.863 -36.969 -10.039 1 96.5 71 VAL B N 1
ATOM 3164 C CA . VAL B 1 71 ? 1.629 -37.312 -9.344 1 96.5 71 VAL B CA 1
ATOM 3165 C C . VAL B 1 71 ? 1.832 -37.188 -7.836 1 96.5 71 VAL B C 1
ATOM 3167 O O . VAL B 1 71 ? 0.881 -36.938 -7.094 1 96.5 71 VAL B O 1
ATOM 3170 N N . GLU B 1 72 ? 3.033 -37.312 -7.395 1 97.56 72 GLU B N 1
ATOM 3171 C CA . GLU B 1 72 ? 3.328 -37.25 -5.965 1 97.56 72 GLU B CA 1
ATOM 3172 C C . GLU B 1 72 ? 3.232 -35.812 -5.438 1 97.56 72 GLU B C 1
ATOM 3174 O O . GLU B 1 72 ? 3.893 -34.906 -5.957 1 97.56 72 GLU B O 1
ATOM 3179 N N . LEU B 1 73 ? 2.516 -35.625 -4.375 1 98 73 LEU B N 1
ATOM 3180 C CA . LEU B 1 73 ? 2.309 -34.281 -3.809 1 98 73 LEU B CA 1
ATOM 3181 C C . LEU B 1 73 ? 3.619 -33.719 -3.281 1 98 73 LEU B C 1
ATOM 3183 O O . LEU B 1 73 ? 3.816 -32.5 -3.295 1 98 73 LEU B O 1
ATOM 3187 N N . GLU B 1 74 ? 4.492 -34.562 -2.828 1 98.12 74 GLU B N 1
ATOM 3188 C CA . GLU B 1 74 ? 5.758 -34.125 -2.236 1 98.12 74 GLU B CA 1
ATOM 3189 C C . GLU B 1 74 ? 6.605 -33.344 -3.244 1 98.12 74 GLU B C 1
ATOM 3191 O O . GLU B 1 74 ? 7.414 -32.5 -2.863 1 98.12 74 GLU B O 1
ATOM 3196 N N . ALA B 1 75 ? 6.422 -33.656 -4.496 1 98.44 75 ALA B N 1
ATOM 3197 C CA . ALA B 1 75 ? 7.168 -32.969 -5.543 1 98.44 75 ALA B CA 1
ATOM 3198 C C . ALA B 1 75 ? 6.82 -31.484 -5.57 1 98.44 75 ALA B C 1
ATOM 3200 O O . ALA B 1 75 ? 7.613 -30.656 -6.047 1 98.44 75 ALA B O 1
ATOM 3201 N N . TYR B 1 76 ? 5.652 -31.125 -5.012 1 98.69 76 TYR B N 1
ATOM 3202 C CA . TYR B 1 76 ? 5.156 -29.75 -5.07 1 98.69 76 TYR B CA 1
ATOM 3203 C C . TYR B 1 76 ? 5.527 -28.984 -3.807 1 98.69 76 TYR B C 1
ATOM 3205 O O . TYR B 1 76 ? 4.949 -27.922 -3.521 1 98.69 76 TYR B O 1
ATOM 3213 N N . SER B 1 77 ? 6.484 -29.516 -3.027 1 98.69 77 SER B N 1
ATOM 3214 C CA . SER B 1 77 ? 7.008 -28.703 -1.923 1 98.69 77 SER B CA 1
ATOM 3215 C C . SER B 1 77 ? 7.672 -27.438 -2.428 1 98.69 77 SER B C 1
ATOM 3217 O O . SER B 1 77 ? 8.367 -27.453 -3.449 1 98.69 77 SER B O 1
ATOM 3219 N N . LEU B 1 78 ? 7.477 -26.391 -1.723 1 98.88 78 LEU B N 1
ATOM 3220 C CA . LEU B 1 78 ? 8.031 -25.094 -2.131 1 98.88 78 LEU B CA 1
ATOM 3221 C C . LEU B 1 78 ? 9.555 -25.125 -2.107 1 98.88 78 LEU B C 1
ATOM 3223 O O . LEU B 1 78 ? 10.203 -24.516 -2.961 1 98.88 78 LEU B O 1
ATOM 3227 N N . LYS B 1 79 ? 10.125 -25.844 -1.158 1 98.81 79 LYS B N 1
ATOM 3228 C CA . LYS B 1 79 ? 11.578 -25.984 -1.087 1 98.81 79 LYS B CA 1
ATOM 3229 C C . LYS B 1 79 ? 12.133 -26.672 -2.332 1 98.81 79 LYS B C 1
ATOM 3231 O O . LYS B 1 79 ? 13.109 -26.203 -2.926 1 98.81 79 LYS B O 1
ATOM 3236 N N . THR B 1 80 ? 11.484 -27.781 -2.723 1 98.69 80 THR B N 1
ATOM 3237 C CA . THR B 1 80 ? 11.906 -28.531 -3.904 1 98.69 80 THR B CA 1
ATOM 3238 C C . THR B 1 80 ? 11.781 -27.672 -5.16 1 98.69 80 THR B C 1
ATOM 3240 O O . THR B 1 80 ? 12.711 -27.578 -5.953 1 98.69 80 THR B O 1
ATOM 3243 N N . MET B 1 81 ? 10.703 -27.016 -5.297 1 98.88 81 MET B N 1
ATOM 3244 C CA . MET B 1 81 ? 10.469 -26.203 -6.492 1 98.88 81 MET B CA 1
ATOM 3245 C C . MET B 1 81 ? 11.414 -25.016 -6.527 1 98.88 81 MET B C 1
ATOM 3247 O O . MET B 1 81 ? 11.852 -24.594 -7.602 1 98.88 81 MET B O 1
ATOM 3251 N N . ALA B 1 82 ? 11.688 -24.406 -5.332 1 98.88 82 ALA B N 1
ATOM 3252 C CA . ALA B 1 82 ? 12.672 -23.328 -5.277 1 98.88 82 ALA B CA 1
ATOM 3253 C C . ALA B 1 82 ? 14.039 -23.797 -5.766 1 98.88 82 ALA B C 1
ATOM 3255 O O . ALA B 1 82 ? 14.703 -23.094 -6.535 1 98.88 82 ALA B O 1
ATOM 3256 N N . SER B 1 83 ? 14.414 -24.969 -5.328 1 98.81 83 SER B N 1
ATOM 3257 C CA . SER B 1 83 ? 15.672 -25.547 -5.777 1 98.81 83 SER B CA 1
ATOM 3258 C C . SER B 1 83 ? 15.656 -25.812 -7.281 1 98.81 83 SER B C 1
ATOM 3260 O O . SER B 1 83 ? 16.672 -25.641 -7.953 1 98.81 83 SER B O 1
ATOM 3262 N N . GLU B 1 84 ? 14.562 -26.234 -7.812 1 98.88 84 GLU B N 1
ATOM 3263 C CA . GLU B 1 84 ? 14.453 -26.531 -9.242 1 98.88 84 GLU B CA 1
ATOM 3264 C C . GLU B 1 84 ? 14.539 -25.25 -10.07 1 98.88 84 GLU B C 1
ATOM 3266 O O . GLU B 1 84 ? 15.141 -25.234 -11.141 1 98.88 84 GLU B O 1
ATOM 3271 N N . VAL B 1 85 ? 13.938 -24.156 -9.555 1 98.88 85 VAL B N 1
ATOM 3272 C CA . VAL B 1 85 ? 14.07 -22.875 -10.234 1 98.88 85 VAL B CA 1
ATOM 3273 C C . VAL B 1 85 ? 15.539 -22.453 -10.258 1 98.88 85 VAL B C 1
ATOM 3275 O O . VAL B 1 85 ? 16.031 -21.938 -11.266 1 98.88 85 VAL B O 1
ATOM 3278 N N . ALA B 1 86 ? 16.25 -22.641 -9.148 1 98.88 86 ALA B N 1
ATOM 3279 C CA . ALA B 1 86 ? 17.688 -22.359 -9.094 1 98.88 86 ALA B CA 1
ATOM 3280 C C . ALA B 1 86 ? 18.453 -23.188 -10.125 1 98.88 86 ALA B C 1
ATOM 3282 O O . ALA B 1 86 ? 19.312 -22.656 -10.844 1 98.88 86 ALA B O 1
ATOM 3283 N N . GLN B 1 87 ? 18.109 -24.469 -10.195 1 98.81 87 GLN B N 1
ATOM 3284 C CA . GLN B 1 87 ? 18.75 -25.344 -11.18 1 98.81 87 GLN B CA 1
ATOM 3285 C C . GLN B 1 87 ? 18.5 -24.844 -12.602 1 98.81 87 GLN B C 1
ATOM 3287 O O . GLN B 1 87 ? 19.391 -24.906 -13.453 1 98.81 87 GLN B O 1
ATOM 3292 N N . LEU B 1 88 ? 17.281 -24.438 -12.828 1 98.81 88 LEU B N 1
ATOM 3293 C CA . LEU B 1 88 ? 16.922 -23.922 -14.141 1 98.81 88 LEU B CA 1
ATOM 3294 C C . LEU B 1 88 ? 17.781 -22.703 -14.5 1 98.81 88 LEU B C 1
ATOM 3296 O O . LEU B 1 88 ? 18.266 -22.594 -15.625 1 98.81 88 LEU B O 1
ATOM 3300 N N . LEU B 1 89 ? 17.938 -21.766 -13.547 1 98.81 89 LEU B N 1
ATOM 3301 C CA . LEU B 1 89 ? 18.797 -20.609 -13.766 1 98.81 89 LEU B CA 1
ATOM 3302 C C . LEU B 1 89 ? 20.234 -21.031 -14.047 1 98.81 89 LEU B C 1
ATOM 3304 O O . LEU B 1 89 ? 20.875 -20.5 -14.953 1 98.81 89 LEU B O 1
ATOM 3308 N N . ASP B 1 90 ? 20.719 -22.016 -13.328 1 98.56 90 ASP B N 1
ATOM 3309 C CA . ASP B 1 90 ? 22.062 -22.531 -13.531 1 98.56 90 ASP B CA 1
ATOM 3310 C C . ASP B 1 90 ? 22.234 -23.109 -14.938 1 98.56 90 ASP B C 1
ATOM 3312 O O . ASP B 1 90 ? 23.25 -22.906 -15.578 1 98.56 90 ASP B O 1
ATOM 3316 N N . CYS B 1 91 ? 21.266 -23.844 -15.359 1 98.31 91 CYS B N 1
ATOM 3317 C CA . CYS B 1 91 ? 21.312 -24.453 -16.688 1 98.31 91 CYS B CA 1
ATOM 3318 C C . CYS B 1 91 ? 21.469 -23.391 -17.766 1 98.31 91 CYS B C 1
ATOM 3320 O O . CYS B 1 91 ? 22.109 -23.641 -18.797 1 98.31 91 CYS B O 1
ATOM 3322 N N . GLU B 1 92 ? 20.953 -22.172 -17.516 1 98.12 92 GLU B N 1
ATOM 3323 C CA . GLU B 1 92 ? 21 -21.094 -18.5 1 98.12 92 GLU B CA 1
ATOM 3324 C C . GLU B 1 92 ? 22.156 -20.125 -18.219 1 98.12 92 GLU B C 1
ATOM 3326 O O . GLU B 1 92 ? 22.328 -19.125 -18.922 1 98.12 92 GLU B O 1
ATOM 3331 N N . GLY B 1 93 ? 22.938 -20.422 -17.141 1 97.88 93 GLY B N 1
ATOM 3332 C CA . GLY B 1 93 ? 24.062 -19.578 -16.781 1 97.88 93 GLY B CA 1
ATOM 3333 C C . GLY B 1 93 ? 23.641 -18.219 -16.234 1 97.88 93 GLY B C 1
ATOM 3334 O O . GLY B 1 93 ? 24.344 -17.219 -16.422 1 97.88 93 GLY B O 1
ATOM 3335 N N . ILE B 1 94 ? 22.469 -18.109 -15.719 1 98.12 94 ILE B N 1
ATOM 3336 C CA . ILE B 1 94 ? 21.953 -16.859 -15.172 1 98.12 94 ILE B CA 1
ATOM 3337 C C . ILE B 1 94 ? 22.25 -16.781 -13.68 1 98.12 94 ILE B C 1
ATOM 3339 O O . ILE B 1 94 ? 21.766 -17.594 -12.898 1 98.12 94 ILE B O 1
ATOM 3343 N N . GLU B 1 95 ? 23 -15.758 -13.234 1 96.81 95 GLU B N 1
ATOM 3344 C CA . GLU B 1 95 ? 23.5 -15.68 -11.867 1 96.81 95 GLU B CA 1
ATOM 3345 C C . GLU B 1 95 ? 22.562 -14.836 -10.992 1 96.81 95 GLU B C 1
ATOM 3347 O O . GLU B 1 95 ? 22.531 -15.008 -9.773 1 96.81 95 GLU B O 1
ATOM 3352 N N . ASN B 1 96 ? 21.938 -13.898 -11.586 1 96.81 96 ASN B N 1
ATOM 3353 C CA . ASN B 1 96 ? 21.047 -13.023 -10.836 1 96.81 96 ASN B CA 1
ATOM 3354 C C . ASN B 1 96 ? 19.844 -12.594 -11.68 1 96.81 96 ASN B C 1
ATOM 3356 O O . ASN B 1 96 ? 19.953 -12.477 -12.898 1 96.81 96 ASN B O 1
ATOM 3360 N N . VAL B 1 97 ? 18.703 -12.422 -11.023 1 98.75 97 VAL B N 1
ATOM 3361 C CA . VAL B 1 97 ? 17.469 -12.055 -11.727 1 98.75 97 VAL B CA 1
ATOM 3362 C C . VAL B 1 97 ? 16.672 -11.055 -10.891 1 98.75 97 VAL B C 1
ATOM 3364 O O . VAL B 1 97 ? 16.875 -10.945 -9.68 1 98.75 97 VAL B O 1
ATOM 3367 N N . VAL B 1 98 ? 15.875 -10.266 -11.516 1 98.88 98 VAL B N 1
ATOM 3368 C CA . VAL B 1 98 ? 14.703 -9.641 -10.898 1 98.88 98 VAL B CA 1
ATOM 3369 C C . VAL B 1 98 ? 13.508 -10.578 -11.008 1 98.88 98 VAL B C 1
ATOM 3371 O O . VAL B 1 98 ? 13.031 -10.867 -12.109 1 98.88 98 VAL B O 1
ATOM 3374 N N . ALA B 1 99 ? 13.023 -11.023 -9.914 1 98.94 99 ALA B N 1
ATOM 3375 C CA . ALA B 1 99 ? 11.93 -11.992 -9.945 1 98.94 99 ALA B CA 1
ATOM 3376 C C . ALA B 1 99 ? 10.578 -11.305 -9.766 1 98.94 99 ALA B C 1
ATOM 3378 O O . ALA B 1 99 ? 10.438 -10.398 -8.938 1 98.94 99 ALA B O 1
ATOM 3379 N N . VAL B 1 100 ? 9.633 -11.68 -10.555 1 99 100 VAL B N 1
ATOM 3380 C CA . VAL B 1 100 ? 8.258 -11.195 -10.508 1 99 100 VAL B CA 1
ATOM 3381 C C . VAL B 1 100 ? 7.301 -12.367 -10.32 1 99 100 VAL B C 1
ATOM 3383 O O . VAL B 1 100 ? 7.336 -13.336 -11.086 1 99 100 VAL B O 1
ATOM 3386 N N . SER B 1 101 ? 6.469 -12.305 -9.297 1 98.94 101 SER B N 1
ATOM 3387 C CA . SER B 1 101 ? 5.555 -13.406 -9.031 1 98.94 101 SER B CA 1
ATOM 3388 C C . SER B 1 101 ? 4.105 -12.938 -9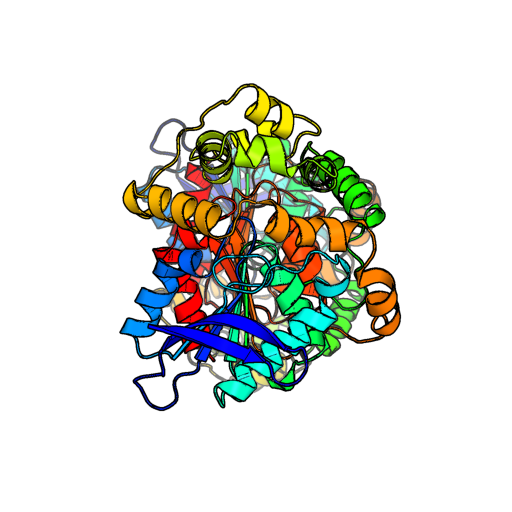.031 1 98.94 101 SER B C 1
ATOM 3390 O O . SER B 1 101 ? 3.83 -11.75 -8.836 1 98.94 101 SER B O 1
ATOM 3392 N N . HIS B 1 102 ? 3.184 -13.82 -9.281 1 98.88 102 HIS B N 1
ATOM 3393 C CA . HIS B 1 102 ? 1.74 -13.641 -9.18 1 98.88 102 HIS B CA 1
ATOM 3394 C C . HIS B 1 102 ? 1.079 -14.828 -8.5 1 98.88 102 HIS B C 1
ATOM 3396 O O . HIS B 1 102 ? 1.411 -15.984 -8.789 1 98.88 102 HIS B O 1
ATOM 3402 N N . ASP B 1 103 ? 0.123 -14.562 -7.539 1 98.69 103 ASP B N 1
ATOM 3403 C CA . ASP B 1 103 ? -0.716 -15.609 -6.969 1 98.69 103 ASP B CA 1
ATOM 3404 C C . ASP B 1 103 ? 0.134 -16.719 -6.352 1 98.69 103 ASP B C 1
ATOM 3406 O O . ASP B 1 103 ? 0.979 -16.453 -5.492 1 98.69 103 ASP B O 1
ATOM 3410 N N . LEU B 1 104 ? 0.073 -17.969 -6.758 1 98.81 104 LEU B N 1
ATOM 3411 C CA . LEU B 1 104 ? 0.838 -19.078 -6.199 1 98.81 104 LEU B CA 1
ATOM 3412 C C . LEU B 1 104 ? 2.332 -18.875 -6.418 1 98.81 104 LEU B C 1
ATOM 3414 O O . LEU B 1 104 ? 3.15 -19.328 -5.617 1 98.81 104 LEU B O 1
ATOM 3418 N N . GLY B 1 105 ? 2.643 -18.172 -7.473 1 98.94 105 GLY B N 1
ATOM 3419 C CA . GLY B 1 105 ? 4.039 -17.859 -7.711 1 98.94 105 GLY B CA 1
ATOM 3420 C C . GLY B 1 105 ? 4.68 -17.078 -6.57 1 98.94 105 GLY B C 1
ATOM 3421 O O . GLY B 1 105 ? 5.895 -17.141 -6.379 1 98.94 105 GLY B O 1
ATOM 3422 N N . SER B 1 106 ? 3.898 -16.359 -5.824 1 98.88 106 SER B N 1
ATOM 3423 C CA . SER B 1 106 ? 4.414 -15.57 -4.711 1 98.88 106 SER B CA 1
ATOM 3424 C C . SER B 1 106 ? 4.848 -16.469 -3.553 1 98.88 106 SER B C 1
ATOM 3426 O O . SER B 1 106 ? 5.797 -16.141 -2.836 1 98.88 106 SER B O 1
ATOM 3428 N N . PHE B 1 107 ? 4.102 -17.625 -3.365 1 98.88 107 PHE B N 1
ATOM 3429 C CA . PHE B 1 107 ? 4.555 -18.609 -2.385 1 98.88 107 PHE B CA 1
ATOM 3430 C C . PHE B 1 107 ? 5.934 -19.141 -2.75 1 98.88 107 PHE B C 1
ATOM 3432 O O . PHE B 1 107 ? 6.816 -19.25 -1.892 1 98.88 107 PHE B O 1
ATOM 3439 N N . LEU B 1 108 ? 6.059 -19.406 -4.008 1 98.94 108 LEU B N 1
ATOM 3440 C CA . LEU B 1 108 ? 7.328 -19.953 -4.484 1 98.94 108 LEU B CA 1
ATOM 3441 C C . LEU B 1 108 ? 8.43 -18.891 -4.406 1 98.94 108 LEU B C 1
ATOM 3443 O O . LEU B 1 108 ? 9.539 -19.188 -3.957 1 98.94 108 LEU B O 1
ATOM 3447 N N . LEU B 1 109 ? 8.164 -17.672 -4.832 1 98.94 109 LEU B N 1
ATOM 3448 C CA . LEU B 1 109 ? 9.164 -16.625 -4.758 1 98.94 109 LEU B CA 1
ATOM 3449 C C . LEU B 1 109 ? 9.594 -16.375 -3.312 1 98.94 109 LEU B C 1
ATOM 3451 O O . LEU B 1 109 ? 10.773 -16.125 -3.045 1 98.94 109 LEU B O 1
ATOM 3455 N N . SER B 1 110 ? 8.633 -16.422 -2.375 1 98.94 110 SER B N 1
ATOM 3456 C CA . SER B 1 110 ? 8.953 -16.25 -0.96 1 98.94 110 SER B CA 1
ATOM 3457 C C . SER B 1 110 ? 9.953 -17.297 -0.489 1 98.94 110 SER B C 1
ATOM 3459 O O . SER B 1 110 ? 10.922 -16.984 0.206 1 98.94 110 SER B O 1
ATOM 3461 N N . ARG B 1 111 ? 9.781 -18.516 -0.896 1 98.94 111 ARG B N 1
ATOM 3462 C CA . ARG B 1 111 ? 10.695 -19.578 -0.482 1 98.94 111 ARG B CA 1
ATOM 3463 C C . ARG B 1 111 ? 11.977 -19.562 -1.315 1 98.94 111 ARG B C 1
ATOM 3465 O O . ARG B 1 111 ? 13.047 -19.922 -0.825 1 98.94 111 ARG B O 1
ATOM 3472 N N . PHE B 1 112 ? 11.82 -19.125 -2.551 1 98.94 112 PHE B N 1
ATOM 3473 C CA . PHE B 1 112 ? 13.039 -18.891 -3.312 1 98.94 112 PHE B CA 1
ATOM 3474 C C . PHE B 1 112 ? 13.922 -17.859 -2.609 1 98.94 112 PHE B C 1
ATOM 3476 O O . PHE B 1 112 ? 15.141 -18.031 -2.527 1 98.94 112 PHE B O 1
ATOM 3483 N N . HIS B 1 113 ? 13.352 -16.797 -2.082 1 98.88 113 HIS B N 1
ATOM 3484 C CA . HIS B 1 113 ? 14.062 -15.805 -1.284 1 98.88 113 HIS B CA 1
ATOM 3485 C C . HIS B 1 113 ? 14.695 -16.438 -0.053 1 98.88 113 HIS B C 1
ATOM 3487 O O . HIS B 1 113 ? 15.828 -16.125 0.305 1 98.88 113 HIS B O 1
ATOM 3493 N N . THR B 1 114 ? 13.984 -17.391 0.572 1 98.69 114 THR B N 1
ATOM 3494 C CA . THR B 1 114 ? 14.445 -18.031 1.793 1 98.69 114 THR B CA 1
ATOM 3495 C C . THR B 1 114 ? 15.656 -18.922 1.509 1 98.69 114 THR B C 1
ATOM 3497 O O . THR B 1 114 ? 16.656 -18.859 2.225 1 98.69 114 THR B O 1
ATOM 3500 N N . TYR B 1 115 ? 15.555 -19.672 0.399 1 98.56 115 TYR B N 1
ATOM 3501 C CA . TYR B 1 115 ? 16.516 -20.766 0.207 1 98.56 115 TYR B CA 1
ATOM 3502 C C . TYR B 1 115 ? 17.562 -20.375 -0.831 1 98.56 115 TYR B C 1
ATOM 3504 O O . TYR B 1 115 ? 18.656 -20.969 -0.872 1 98.56 115 TYR B O 1
ATOM 3512 N N . GLN B 1 116 ? 17.234 -19.453 -1.754 1 98.44 116 GLN B N 1
ATOM 3513 C CA . GLN B 1 116 ? 18.078 -19.188 -2.916 1 98.44 116 GLN B CA 1
ATOM 3514 C C . GLN B 1 116 ? 18.25 -17.688 -3.133 1 98.44 116 GLN B C 1
ATOM 3516 O O . GLN B 1 116 ? 18.203 -17.203 -4.27 1 98.44 116 GLN B O 1
ATOM 3521 N N . SER B 1 117 ? 18.375 -16.875 -2.08 1 98.12 117 SER B N 1
ATOM 3522 C CA . SER B 1 117 ? 18.375 -15.422 -2.131 1 98.12 117 SER B CA 1
ATOM 3523 C C . SER B 1 117 ? 19.531 -14.898 -2.986 1 98.12 117 SER B C 1
ATOM 3525 O O . SER B 1 117 ? 19.453 -13.789 -3.52 1 98.12 117 SER B O 1
ATOM 3527 N N . LYS B 1 118 ? 20.578 -15.695 -3.156 1 98 118 LYS B N 1
ATOM 3528 C CA . LYS B 1 118 ? 21.766 -15.258 -3.898 1 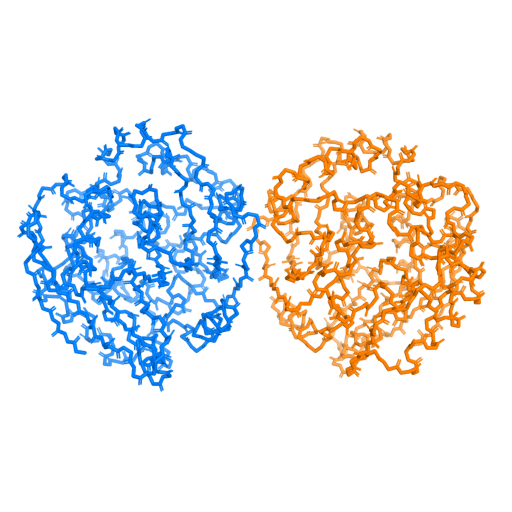98 118 LYS B CA 1
ATOM 3529 C C . LYS B 1 118 ? 21.422 -14.969 -5.355 1 98 118 LYS B C 1
ATOM 3531 O O . LYS B 1 118 ? 22.125 -14.211 -6.027 1 98 118 LYS B O 1
ATOM 3536 N N . TYR B 1 119 ? 20.328 -15.539 -5.891 1 98.62 119 TYR B N 1
ATOM 3537 C CA . TYR B 1 119 ? 19.953 -15.367 -7.289 1 98.62 119 TYR B CA 1
ATOM 3538 C C . TYR B 1 119 ? 19.109 -14.109 -7.477 1 98.62 119 TYR B C 1
ATOM 3540 O O . TYR B 1 119 ? 18.812 -13.719 -8.609 1 98.62 119 TYR B O 1
ATOM 3548 N N . LEU B 1 120 ? 18.734 -13.445 -6.367 1 98.75 120 LEU B N 1
ATOM 3549 C CA . LEU B 1 120 ? 17.75 -12.367 -6.453 1 98.75 120 LEU B CA 1
ATOM 3550 C C . LEU B 1 120 ? 18.438 -11.008 -6.316 1 98.75 120 LEU B C 1
ATOM 3552 O O . LEU B 1 120 ? 18.984 -10.68 -5.258 1 98.75 120 LEU B O 1
ATOM 3556 N N . SER B 1 121 ? 18.391 -10.227 -7.336 1 98.56 121 SER B N 1
ATOM 3557 C CA . SER B 1 121 ? 18.844 -8.844 -7.227 1 98.56 121 SER B CA 1
ATOM 3558 C C . SER B 1 121 ? 17.703 -7.926 -6.766 1 98.56 121 SER B C 1
ATOM 3560 O O . SER B 1 121 ? 17.953 -6.898 -6.129 1 98.56 121 SER B O 1
ATOM 3562 N N . ALA B 1 122 ? 16.453 -8.297 -7.105 1 98.75 122 ALA B N 1
ATOM 3563 C CA . ALA B 1 122 ? 15.234 -7.605 -6.715 1 98.75 122 ALA B CA 1
ATOM 3564 C C . ALA B 1 122 ? 14.023 -8.516 -6.836 1 98.75 122 ALA B C 1
ATOM 3566 O O . ALA B 1 122 ? 14.094 -9.578 -7.473 1 98.75 122 ALA B O 1
ATOM 3567 N N . LEU B 1 123 ? 12.938 -8.141 -6.18 1 98.5 123 LEU B N 1
ATOM 3568 C CA . LEU B 1 123 ? 11.711 -8.938 -6.207 1 98.5 123 LEU B CA 1
ATOM 3569 C C . LEU B 1 123 ? 10.492 -8.047 -6.383 1 98.5 123 LEU B C 1
ATOM 3571 O O . LEU B 1 123 ? 10.414 -6.965 -5.805 1 98.5 123 LEU B O 1
ATOM 3575 N N . ALA B 1 124 ? 9.555 -8.523 -7.117 1 98.94 124 ALA B N 1
ATOM 3576 C CA . ALA B 1 124 ? 8.242 -7.898 -7.238 1 98.94 124 ALA B CA 1
ATOM 3577 C C . ALA B 1 124 ? 7.129 -8.922 -7.039 1 98.94 124 ALA B C 1
ATOM 3579 O O . ALA B 1 124 ? 7.129 -9.984 -7.672 1 98.94 124 ALA B O 1
ATOM 3580 N N . PHE B 1 125 ? 6.215 -8.609 -6.141 1 98.94 125 PHE B N 1
ATOM 3581 C CA . PHE B 1 125 ? 5.035 -9.422 -5.891 1 98.94 125 PHE B CA 1
ATOM 3582 C C . PHE B 1 125 ? 3.791 -8.773 -6.484 1 98.94 125 PHE B C 1
ATOM 3584 O O . PHE B 1 125 ? 3.521 -7.598 -6.242 1 98.94 125 PHE B O 1
ATOM 3591 N N . LEU B 1 126 ? 3.045 -9.523 -7.266 1 98.88 126 LEU B N 1
ATOM 3592 C CA . LEU B 1 126 ? 1.784 -9.055 -7.828 1 98.88 126 LEU B CA 1
ATOM 3593 C C . LEU B 1 126 ? 0.598 -9.711 -7.129 1 98.88 126 LEU B C 1
ATOM 3595 O O . LEU B 1 126 ? 0.484 -10.938 -7.109 1 98.88 126 LEU B O 1
ATOM 3599 N N . ASP B 1 127 ? -0.347 -8.953 -6.527 1 98.62 127 ASP B N 1
ATOM 3600 C CA . ASP B 1 127 ? -1.611 -9.242 -5.855 1 98.62 127 ASP B CA 1
ATOM 3601 C C . ASP B 1 127 ? -1.38 -10 -4.551 1 98.62 127 ASP B C 1
ATOM 3603 O O . ASP B 1 127 ? -1.971 -9.672 -3.521 1 98.62 127 ASP B O 1
ATOM 3607 N N . ILE B 1 128 ? -0.608 -11.125 -4.594 1 98.81 128 ILE B N 1
ATOM 3608 C CA . ILE B 1 128 ? -0.241 -11.875 -3.4 1 98.81 128 ILE B CA 1
ATOM 3609 C C . ILE B 1 128 ? 1.176 -11.5 -2.969 1 98.81 128 ILE B C 1
ATOM 3611 O O . ILE B 1 128 ? 2.082 -11.422 -3.799 1 98.81 128 ILE B O 1
ATOM 3615 N N . GLY B 1 129 ? 1.319 -11.219 -1.701 1 98.69 129 GLY B N 1
ATOM 3616 C CA . GLY B 1 129 ? 2.572 -10.688 -1.19 1 98.69 129 GLY B CA 1
ATOM 3617 C C . GLY B 1 129 ? 3.516 -11.766 -0.687 1 98.69 129 GLY B C 1
ATOM 3618 O O . GLY B 1 129 ? 3.545 -12.875 -1.228 1 98.69 129 GLY B O 1
ATOM 3619 N N . TYR B 1 130 ? 4.371 -11.391 0.256 1 98.88 130 TYR B N 1
ATOM 3620 C CA . TYR B 1 130 ? 5.473 -12.18 0.798 1 98.88 130 TYR B CA 1
ATOM 3621 C C . TYR B 1 130 ? 5.004 -13.039 1.968 1 98.88 130 TYR B C 1
ATOM 3623 O O . TYR B 1 130 ? 4.266 -12.57 2.834 1 98.88 130 TYR B O 1
ATOM 3631 N N . PHE B 1 131 ? 5.363 -14.281 1.931 1 98.69 131 PHE B N 1
ATOM 3632 C CA . PHE B 1 131 ? 5.199 -15.18 3.068 1 98.69 131 PHE B CA 1
ATOM 3633 C C . PHE B 1 131 ? 6.539 -15.438 3.754 1 98.69 131 PHE B C 1
ATOM 3635 O O . PHE B 1 131 ? 7.422 -16.078 3.184 1 98.69 131 PHE B O 1
ATOM 3642 N N . ALA B 1 132 ? 6.688 -14.945 4.941 1 98.56 132 ALA B N 1
ATOM 3643 C CA . ALA B 1 132 ? 7.938 -15.078 5.684 1 98.56 132 ALA B CA 1
ATOM 3644 C C . ALA B 1 132 ? 8.227 -16.531 6.027 1 98.56 132 ALA B C 1
ATOM 3646 O O . ALA B 1 132 ? 7.305 -17.359 6.086 1 98.56 132 ALA B O 1
ATOM 3647 N N . PRO B 1 133 ? 9.594 -16.891 6.23 1 98.62 133 PRO B N 1
ATOM 3648 C CA . PRO B 1 133 ? 9.898 -18.25 6.684 1 98.62 133 PRO B CA 1
ATOM 3649 C C . PRO B 1 133 ? 9.133 -18.641 7.945 1 98.62 133 PRO B C 1
ATOM 3651 O O . PRO B 1 133 ? 9.016 -17.828 8.875 1 98.62 133 PRO B O 1
ATOM 3654 N N . GLY B 1 134 ? 8.57 -19.781 7.922 1 98.56 134 GLY B N 1
ATOM 3655 C CA . GLY B 1 134 ? 7.836 -20.266 9.086 1 98.56 134 GLY B CA 1
ATOM 3656 C C . GLY B 1 134 ? 6.332 -20.125 8.938 1 98.56 134 GLY B C 1
ATOM 3657 O O . GLY B 1 134 ? 5.57 -20.734 9.688 1 98.56 134 GLY B O 1
ATOM 3658 N N . VAL B 1 135 ? 5.855 -19.297 8.008 1 98.44 135 VAL B N 1
ATOM 3659 C CA . VAL B 1 135 ? 4.426 -19.234 7.738 1 98.44 135 VAL B CA 1
ATOM 3660 C C . VAL B 1 135 ? 3.98 -20.469 6.973 1 98.44 135 VAL B C 1
ATOM 3662 O O . VAL B 1 135 ? 4.293 -20.625 5.785 1 98.44 135 VAL B O 1
ATOM 3665 N N . ASP B 1 136 ? 3.273 -21.328 7.645 1 98.69 136 ASP B N 1
ATOM 3666 C CA . ASP B 1 136 ? 2.812 -22.594 7.082 1 98.69 136 ASP B CA 1
ATOM 3667 C C . ASP B 1 136 ? 1.385 -22.484 6.551 1 98.69 136 ASP B C 1
ATOM 3669 O O . ASP B 1 136 ? 0.422 -22.578 7.312 1 98.69 136 ASP B O 1
ATOM 3673 N N . VAL B 1 137 ? 1.226 -22.312 5.234 1 98.38 137 VAL B N 1
ATOM 3674 C CA . VAL B 1 137 ? -0.089 -22.172 4.617 1 98.38 137 VAL B CA 1
ATOM 3675 C C . VAL B 1 137 ? -0.73 -23.562 4.473 1 98.38 137 VAL B C 1
ATOM 3677 O O . VAL B 1 137 ? -0.838 -24.078 3.363 1 98.38 137 VAL B O 1
ATOM 3680 N N . ASN B 1 138 ? -1.094 -24.125 5.605 1 98.69 138 ASN B N 1
ATOM 3681 C CA . ASN B 1 138 ? -1.797 -25.391 5.668 1 98.69 138 ASN B CA 1
ATOM 3682 C C . ASN B 1 138 ? -3.283 -25.203 5.957 1 98.69 138 ASN B C 1
ATOM 3684 O O . ASN B 1 138 ? -3.809 -24.094 5.824 1 98.69 138 ASN B O 1
ATOM 3688 N N . MET B 1 139 ? -3.949 -26.281 6.262 1 98.5 139 MET B N 1
ATOM 3689 C CA . MET B 1 139 ? -5.391 -26.234 6.492 1 98.5 139 MET B CA 1
ATOM 3690 C C . MET B 1 139 ? -5.73 -25.281 7.629 1 98.5 139 MET B C 1
ATOM 3692 O O . MET B 1 139 ? -6.695 -24.516 7.531 1 98.5 139 MET B O 1
ATOM 3696 N N . THR B 1 140 ? -4.969 -25.281 8.688 1 98.56 140 THR B N 1
ATOM 3697 C CA . THR B 1 140 ? -5.191 -24.391 9.82 1 98.56 140 THR B CA 1
ATOM 3698 C C . THR B 1 140 ? -5.051 -22.922 9.406 1 98.56 140 THR B C 1
ATOM 3700 O O . THR B 1 140 ? -5.848 -22.078 9.82 1 98.56 140 THR B O 1
ATOM 3703 N N . TYR B 1 141 ? -4.055 -22.641 8.625 1 98.62 141 TYR B N 1
ATOM 3704 C CA . TYR B 1 141 ? -3.863 -21.297 8.109 1 98.62 141 TYR B CA 1
ATOM 3705 C C . TYR B 1 141 ? -5.082 -20.828 7.316 1 98.62 141 TYR B C 1
ATOM 3707 O O . TYR B 1 141 ? -5.59 -19.734 7.535 1 98.62 141 TYR B O 1
ATOM 3715 N N . VAL B 1 142 ? -5.543 -21.656 6.418 1 98.69 142 VAL B N 1
ATOM 3716 C CA . VAL B 1 142 ? -6.648 -21.328 5.527 1 98.69 142 VAL B CA 1
ATOM 3717 C C . VAL B 1 142 ? -7.918 -21.094 6.344 1 98.69 142 VAL B C 1
ATOM 3719 O O . VAL B 1 142 ? -8.656 -20.125 6.102 1 98.69 142 VAL B O 1
ATOM 3722 N N . GLU B 1 143 ? -8.164 -21.953 7.293 1 98.62 143 GLU B N 1
ATOM 3723 C CA . GLU B 1 143 ? -9.32 -21.781 8.172 1 98.62 143 GLU B CA 1
ATOM 3724 C C . GLU B 1 143 ? -9.242 -20.484 8.953 1 98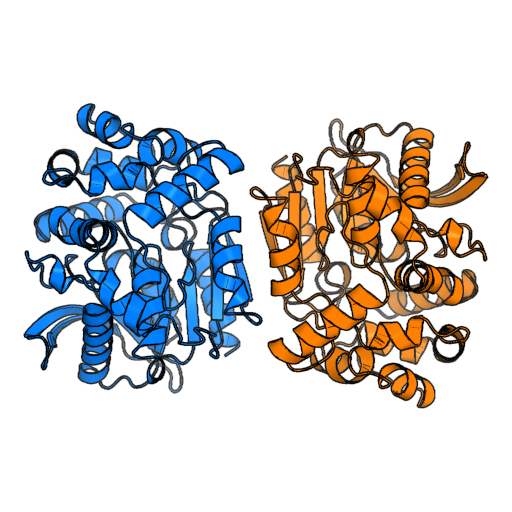.62 143 GLU B C 1
ATOM 3726 O O . GLU B 1 143 ? -10.234 -19.75 9.062 1 98.62 143 GLU B O 1
ATOM 3731 N N . THR B 1 144 ? -8.086 -20.203 9.492 1 98.62 144 THR B N 1
ATOM 3732 C CA . THR B 1 144 ? -7.879 -18.984 10.242 1 98.62 144 THR B CA 1
ATOM 3733 C C . THR B 1 144 ? -8.078 -17.75 9.352 1 98.62 144 THR B C 1
ATOM 3735 O O . THR B 1 144 ? -8.742 -16.797 9.75 1 98.62 144 THR B O 1
ATOM 3738 N N . TYR B 1 145 ? -7.5 -17.812 8.18 1 98.38 145 TYR B N 1
ATOM 3739 C CA . TYR B 1 145 ? -7.633 -16.703 7.238 1 98.38 145 TYR B CA 1
ATOM 3740 C C . TYR B 1 145 ? -9.094 -16.484 6.863 1 98.38 145 TYR B C 1
ATOM 3742 O O . TYR B 1 145 ? -9.547 -15.336 6.777 1 98.38 145 TYR B O 1
ATOM 3750 N N . ASN B 1 146 ? -9.789 -17.531 6.621 1 98.69 146 ASN B N 1
ATOM 3751 C CA . ASN B 1 146 ? -11.211 -17.438 6.285 1 98.69 146 ASN B CA 1
ATOM 3752 C C . ASN B 1 146 ? -12.008 -16.812 7.422 1 98.69 146 ASN B C 1
ATOM 3754 O O . ASN B 1 146 ? -12.906 -16 7.18 1 98.69 146 ASN B O 1
ATOM 3758 N N . ASN B 1 147 ? -11.719 -17.203 8.641 1 98.56 147 ASN B N 1
ATOM 3759 C CA . ASN B 1 147 ? -12.383 -16.594 9.789 1 98.56 147 ASN B CA 1
ATOM 3760 C C . ASN B 1 147 ? -12.094 -15.102 9.875 1 98.56 147 ASN B C 1
ATOM 3762 O O . ASN B 1 147 ? -12.992 -14.305 10.133 1 98.56 147 ASN B O 1
ATOM 3766 N N . ILE B 1 148 ? -10.883 -14.719 9.656 1 97.56 148 ILE B N 1
ATOM 3767 C CA . ILE B 1 148 ? -10.469 -13.32 9.719 1 97.56 148 ILE B CA 1
ATOM 3768 C C . ILE B 1 148 ? -11.164 -12.531 8.609 1 97.56 148 ILE B C 1
ATOM 3770 O O . ILE B 1 148 ? -11.742 -11.469 8.867 1 97.56 148 ILE B O 1
ATOM 3774 N N . SER B 1 149 ? -11.094 -13.055 7.367 1 97.81 149 SER B N 1
ATOM 3775 C CA . SER B 1 149 ? -11.703 -12.336 6.25 1 97.81 149 SER B CA 1
ATOM 3776 C C . SER B 1 149 ? -13.219 -12.25 6.41 1 97.81 149 SER B C 1
ATOM 3778 O O . SER B 1 149 ? -13.828 -11.242 6.047 1 97.81 149 SER B O 1
ATOM 3780 N N . GLN B 1 150 ? -13.875 -13.344 6.918 1 97.94 150 GLN B N 1
ATOM 3781 C CA . GLN B 1 150 ? -15.305 -13.289 7.223 1 97.94 150 GLN B CA 1
ATOM 3782 C C . GLN B 1 150 ? -15.625 -12.125 8.156 1 97.94 150 GLN B C 1
ATOM 3784 O O . GLN B 1 150 ? -16.594 -11.391 7.941 1 97.94 150 GLN B O 1
ATOM 3789 N N . ALA B 1 151 ? -14.836 -11.969 9.141 1 95.69 151 ALA B N 1
ATOM 3790 C CA . ALA B 1 151 ? -15.062 -10.922 10.133 1 95.69 151 ALA B CA 1
ATOM 3791 C C . ALA B 1 151 ? -14.773 -9.539 9.555 1 95.69 151 ALA B C 1
ATOM 3793 O O . ALA B 1 151 ? -15.469 -8.57 9.852 1 95.69 151 ALA B O 1
ATOM 3794 N N . GLU B 1 152 ? -13.773 -9.453 8.719 1 93.94 152 GLU B N 1
ATOM 3795 C CA . GLU B 1 152 ? -13.273 -8.156 8.281 1 93.94 152 GLU B CA 1
ATOM 3796 C C . GLU B 1 152 ? -14.031 -7.66 7.055 1 93.94 152 GLU B C 1
ATOM 3798 O O . GLU B 1 152 ? -14.305 -6.465 6.93 1 93.94 152 GLU B O 1
ATOM 3803 N N . VAL B 1 153 ? -14.328 -8.609 6.133 1 95 153 VAL B N 1
ATOM 3804 C CA . VAL B 1 153 ? -14.883 -8.125 4.871 1 95 153 VAL B CA 1
ATOM 3805 C C . VAL B 1 153 ? -16.188 -8.852 4.562 1 95 153 VAL B C 1
ATOM 3807 O O . VAL B 1 153 ? -16.812 -8.617 3.525 1 95 153 VAL B O 1
ATOM 3810 N N . GLY B 1 154 ? -16.609 -9.82 5.34 1 96.75 154 GLY B N 1
ATOM 3811 C CA . GLY B 1 154 ? -17.969 -10.359 5.273 1 96.75 154 GLY B CA 1
ATOM 3812 C C . GLY B 1 154 ? -18.047 -11.664 4.504 1 96.75 154 GLY B C 1
ATOM 3813 O O . GLY B 1 154 ? -19.141 -12.148 4.199 1 96.75 154 GLY B O 1
ATOM 3814 N N . TYR B 1 155 ? -16.891 -12.25 4.059 1 98.06 155 TYR B N 1
ATOM 3815 C CA . TYR B 1 155 ? -16.891 -13.523 3.352 1 98.06 155 TYR B CA 1
ATOM 3816 C C . TYR B 1 155 ? -15.57 -14.258 3.549 1 98.06 155 TYR B C 1
ATOM 3818 O O . TYR B 1 155 ? -14.547 -13.641 3.844 1 98.06 155 TYR B O 1
ATOM 3826 N N . PRO B 1 156 ? -15.57 -15.578 3.477 1 98.75 156 PRO B N 1
ATOM 3827 C CA . PRO B 1 156 ? -14.328 -16.359 3.553 1 98.75 156 PRO B CA 1
ATOM 3828 C C . PRO B 1 156 ? -13.531 -16.312 2.254 1 98.75 156 PRO B C 1
ATOM 3830 O O . PRO B 1 156 ? -13.82 -17.062 1.317 1 98.75 156 PRO B O 1
ATOM 3833 N N . ALA B 1 157 ? -12.5 -15.602 2.184 1 98.62 157 ALA B N 1
ATOM 3834 C CA . ALA B 1 157 ? -11.797 -15.242 0.956 1 98.62 157 ALA B CA 1
ATOM 3835 C C . ALA B 1 157 ? -11.188 -16.484 0.293 1 98.62 157 ALA B C 1
ATOM 3837 O O . ALA B 1 157 ? -11.062 -16.531 -0.932 1 98.62 157 ALA B O 1
ATOM 3838 N N . LEU B 1 158 ? -10.844 -17.516 1.12 1 98.75 158 LEU B N 1
ATOM 3839 C CA . LEU B 1 158 ? -10.195 -18.703 0.583 1 98.75 158 LEU B CA 1
ATOM 3840 C C . LEU B 1 158 ? -11.133 -19.906 0.64 1 98.75 158 LEU B C 1
ATOM 3842 O O . LEU B 1 158 ? -10.68 -21.047 0.739 1 98.75 158 LEU B O 1
ATOM 3846 N N . GLY B 1 159 ? -12.414 -19.625 0.593 1 98.75 159 GLY B N 1
ATOM 3847 C CA . GLY B 1 159 ? -13.391 -20.703 0.71 1 98.75 159 GLY B CA 1
ATOM 3848 C C . GLY B 1 159 ? -13.25 -21.75 -0.374 1 98.75 159 GLY B C 1
ATOM 3849 O O . GLY B 1 159 ? -13.547 -22.938 -0.146 1 98.75 159 GLY B O 1
ATOM 3850 N N . TYR B 1 160 ? -12.812 -21.406 -1.505 1 98.56 160 TYR B N 1
ATOM 3851 C CA . TYR B 1 160 ? -12.711 -22.312 -2.648 1 98.56 160 TYR B CA 1
ATOM 3852 C C . TYR B 1 160 ? -11.586 -23.312 -2.445 1 98.56 160 TYR B C 1
ATOM 3854 O O . TYR B 1 160 ? -11.523 -24.328 -3.139 1 98.56 160 TYR B O 1
ATOM 3862 N N . TRP B 1 161 ? -10.648 -23.047 -1.521 1 98.62 161 TRP B N 1
ATOM 3863 C CA . TRP B 1 161 ? -9.531 -23.953 -1.3 1 98.62 161 TRP B CA 1
ATOM 3864 C C . TRP B 1 161 ? -10.023 -25.328 -0.837 1 98.62 161 TRP B C 1
ATOM 3866 O O . TRP B 1 161 ? -9.398 -26.344 -1.13 1 98.62 161 TRP B O 1
ATOM 3876 N N . TYR B 1 162 ? -11.18 -25.375 -0.117 1 98.19 162 TYR B N 1
ATOM 3877 C CA . TYR B 1 162 ? -11.734 -26.641 0.347 1 98.19 162 TYR B CA 1
ATOM 3878 C C . TYR B 1 162 ? -12.109 -27.531 -0.829 1 98.19 162 TYR B C 1
ATOM 3880 O O . TYR B 1 162 ? -11.875 -28.734 -0.799 1 98.19 162 TYR B O 1
ATOM 3888 N N . TYR B 1 163 ? -12.664 -26.891 -1.804 1 98.38 163 TYR B N 1
ATOM 3889 C CA . TYR B 1 163 ? -13.016 -27.641 -3.008 1 98.38 163 TYR B CA 1
ATOM 3890 C C . TYR B 1 163 ? -11.773 -28.078 -3.766 1 98.38 163 TYR B C 1
ATOM 3892 O O . TYR B 1 163 ? -11.711 -29.203 -4.281 1 98.38 163 TYR B O 1
ATOM 3900 N N . TYR B 1 164 ? -10.758 -27.219 -3.814 1 97.94 164 TYR B N 1
ATOM 3901 C CA . TYR B 1 164 ? -9.523 -27.516 -4.523 1 97.94 164 TYR B CA 1
ATOM 3902 C C . TYR B 1 164 ? -8.781 -28.672 -3.867 1 97.94 164 TYR B C 1
ATOM 3904 O O . TYR B 1 164 ? -8.008 -29.375 -4.523 1 97.94 164 TYR B O 1
ATOM 3912 N N . ASN B 1 165 ? -9.016 -28.875 -2.627 1 97.75 165 ASN B N 1
ATOM 3913 C CA . ASN B 1 165 ? -8.336 -29.922 -1.874 1 97.75 165 ASN B CA 1
ATOM 3914 C C . ASN B 1 165 ? -9 -31.281 -2.074 1 97.75 165 ASN B C 1
ATOM 3916 O O . ASN B 1 165 ? -8.43 -32.312 -1.717 1 97.75 165 ASN B O 1
ATOM 3920 N N . GLN B 1 166 ? -10.195 -31.344 -2.648 1 97.12 166 GLN B N 1
ATOM 3921 C CA . GLN B 1 166 ? -10.891 -32.594 -2.863 1 97.12 166 GLN B CA 1
ATOM 3922 C C . GLN B 1 166 ? -10.195 -33.438 -3.924 1 97.12 166 GLN B C 1
ATOM 3924 O O . GLN B 1 166 ? -9.672 -32.906 -4.906 1 97.12 166 GLN B O 1
ATOM 3929 N N . PRO B 1 167 ? -10.203 -34.75 -3.783 1 95.38 167 PRO B N 1
ATOM 3930 C CA . PRO B 1 167 ? -9.523 -35.625 -4.742 1 95.38 167 PRO B CA 1
ATOM 3931 C C . PRO B 1 167 ? -10.031 -35.438 -6.172 1 95.38 167 PRO B C 1
ATOM 3933 O O . PRO B 1 167 ? -9.242 -35.531 -7.121 1 95.38 167 PRO B O 1
ATOM 3936 N N . ASP B 1 168 ? -11.305 -35.156 -6.336 1 95.75 168 ASP B N 1
ATOM 3937 C CA . ASP B 1 168 ? -11.891 -35.031 -7.672 1 95.75 168 ASP B CA 1
ATOM 3938 C C . ASP B 1 168 ? -12.242 -33.594 -7.996 1 95.75 168 ASP B C 1
ATOM 3940 O O . ASP B 1 168 ? -13.086 -33.344 -8.859 1 95.75 168 ASP B O 1
ATOM 3944 N N . GLY B 1 169 ? -11.648 -32.656 -7.27 1 95.62 169 GLY B N 1
ATOM 3945 C CA . GLY B 1 169 ? -11.961 -31.25 -7.453 1 95.62 169 GLY B CA 1
ATOM 3946 C C . GLY B 1 169 ? -11.711 -30.766 -8.867 1 95.62 169 GLY B C 1
ATOM 3947 O O . GLY B 1 169 ? -12.383 -29.844 -9.336 1 95.62 169 GLY B O 1
ATOM 3948 N N . HIS B 1 170 ? -10.766 -31.422 -9.57 1 97.31 170 HIS B N 1
ATOM 3949 C CA . HIS B 1 170 ? -10.367 -31.016 -10.914 1 97.31 170 HIS B CA 1
ATOM 3950 C C . HIS B 1 170 ? -11.375 -31.484 -11.953 1 97.31 170 HIS B C 1
ATOM 3952 O O . HIS B 1 170 ? -11.414 -30.953 -13.07 1 97.31 170 HIS B O 1
ATOM 3958 N N . VAL B 1 171 ? -12.25 -32.438 -11.672 1 97.81 171 VAL B N 1
ATOM 3959 C CA . VAL B 1 171 ? -13.055 -33.125 -12.656 1 97.81 171 VAL B CA 1
ATOM 3960 C C . VAL B 1 171 ? -14.055 -32.188 -13.289 1 97.81 171 VAL B C 1
ATOM 3962 O O . VAL B 1 171 ? -14.117 -32.062 -14.516 1 97.81 171 VAL B O 1
ATOM 3965 N N . LEU B 1 172 ? -14.82 -31.453 -12.438 1 97.81 172 LEU B N 1
ATOM 3966 C CA . LEU B 1 172 ? -15.805 -30.531 -12.992 1 97.81 172 LEU B CA 1
ATOM 3967 C C . LEU B 1 172 ? -15.117 -29.391 -13.727 1 97.81 172 LEU B C 1
ATOM 3969 O O . LEU B 1 172 ? -15.641 -28.875 -14.719 1 97.81 172 LEU B O 1
ATOM 3973 N N . MET B 1 173 ? -13.945 -28.984 -13.219 1 98.12 173 MET B N 1
ATOM 3974 C CA . MET B 1 173 ? -13.188 -27.906 -13.875 1 98.12 173 MET B CA 1
ATOM 3975 C C . MET B 1 173 ? -12.789 -28.312 -15.289 1 98.12 173 MET B C 1
ATOM 3977 O O . MET B 1 173 ? -12.969 -27.547 -16.234 1 98.12 173 MET B O 1
ATOM 3981 N N . ASP B 1 174 ? -12.297 -29.531 -15.422 1 98.12 174 ASP B N 1
ATOM 3982 C CA . ASP B 1 174 ? -11.875 -30.047 -16.719 1 98.12 174 ASP B CA 1
ATOM 3983 C C . ASP B 1 174 ? -13.078 -30.266 -17.641 1 98.12 174 ASP B C 1
ATOM 3985 O O . ASP B 1 174 ? -12.984 -30.047 -18.844 1 98.12 174 ASP B O 1
ATOM 3989 N N . GLU B 1 175 ? -14.172 -30.719 -17.078 1 97.88 175 GLU B N 1
ATOM 3990 C CA . GLU B 1 175 ? -15.375 -30.969 -17.844 1 97.88 175 GLU B CA 1
ATOM 3991 C C . GLU B 1 175 ? -15.984 -29.672 -18.375 1 97.88 175 GLU B C 1
ATOM 3993 O O . GLU B 1 175 ? -16.578 -29.641 -19.453 1 97.88 175 GLU B O 1
ATOM 3998 N N . HIS B 1 176 ? -15.82 -28.609 -17.594 1 98 176 HIS B N 1
ATOM 3999 C CA . HIS B 1 176 ? -16.438 -27.328 -17.938 1 98 176 HIS B CA 1
ATOM 4000 C C . HIS B 1 176 ? -15.391 -26.203 -17.969 1 98 176 HIS B C 1
ATOM 4002 O O . HIS B 1 176 ? -15.555 -25.188 -17.297 1 98 176 HIS B O 1
ATOM 4008 N N . LEU B 1 177 ? -14.406 -26.406 -18.844 1 97.62 177 LEU B N 1
ATOM 4009 C CA . LEU B 1 177 ? -13.242 -25.516 -18.906 1 97.62 177 LEU B CA 1
ATOM 4010 C C . LEU B 1 177 ? -13.672 -24.094 -19.234 1 97.62 177 LEU B C 1
ATOM 4012 O O . LEU B 1 177 ? -13.102 -23.125 -18.703 1 97.62 177 LEU B O 1
ATOM 4016 N N . ASP B 1 178 ? -14.68 -23.891 -20.141 1 97.5 178 ASP B N 1
ATOM 4017 C CA . ASP B 1 178 ? -15.164 -22.562 -20.469 1 97.5 178 ASP B CA 1
ATOM 4018 C C . ASP B 1 178 ? -15.797 -21.891 -19.25 1 97.5 178 ASP B C 1
ATOM 4020 O O . ASP B 1 178 ? -15.57 -20.703 -19 1 97.5 178 ASP B O 1
ATOM 4024 N N . SER B 1 179 ? -16.641 -22.641 -18.531 1 98.31 179 SER B N 1
ATOM 4025 C CA . SER B 1 179 ? -17.234 -22.156 -17.281 1 98.31 179 SER B CA 1
ATOM 4026 C C . SER B 1 179 ? -16.172 -21.75 -16.266 1 98.31 179 SER B C 1
ATOM 4028 O O . SER B 1 179 ? -16.25 -20.688 -15.672 1 98.31 179 SER B O 1
ATOM 4030 N N . PHE B 1 180 ? -15.188 -22.578 -16.141 1 98.38 180 PHE B N 1
ATOM 4031 C CA . PHE B 1 180 ? -14.07 -22.391 -15.227 1 98.38 180 PHE B CA 1
ATOM 4032 C C . PHE B 1 180 ? -13.328 -21.094 -15.547 1 98.38 180 PHE B C 1
ATOM 4034 O O . PHE B 1 180 ? -13.18 -20.234 -14.68 1 98.38 180 PHE B O 1
ATOM 4041 N N . TYR B 1 181 ? -12.898 -20.891 -16.75 1 97.81 181 TYR B N 1
ATOM 4042 C CA . TYR B 1 181 ? -12.117 -19.719 -17.141 1 97.81 181 TYR B CA 1
ATOM 4043 C C . TYR B 1 181 ? -12.977 -18.469 -17.125 1 97.81 181 TYR B C 1
ATOM 4045 O O . TYR B 1 181 ? -12.508 -17.391 -16.75 1 97.81 181 TYR B O 1
ATOM 4053 N N . SER B 1 182 ? -14.289 -18.578 -17.516 1 97.94 182 SER B N 1
ATOM 4054 C CA . SER B 1 182 ? -15.156 -17.406 -17.547 1 97.94 182 SER B CA 1
ATOM 4055 C C . SER B 1 182 ? -15.32 -16.812 -16.156 1 97.94 182 SER B C 1
ATOM 4057 O O . SER B 1 182 ? -15.359 -15.586 -16 1 97.94 182 SER B O 1
ATOM 4059 N N . LEU B 1 183 ? -15.375 -17.641 -15.148 1 98.31 183 LEU B N 1
ATOM 4060 C CA . LEU B 1 183 ? -15.539 -17.141 -13.789 1 98.31 183 LEU B CA 1
ATOM 4061 C C . LEU B 1 183 ? -14.242 -16.531 -13.266 1 98.31 183 LEU B C 1
ATOM 4063 O O . LEU B 1 183 ? -14.25 -15.461 -12.664 1 98.31 183 LEU B O 1
ATOM 4067 N N . HIS B 1 184 ? -13.117 -17.188 -13.516 1 97.62 184 HIS B N 1
ATOM 4068 C CA . HIS B 1 184 ? -11.828 -16.719 -13.008 1 97.62 184 HIS B CA 1
ATOM 4069 C C . HIS B 1 184 ? -11.477 -15.352 -13.586 1 97.62 184 HIS B C 1
ATOM 4071 O O . HIS B 1 184 ? -10.945 -14.484 -12.883 1 97.62 184 HIS B O 1
ATOM 4077 N N . TYR B 1 185 ? -11.844 -15.164 -14.836 1 97.12 185 TYR B N 1
ATOM 4078 C CA . TYR B 1 185 ? -11.453 -13.93 -15.516 1 97.12 185 TYR B CA 1
ATOM 4079 C C . TYR B 1 185 ? -12.656 -13.023 -15.734 1 97.12 185 TYR B C 1
ATOM 4081 O O . TYR B 1 185 ? -12.68 -12.234 -16.672 1 97.12 185 TYR B O 1
ATOM 4089 N N . SER B 1 186 ? -13.695 -13.219 -14.883 1 97.38 186 SER B N 1
ATOM 4090 C CA . SER B 1 186 ? -14.93 -12.461 -14.984 1 97.38 186 SER B CA 1
ATOM 4091 C C . SER B 1 186 ? -14.656 -10.961 -14.977 1 97.38 186 SER B C 1
ATOM 4093 O O . SER B 1 186 ? -13.805 -10.484 -14.227 1 97.38 186 SER B O 1
ATOM 4095 N N . SER B 1 187 ? -15.461 -10.227 -15.758 1 95.38 187 SER B N 1
ATOM 4096 C CA . SER B 1 187 ? -15.383 -8.773 -15.797 1 95.38 187 SER B CA 1
ATOM 4097 C C . SER B 1 187 ? -16.094 -8.148 -14.602 1 95.38 187 SER B C 1
ATOM 4099 O O . SER B 1 187 ? -15.922 -6.957 -14.32 1 95.38 187 SER B O 1
ATOM 4101 N N . ASN B 1 188 ? -16.922 -8.938 -13.938 1 95.5 188 ASN B N 1
ATOM 4102 C CA . ASN B 1 188 ? -17.688 -8.438 -12.812 1 95.5 188 ASN B CA 1
ATOM 4103 C C . ASN B 1 188 ? -17 -8.727 -11.484 1 95.5 188 ASN B C 1
ATOM 4105 O O . ASN B 1 188 ? -17.578 -9.352 -10.594 1 95.5 188 ASN B O 1
ATOM 4109 N N . THR B 1 189 ? -15.812 -8.336 -11.344 1 92.75 189 THR B N 1
ATOM 4110 C CA . THR B 1 189 ? -15.086 -8.438 -10.086 1 92.75 189 THR B CA 1
ATOM 4111 C C . THR B 1 189 ? -15.258 -7.164 -9.258 1 92.75 189 THR B C 1
ATOM 4113 O O . THR B 1 189 ? -15.328 -6.062 -9.812 1 92.75 189 THR B O 1
ATOM 4116 N N . PRO B 1 190 ? -15.516 -7.234 -7.984 1 95.19 190 PRO B N 1
ATOM 4117 C CA . PRO B 1 190 ? -15.234 -8.422 -7.172 1 95.19 190 PRO B CA 1
ATOM 4118 C C . PRO B 1 190 ? -16.469 -9.312 -6.988 1 95.19 190 PRO B C 1
ATOM 4120 O O . PRO B 1 190 ? -16.344 -10.438 -6.504 1 95.19 190 PRO B O 1
ATOM 4123 N N . THR B 1 191 ? -17.609 -8.977 -7.492 1 97.56 191 THR B N 1
ATOM 4124 C CA . THR B 1 191 ? -18.875 -9.609 -7.141 1 97.56 191 THR B CA 1
ATOM 4125 C C . THR B 1 191 ? -18.844 -11.102 -7.473 1 97.56 191 THR B C 1
ATOM 4127 O O . THR B 1 191 ? -19.125 -11.945 -6.617 1 97.56 191 THR B O 1
ATOM 4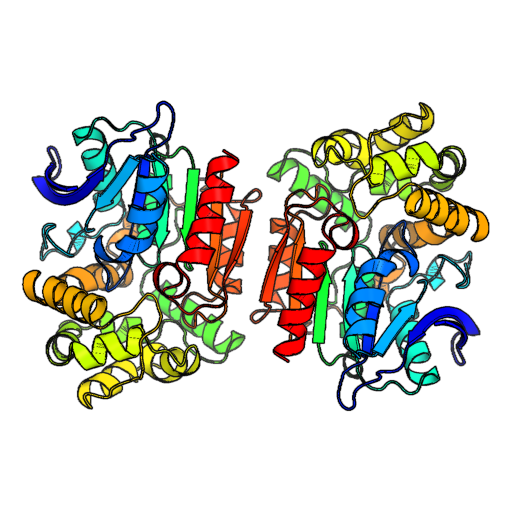130 N N . ASP B 1 192 ? -18.453 -11.453 -8.609 1 98.5 192 ASP B N 1
ATOM 4131 C CA . ASP B 1 192 ? -18.484 -12.852 -9.039 1 98.5 192 ASP B CA 1
ATOM 4132 C C . ASP B 1 192 ? -17.531 -13.695 -8.203 1 98.5 192 ASP B C 1
ATOM 4134 O O . ASP B 1 192 ? -17.844 -14.836 -7.848 1 98.5 192 ASP B O 1
ATOM 4138 N N . TRP B 1 193 ? -16.359 -13.18 -7.902 1 98.56 193 TRP B N 1
ATOM 4139 C CA . TRP B 1 193 ? -15.398 -13.953 -7.117 1 98.56 193 TRP B CA 1
ATOM 4140 C C . TRP B 1 193 ? -15.891 -14.133 -5.684 1 98.56 193 TRP B C 1
ATOM 4142 O O . TRP B 1 193 ? -15.688 -15.188 -5.078 1 98.56 193 TRP B O 1
ATOM 4152 N N . ILE B 1 194 ? -16.484 -13.07 -5.145 1 98.69 194 ILE B N 1
ATOM 4153 C CA . ILE B 1 194 ? -17.016 -13.164 -3.789 1 98.69 194 ILE B CA 1
ATOM 4154 C C . ILE B 1 194 ? -18.141 -14.195 -3.742 1 98.69 194 ILE B C 1
ATOM 4156 O O . ILE B 1 194 ? -18.141 -15.086 -2.885 1 98.69 194 ILE B O 1
ATOM 4160 N N . GLU B 1 195 ? -19.016 -14.195 -4.719 1 98.62 195 GLU B N 1
ATOM 4161 C CA . GLU B 1 195 ? -20.25 -14.969 -4.66 1 98.62 195 GLU B CA 1
ATOM 4162 C C . GLU B 1 195 ? -20.047 -16.406 -5.141 1 98.62 195 GLU B C 1
ATOM 4164 O O . GLU B 1 195 ? -20.703 -17.328 -4.668 1 98.62 195 GLU B O 1
ATOM 4169 N N . HIS B 1 196 ? -19 -16.516 -6.035 1 98.75 196 HIS B N 1
ATOM 4170 C CA . HIS B 1 196 ? -18.984 -17.812 -6.719 1 98.75 196 HIS B CA 1
ATOM 4171 C C . HIS B 1 196 ? -17.625 -18.484 -6.602 1 98.75 196 HIS B C 1
ATOM 4173 O O . HIS B 1 196 ? -17.469 -19.641 -7.02 1 98.75 196 HIS B O 1
ATOM 4179 N N . ILE B 1 197 ? -16.641 -17.859 -6.039 1 98.5 197 ILE B N 1
ATOM 4180 C CA . ILE B 1 197 ? -15.352 -18.5 -5.781 1 98.5 197 ILE B CA 1
ATOM 4181 C C . ILE B 1 197 ? -15.102 -18.562 -4.273 1 98.5 197 ILE B C 1
ATOM 4183 O O . ILE B 1 197 ? -14.969 -19.641 -3.707 1 98.5 197 ILE B O 1
ATOM 4187 N N . ALA B 1 198 ? -15.211 -17.484 -3.592 1 98.62 198 ALA B N 1
ATOM 4188 C CA . ALA B 1 198 ? -14.828 -17.375 -2.186 1 98.62 198 ALA B CA 1
ATOM 4189 C C . ALA B 1 198 ? -15.836 -18.094 -1.286 1 98.62 198 ALA B C 1
ATOM 4191 O O . ALA B 1 198 ? -15.453 -18.75 -0.319 1 98.62 198 ALA B O 1
ATOM 4192 N N . LYS B 1 199 ? -17.125 -17.953 -1.595 1 98.25 199 LYS B N 1
ATOM 4193 C CA . LYS B 1 199 ? -18.156 -18.594 -0.777 1 98.25 199 LYS B CA 1
ATOM 4194 C C . LYS B 1 199 ? -18.031 -20.109 -0.829 1 98.25 199 LYS B C 1
ATOM 4196 O O . LYS B 1 199 ? -17.969 -20.703 -1.912 1 98.25 199 LYS B O 1
ATOM 4201 N N . ILE B 1 200 ? -18.016 -20.75 0.312 1 98.44 200 ILE B N 1
ATOM 4202 C CA . ILE B 1 200 ? -17.781 -22.188 0.419 1 98.44 200 ILE B CA 1
ATOM 4203 C C . ILE B 1 200 ? -18.875 -22.938 -0.337 1 98.44 200 ILE B C 1
ATOM 4205 O O . ILE B 1 200 ? -20.062 -22.703 -0.114 1 98.44 200 ILE B O 1
ATOM 4209 N N . GLY B 1 201 ? -18.422 -23.719 -1.269 1 98.06 201 GLY B N 1
ATOM 4210 C CA . GLY B 1 201 ? -19.328 -24.562 -2.027 1 98.06 201 GLY B CA 1
ATOM 4211 C C . GLY B 1 201 ? -19.828 -23.922 -3.303 1 98.06 201 GLY B C 1
ATOM 4212 O O . GLY B 1 201 ? -20.328 -24.594 -4.199 1 98.06 201 GLY B O 1
ATOM 4213 N N . ALA B 1 202 ? -19.688 -22.625 -3.426 1 98.69 202 ALA B N 1
ATOM 4214 C CA . ALA B 1 202 ? -20.297 -21.875 -4.527 1 98.69 202 ALA B CA 1
ATOM 4215 C C . ALA B 1 202 ? -19.578 -22.156 -5.844 1 98.69 202 ALA B C 1
ATOM 4217 O O . ALA B 1 202 ? -20.203 -22.188 -6.906 1 98.69 202 ALA B O 1
ATOM 4218 N N . PHE B 1 203 ? -18.312 -22.375 -5.75 1 98.56 203 PHE B N 1
ATOM 4219 C CA . PHE B 1 203 ? -17.531 -22.641 -6.957 1 98.56 203 PHE B CA 1
ATOM 4220 C C . PHE B 1 203 ? -17.953 -23.953 -7.598 1 98.56 203 PHE B C 1
ATOM 4222 O O . PHE B 1 203 ? -18.156 -24.031 -8.812 1 98.56 203 PHE B O 1
ATOM 4229 N N . GLN B 1 204 ? -18.078 -24.953 -6.82 1 98.31 204 GLN B N 1
ATOM 4230 C CA . GLN B 1 204 ? -18.531 -26.25 -7.309 1 98.31 204 GLN B CA 1
ATOM 4231 C C . GLN B 1 204 ? -19.922 -26.156 -7.922 1 98.31 204 GLN B C 1
ATOM 4233 O O . GLN B 1 204 ? -20.188 -26.75 -8.969 1 98.31 204 GLN B O 1
ATOM 4238 N N . GLU B 1 205 ? -20.781 -25.391 -7.234 1 98.56 205 GLU B N 1
ATOM 4239 C CA . GLU B 1 205 ? -22.125 -25.188 -7.75 1 98.56 205 GLU B CA 1
ATOM 4240 C C . GLU B 1 205 ? -22.109 -24.484 -9.102 1 98.56 205 GLU B C 1
ATOM 4242 O O . GLU B 1 205 ? -22.859 -24.844 -10.008 1 98.56 205 GLU B O 1
ATOM 4247 N N . TRP B 1 206 ? -21.25 -23.5 -9.219 1 98.81 206 TRP B N 1
ATOM 4248 C CA . TRP B 1 206 ? -21.094 -22.766 -10.469 1 98.81 206 TRP B CA 1
ATOM 4249 C C . TRP B 1 206 ? -20.719 -23.719 -11.609 1 98.81 206 TRP B C 1
ATOM 4251 O O . TRP B 1 206 ? -21.344 -23.688 -12.68 1 98.81 206 TRP B O 1
ATOM 4261 N N . LEU B 1 207 ? -19.734 -24.547 -11.375 1 98.62 207 LEU B N 1
ATOM 4262 C CA . LEU B 1 207 ? -19.234 -25.453 -12.398 1 98.62 207 LEU B CA 1
ATOM 4263 C C . LEU B 1 207 ? -20.266 -26.516 -12.734 1 98.62 207 LEU B C 1
ATOM 4265 O O . LEU B 1 207 ? -20.484 -26.844 -13.906 1 98.62 207 LEU B O 1
ATOM 4269 N N . ALA B 1 208 ? -20.906 -27.078 -11.703 1 98.44 208 ALA B N 1
ATOM 4270 C CA . ALA B 1 208 ? -21.906 -28.125 -11.914 1 98.44 208 ALA B CA 1
ATOM 4271 C C . ALA B 1 208 ? -23.047 -27.625 -12.797 1 98.44 208 ALA B C 1
ATOM 4273 O O . ALA B 1 208 ? -23.609 -28.391 -13.578 1 98.44 208 ALA B O 1
ATOM 4274 N N . ALA B 1 209 ? -23.297 -26.391 -12.672 1 98.62 209 ALA B N 1
ATOM 4275 C CA . ALA B 1 209 ? -24.375 -25.781 -13.453 1 98.62 209 ALA B CA 1
ATOM 4276 C C . ALA B 1 209 ? -23.875 -25.297 -14.805 1 98.62 209 ALA B C 1
ATOM 4278 O O . ALA B 1 209 ? -24.641 -24.797 -15.625 1 98.62 209 ALA B O 1
ATOM 4279 N N . ASP B 1 210 ? -22.562 -25.422 -15.055 1 98.56 210 ASP B N 1
ATOM 4280 C CA . ASP B 1 210 ? -21.906 -24.969 -16.266 1 98.56 210 ASP B CA 1
ATOM 4281 C C . ASP B 1 210 ? -22.266 -23.516 -16.578 1 98.56 210 ASP B C 1
ATOM 4283 O O . ASP B 1 210 ? -22.594 -23.172 -17.719 1 98.56 210 ASP B O 1
ATOM 4287 N N . ARG B 1 211 ? -22.266 -22.656 -15.484 1 98.38 211 ARG B N 1
ATOM 4288 C CA . ARG B 1 211 ? -22.562 -21.234 -15.633 1 98.38 211 ARG B CA 1
ATOM 4289 C C . ARG B 1 211 ? -21.438 -20.516 -16.359 1 98.38 211 ARG B C 1
ATOM 4291 O O . ARG B 1 211 ? -20.297 -21 -16.391 1 98.38 211 ARG B O 1
ATOM 4298 N N . MET B 1 212 ? -21.781 -19.375 -16.938 1 98.31 212 MET B N 1
ATOM 4299 C CA . MET B 1 212 ? -20.828 -18.562 -17.688 1 98.31 212 MET B CA 1
ATOM 4300 C C . MET B 1 212 ? -20.844 -17.109 -17.203 1 98.31 212 MET B C 1
ATOM 4302 O O . MET B 1 212 ? -21.922 -16.547 -17 1 98.31 212 MET B O 1
ATOM 4306 N N . ALA B 1 213 ? -19.703 -16.594 -16.938 1 98.12 213 ALA B N 1
ATOM 4307 C CA . ALA B 1 213 ? -19.562 -15.164 -16.656 1 98.12 213 ALA B CA 1
ATOM 4308 C C . ALA B 1 213 ? -19.062 -14.414 -17.891 1 98.12 213 ALA B C 1
ATOM 4310 O O . ALA B 1 213 ? -18.406 -15 -18.766 1 98.12 213 ALA B O 1
ATOM 4311 N N . GLU B 1 214 ? -19.422 -13.164 -17.953 1 96.25 214 GLU B N 1
ATOM 4312 C CA . GLU B 1 214 ? -18.812 -12.32 -18.984 1 96.25 214 GLU B CA 1
ATOM 4313 C C . GLU B 1 214 ? -17.359 -12.016 -18.656 1 96.25 214 GLU B C 1
ATOM 4315 O O . GLU B 1 214 ? -17.016 -11.727 -17.516 1 96.25 214 GLU B O 1
ATOM 4320 N N . TYR B 1 215 ? -16.5 -12.234 -19.656 1 93.12 215 TYR B N 1
ATOM 4321 C CA . TYR B 1 215 ? -15.094 -11.875 -19.516 1 93.12 215 TYR B CA 1
ATOM 4322 C C . TYR B 1 215 ? -14.477 -11.492 -20.859 1 93.12 215 TYR B C 1
ATOM 4324 O O . TYR B 1 215 ? -14.969 -11.906 -21.906 1 93.12 215 TYR B O 1
ATOM 4332 N N . GLY B 1 216 ? -13.523 -10.656 -20.75 1 90.94 216 GLY B N 1
ATOM 4333 C CA . GLY B 1 216 ? -12.852 -10.148 -21.938 1 90.94 216 GLY B CA 1
ATOM 4334 C C . GLY B 1 216 ? -12.547 -8.664 -21.859 1 90.94 216 GLY B C 1
ATOM 4335 O O . GLY B 1 216 ? -13.297 -7.898 -21.25 1 90.94 216 GLY B O 1
ATOM 4336 N N . ASN B 1 217 ? -11.422 -8.219 -22.359 1 90.19 217 ASN B N 1
ATOM 4337 C CA . ASN B 1 217 ? -10.984 -6.84 -22.516 1 90.19 217 ASN B CA 1
ATOM 4338 C C . ASN B 1 217 ? -9.914 -6.715 -23.594 1 90.19 217 ASN B C 1
ATOM 4340 O O . ASN B 1 217 ? -9.844 -7.551 -24.5 1 90.19 217 ASN B O 1
ATOM 4344 N N . ASP B 1 218 ? -9.203 -5.617 -23.625 1 87.94 218 ASP B N 1
ATOM 4345 C CA . ASP B 1 218 ? -8.203 -5.398 -24.656 1 87.94 218 ASP B CA 1
ATOM 4346 C C . ASP B 1 218 ? -7.102 -6.453 -24.594 1 87.94 218 ASP B C 1
ATOM 4348 O O . ASP B 1 218 ? -6.461 -6.758 -25.609 1 87.94 218 ASP B O 1
ATOM 4352 N N . TYR B 1 219 ? -6.977 -7.141 -23.469 1 87.94 219 TYR B N 1
ATOM 4353 C CA . TYR B 1 219 ? -5.887 -8.086 -23.266 1 87.94 219 TYR B CA 1
ATOM 4354 C C . TYR B 1 219 ? -6.398 -9.516 -23.25 1 87.94 219 TYR B C 1
ATOM 4356 O O . TYR B 1 219 ? -5.641 -10.461 -23.484 1 87.94 219 TYR B O 1
ATOM 4364 N N . ILE B 1 220 ? -7.652 -9.688 -22.891 1 93.12 220 ILE B N 1
ATOM 4365 C CA . ILE B 1 220 ? -8.289 -11 -22.922 1 93.12 220 ILE B CA 1
ATOM 4366 C C . ILE B 1 220 ? -9.133 -11.125 -24.188 1 93.12 220 ILE B C 1
ATOM 4368 O O . ILE B 1 220 ? -10.344 -10.898 -24.156 1 93.12 220 ILE B O 1
ATOM 4372 N N . THR B 1 221 ? -8.5 -11.57 -25.234 1 93.25 221 THR B N 1
ATOM 4373 C CA . THR B 1 221 ? -9.148 -11.734 -26.547 1 93.25 221 THR B CA 1
ATOM 4374 C C . THR B 1 221 ? -9.648 -13.164 -26.719 1 93.25 221 THR B C 1
ATOM 4376 O O . THR B 1 221 ? -9.375 -14.031 -25.891 1 93.25 221 THR B O 1
ATOM 4379 N N . ASN B 1 222 ? -10.328 -13.352 -27.797 1 94 222 ASN B N 1
ATOM 4380 C CA . ASN B 1 222 ? -10.742 -14.711 -28.141 1 94 222 ASN B CA 1
ATOM 4381 C C . ASN B 1 222 ? -9.539 -15.633 -28.312 1 94 222 ASN B C 1
ATOM 4383 O O . ASN B 1 222 ? -9.578 -16.797 -27.906 1 94 222 ASN B O 1
ATOM 4387 N N . SER B 1 223 ? -8.562 -15.07 -28.922 1 94.62 223 SER B N 1
ATOM 4388 C CA . SER B 1 223 ? -7.348 -15.852 -29.125 1 94.62 223 SER B CA 1
ATOM 4389 C C . SER B 1 223 ? -6.691 -16.219 -27.797 1 94.62 223 SER B C 1
ATOM 4391 O O . SER B 1 223 ? -6.234 -17.344 -27.625 1 94.62 223 SER B O 1
ATOM 4393 N N . THR B 1 224 ? -6.633 -15.32 -26.875 1 94.25 224 THR B N 1
ATOM 4394 C CA . THR B 1 224 ? -6.074 -15.562 -25.547 1 94.25 224 THR B CA 1
ATOM 4395 C C . THR B 1 224 ? -6.855 -16.656 -24.828 1 94.25 224 THR B C 1
ATOM 4397 O O . THR B 1 224 ? -6.266 -17.594 -24.266 1 94.25 224 THR B O 1
ATOM 4400 N N . ARG B 1 225 ? -8.172 -16.547 -24.938 1 95 225 ARG B N 1
ATOM 4401 C CA . ARG B 1 225 ? -9.047 -17.516 -24.281 1 95 225 ARG B CA 1
ATOM 4402 C C . ARG B 1 225 ? -8.836 -18.922 -24.828 1 95 225 ARG B C 1
ATOM 4404 O O . ARG B 1 225 ? -8.727 -19.875 -24.078 1 95 225 ARG B O 1
ATOM 4411 N N . GLU B 1 226 ? -8.734 -18.953 -26.109 1 96.5 226 GLU B N 1
ATOM 4412 C CA . GLU B 1 226 ? -8.547 -20.234 -26.766 1 96.5 226 GLU B CA 1
ATOM 4413 C C . GLU B 1 226 ? -7.18 -20.828 -26.438 1 96.5 226 GLU B C 1
ATOM 4415 O O . GLU B 1 226 ? -7.047 -22.047 -26.266 1 96.5 226 GLU B O 1
ATOM 4420 N N . GLN B 1 227 ? -6.223 -19.984 -26.359 1 96.62 227 GLN B N 1
ATOM 4421 C CA . GLN B 1 227 ? -4.875 -20.453 -26.062 1 96.62 227 GLN B CA 1
ATOM 4422 C C . GLN B 1 227 ? -4.785 -21.016 -24.656 1 96.62 227 GLN B C 1
ATOM 4424 O O . GLN B 1 227 ? -4.113 -22.031 -24.422 1 96.62 227 GLN B O 1
ATOM 4429 N N . TRP B 1 228 ? -5.441 -20.375 -23.703 1 96.38 228 TRP B N 1
ATOM 4430 C CA . TRP B 1 228 ? -5.473 -20.891 -22.344 1 96.38 228 TRP B CA 1
ATOM 4431 C C . TRP B 1 228 ? -6.031 -22.312 -22.312 1 96.38 228 TRP B C 1
ATOM 4433 O O . TRP B 1 228 ? -5.426 -23.203 -21.703 1 96.38 228 TRP B O 1
ATOM 4443 N N . LYS B 1 229 ? -7.129 -22.484 -22.984 1 97.19 229 LYS B N 1
ATOM 4444 C CA . LYS B 1 229 ? -7.793 -23.781 -22.984 1 97.19 229 LYS B CA 1
ATOM 4445 C C . LYS B 1 229 ? -6.953 -24.828 -23.703 1 97.19 229 LYS B C 1
ATOM 4447 O O . LYS B 1 229 ? -6.871 -25.969 -23.266 1 97.19 229 LYS B O 1
ATOM 4452 N N . THR B 1 230 ? -6.359 -24.375 -24.781 1 97.94 230 THR B N 1
ATOM 4453 C CA . THR B 1 230 ? -5.504 -25.281 -25.531 1 97.94 230 THR B CA 1
ATOM 4454 C C . THR B 1 230 ? -4.348 -25.781 -24.672 1 97.94 230 THR B C 1
ATOM 4456 O O . THR B 1 230 ? -4.055 -26.969 -24.641 1 97.94 230 THR B O 1
ATOM 4459 N N . ILE B 1 231 ? -3.711 -24.906 -23.922 1 98.19 231 ILE B N 1
ATOM 4460 C CA . ILE B 1 231 ? -2.59 -25.25 -23.047 1 98.19 231 ILE B CA 1
ATOM 4461 C C . ILE B 1 231 ? -3.064 -26.188 -21.953 1 98.19 231 ILE B C 1
ATOM 4463 O O . ILE B 1 231 ? -2.434 -27.219 -21.688 1 98.19 231 ILE B O 1
ATOM 4467 N N . THR B 1 232 ? -4.219 -25.875 -21.359 1 98.06 232 THR B N 1
ATOM 4468 C CA . THR B 1 232 ? -4.734 -26.672 -20.25 1 98.06 232 THR B CA 1
ATOM 4469 C C . THR B 1 232 ? -5.094 -28.078 -20.719 1 98.06 232 THR B C 1
ATOM 4471 O O . THR B 1 232 ? -4.785 -29.062 -20.047 1 98.06 232 THR B O 1
ATOM 4474 N N . ARG B 1 233 ? -5.695 -28.156 -21.938 1 97.75 233 ARG B N 1
ATOM 4475 C CA . ARG B 1 233 ? -6.027 -29.469 -22.5 1 97.75 233 ARG B CA 1
ATOM 4476 C C . ARG B 1 233 ? -4.766 -30.266 -22.828 1 97.75 233 ARG B C 1
ATOM 4478 O O . ARG B 1 233 ? -4.691 -31.453 -22.531 1 97.75 233 ARG B O 1
ATOM 4485 N N . ALA B 1 234 ? -3.816 -29.562 -23.375 1 97.44 234 ALA B N 1
ATOM 4486 C CA . ALA B 1 234 ? -2.574 -30.219 -23.781 1 97.44 234 ALA B CA 1
ATOM 4487 C C . ALA B 1 234 ? -1.815 -30.734 -22.562 1 97.44 234 ALA B C 1
ATOM 4489 O O . ALA B 1 234 ? -1.12 -31.75 -22.641 1 97.44 234 ALA B O 1
ATOM 4490 N N . GLN B 1 235 ? -1.952 -30.109 -21.438 1 96.75 235 GLN B N 1
ATOM 4491 C CA . GLN B 1 235 ? -1.211 -30.531 -20.25 1 96.75 235 GLN B CA 1
ATOM 4492 C C . GLN B 1 235 ? -1.956 -31.609 -19.484 1 96.75 235 GLN B C 1
ATOM 4494 O O . GLN B 1 235 ? -1.498 -32.062 -18.438 1 96.75 235 GLN B O 1
ATOM 4499 N N . GLY B 1 236 ? -3.131 -32.031 -19.969 1 97.06 236 GLY B N 1
ATOM 4500 C CA . GLY B 1 236 ? -3.861 -33.125 -19.359 1 97.06 236 GLY B CA 1
ATOM 4501 C C . GLY B 1 236 ? -4.949 -32.656 -18.406 1 97.06 236 GLY B C 1
ATOM 4502 O O . GLY B 1 236 ? -5.531 -33.469 -17.688 1 97.06 236 GLY B O 1
ATOM 4503 N N . GLY B 1 237 ? -5.191 -31.375 -18.391 1 98 237 GLY B N 1
ATOM 4504 C CA . GLY B 1 237 ? -6.227 -30.828 -17.531 1 98 237 GLY B CA 1
ATOM 4505 C C . GLY B 1 237 ? -5.672 -30.047 -16.359 1 98 237 GLY B C 1
ATOM 4506 O O . GLY B 1 237 ? -4.508 -29.641 -16.359 1 98 237 GLY B O 1
ATOM 4507 N N . ILE B 1 238 ? -6.531 -29.781 -15.359 1 97.38 238 ILE B N 1
ATOM 4508 C CA . ILE B 1 238 ? -6.227 -28.859 -14.273 1 97.38 238 ILE B CA 1
ATOM 4509 C C . ILE B 1 238 ? -5.633 -29.625 -13.094 1 97.38 238 ILE B C 1
ATOM 4511 O O . ILE B 1 238 ? -5.047 -29.016 -12.188 1 97.38 238 ILE B O 1
ATOM 4515 N N . GLU B 1 239 ? -5.648 -30.891 -13.07 1 97.5 239 GLU B N 1
ATOM 4516 C CA . GLU B 1 239 ? -5.363 -31.719 -11.906 1 97.5 239 GLU B CA 1
ATOM 4517 C C . GLU B 1 239 ? -3.955 -31.453 -11.375 1 97.5 239 GLU B C 1
ATOM 4519 O O . GLU B 1 239 ? -3.768 -31.234 -10.18 1 97.5 239 GLU B O 1
ATOM 4524 N N . ALA B 1 240 ? -2.951 -31.516 -12.242 1 98 240 ALA B N 1
ATOM 4525 C CA . ALA B 1 240 ? -1.569 -31.359 -11.797 1 98 240 ALA B CA 1
ATOM 4526 C C . ALA B 1 240 ? -1.342 -29.984 -11.164 1 98 240 ALA B C 1
ATOM 4528 O O . ALA B 1 240 ? -0.694 -29.875 -10.125 1 98 240 ALA B O 1
ATOM 4529 N N . ALA B 1 241 ? -1.899 -28.969 -11.828 1 97.75 241 ALA B N 1
ATOM 4530 C CA . ALA B 1 241 ? -1.753 -27.609 -11.305 1 97.75 241 ALA B CA 1
ATOM 4531 C C . ALA B 1 241 ? -2.418 -27.469 -9.938 1 97.75 241 ALA B C 1
ATOM 4533 O O . ALA B 1 241 ? -1.925 -26.734 -9.078 1 97.75 241 ALA B O 1
ATOM 4534 N N . GLN B 1 242 ? -3.482 -28.141 -9.688 1 97.56 242 GLN B N 1
ATOM 4535 C CA . GLN B 1 242 ? -4.227 -28.062 -8.438 1 97.56 242 GLN B CA 1
ATOM 4536 C C . GLN B 1 242 ? -3.439 -28.688 -7.289 1 97.56 242 GLN B C 1
ATOM 4538 O O . GLN B 1 242 ? -3.748 -28.453 -6.117 1 97.56 242 GLN B O 1
ATOM 4543 N N . LYS B 1 243 ? -2.457 -29.5 -7.59 1 98.44 243 LYS B N 1
ATOM 4544 C CA . LYS B 1 243 ? -1.677 -30.172 -6.555 1 98.44 243 LYS B CA 1
ATOM 4545 C C . LYS B 1 243 ? -0.882 -29.156 -5.727 1 98.44 243 LYS B C 1
ATOM 4547 O O . LYS B 1 243 ? -0.463 -29.469 -4.609 1 98.44 243 LYS B O 1
ATOM 4552 N N . TRP B 1 244 ? -0.676 -27.938 -6.277 1 98.69 244 TRP B N 1
ATOM 4553 C CA . TRP B 1 244 ? -0.102 -26.875 -5.461 1 98.69 244 TRP B CA 1
ATOM 4554 C C . TRP B 1 244 ? -0.95 -26.625 -4.219 1 98.69 244 TRP B C 1
ATOM 4556 O O . TRP B 1 244 ? -0.427 -26.562 -3.105 1 98.69 244 TRP B O 1
ATOM 4566 N N . TYR B 1 245 ? -2.271 -26.484 -4.41 1 98.62 245 TYR B N 1
ATOM 4567 C CA . TYR B 1 245 ? -3.189 -26.266 -3.297 1 98.62 245 TYR B CA 1
ATOM 4568 C C . TYR B 1 245 ? -3.184 -27.453 -2.338 1 98.62 245 TYR B C 1
ATOM 4570 O O . TYR B 1 245 ? -3.131 -27.266 -1.119 1 98.62 245 TYR B O 1
ATOM 4578 N N . LYS B 1 246 ? -3.234 -28.625 -2.896 1 98.62 246 LYS B N 1
ATOM 4579 C CA . LYS B 1 246 ? -3.268 -29.828 -2.07 1 98.62 246 LYS B CA 1
ATOM 4580 C C . LYS B 1 246 ? -1.991 -29.969 -1.247 1 98.62 246 LYS B C 1
ATOM 4582 O O . LYS B 1 246 ? -2.043 -30.328 -0.066 1 98.62 246 LYS B O 1
ATOM 4587 N N . ALA B 1 247 ? -0.854 -29.703 -1.919 1 98.81 247 ALA B N 1
ATOM 4588 C CA . ALA B 1 247 ? 0.418 -29.781 -1.207 1 98.81 247 ALA B CA 1
ATOM 4589 C C . ALA B 1 247 ? 0.459 -28.797 -0.043 1 98.81 247 ALA B C 1
ATOM 4591 O O . ALA B 1 247 ? 0.923 -29.141 1.049 1 98.81 247 ALA B O 1
ATOM 4592 N N . LEU B 1 248 ? -0.027 -27.578 -0.256 1 98.75 248 LEU B N 1
ATOM 4593 C CA . LEU B 1 248 ? -0.083 -26.594 0.812 1 98.75 248 LEU B CA 1
ATOM 4594 C C . LEU B 1 248 ? -1.019 -27.047 1.928 1 98.75 248 LEU B C 1
ATOM 4596 O O . LEU B 1 248 ? -0.601 -27.172 3.08 1 98.75 248 LEU B O 1
ATOM 4600 N N . LEU B 1 249 ? -2.209 -27.453 1.619 1 98.69 249 LEU B N 1
ATOM 4601 C CA . LEU B 1 249 ? -3.264 -27.734 2.582 1 98.69 249 LEU B CA 1
ATOM 4602 C C . LEU B 1 249 ? -2.953 -29.016 3.361 1 98.69 249 LEU B C 1
ATOM 4604 O O . LEU B 1 249 ? -3.297 -29.125 4.543 1 98.69 249 LEU B O 1
ATOM 4608 N N . GLN B 1 250 ? -2.287 -29.938 2.723 1 98.44 250 GLN B N 1
ATOM 4609 C CA . GLN B 1 250 ? -2.07 -31.234 3.352 1 98.44 250 GLN B CA 1
ATOM 4610 C C . GLN B 1 250 ? -0.723 -31.281 4.066 1 98.44 250 GLN B C 1
ATOM 4612 O O . GLN B 1 250 ? -0.256 -32.344 4.453 1 98.44 250 GLN B O 1
ATOM 4617 N N . GLY B 1 251 ? -0.061 -30.188 4.172 1 98.62 251 GLY B N 1
ATOM 4618 C CA . GLY B 1 251 ? 1.063 -30.031 5.082 1 98.62 251 GLY B CA 1
ATOM 4619 C C . GLY B 1 251 ? 2.375 -30.531 4.5 1 98.62 251 GLY B C 1
ATOM 4620 O O . GLY B 1 251 ? 3.309 -30.844 5.242 1 98.62 251 GLY B O 1
ATOM 4621 N N . VAL B 1 252 ? 2.471 -30.609 3.166 1 98.81 252 VAL B N 1
ATOM 4622 C CA . VAL B 1 252 ? 3.703 -31.047 2.52 1 98.81 252 VAL B CA 1
ATOM 4623 C C . VAL B 1 252 ? 4.855 -30.125 2.926 1 98.81 252 VAL B C 1
ATOM 4625 O O . VAL B 1 252 ? 5.996 -30.578 3.057 1 98.81 252 VAL B O 1
ATOM 4628 N N . ASN B 1 253 ? 4.602 -28.844 3.23 1 98.88 253 ASN B N 1
ATOM 4629 C CA . ASN B 1 253 ? 5.637 -27.844 3.496 1 98.88 253 ASN B CA 1
ATOM 4630 C C . ASN B 1 253 ? 5.852 -27.656 4.992 1 98.88 253 ASN B C 1
ATOM 4632 O O . ASN B 1 253 ? 6.75 -26.906 5.402 1 98.88 253 ASN B O 1
ATOM 4636 N N . SER B 1 254 ? 5.07 -28.312 5.875 1 98.81 254 SER B N 1
ATOM 4637 C CA . SER B 1 254 ? 5.012 -27.984 7.297 1 98.81 254 SER B CA 1
ATOM 4638 C C . SER B 1 254 ? 6.359 -28.203 7.973 1 98.81 254 SER B C 1
ATOM 4640 O O . SER B 1 254 ? 6.828 -27.359 8.734 1 98.81 254 SER B O 1
ATOM 4642 N N . LYS B 1 255 ? 7.031 -29.328 7.703 1 98.69 255 LYS B N 1
ATOM 4643 C CA . LYS B 1 255 ? 8.328 -29.609 8.312 1 98.69 255 LYS B CA 1
ATOM 4644 C C . LYS B 1 255 ? 9.375 -28.594 7.863 1 98.69 255 LYS B C 1
ATOM 4646 O O . LYS B 1 255 ? 10.164 -28.109 8.672 1 98.69 255 LYS B O 1
ATOM 4651 N N . ASN B 1 256 ? 9.391 -28.312 6.562 1 98.81 256 ASN B N 1
ATOM 4652 C CA . ASN B 1 256 ? 10.312 -27.297 6.051 1 98.81 256 ASN B CA 1
ATOM 4653 C C . ASN B 1 256 ? 10.078 -25.938 6.707 1 98.81 256 ASN B C 1
ATOM 4655 O O . ASN B 1 256 ? 11.031 -25.234 7.02 1 98.81 256 ASN B O 1
ATOM 4659 N N . GLU B 1 257 ? 8.828 -25.562 6.902 1 98.75 257 GLU B N 1
ATOM 4660 C CA . GLU B 1 257 ? 8.508 -24.281 7.543 1 98.75 257 GLU B CA 1
ATOM 4661 C C . GLU B 1 257 ? 9.008 -24.25 8.984 1 98.75 257 GLU B C 1
ATOM 4663 O O . GLU B 1 257 ? 9.516 -23.219 9.438 1 98.75 257 GLU B O 1
ATOM 4668 N N . ASP B 1 258 ? 8.82 -25.344 9.664 1 98.62 258 ASP B N 1
ATOM 4669 C CA . ASP B 1 258 ? 9.344 -25.438 11.023 1 98.62 258 ASP B CA 1
ATOM 4670 C C . ASP B 1 258 ? 10.852 -25.219 11.055 1 98.62 258 ASP B C 1
ATOM 4672 O O . ASP B 1 258 ? 11.375 -24.547 11.945 1 98.62 258 ASP B O 1
ATOM 4676 N N . ASP B 1 259 ? 11.57 -25.766 10.094 1 98.62 259 ASP B N 1
ATOM 4677 C CA . ASP B 1 259 ? 13.023 -25.734 10.031 1 98.62 259 ASP B CA 1
ATOM 4678 C C . ASP B 1 259 ? 13.523 -24.297 9.82 1 98.62 259 ASP B C 1
ATOM 4680 O O . ASP B 1 259 ? 14.625 -23.953 10.266 1 98.62 259 ASP B O 1
ATOM 4684 N N . VAL B 1 260 ? 12.711 -23.453 9.188 1 98.56 260 VAL B N 1
ATOM 4685 C CA . VAL B 1 260 ? 13.219 -22.125 8.82 1 98.56 260 VAL B CA 1
ATOM 4686 C C . VAL B 1 260 ? 12.508 -21.062 9.641 1 98.56 260 VAL B C 1
ATOM 4688 O O . VAL B 1 260 ? 12.656 -19.859 9.375 1 98.56 260 VAL B O 1
ATOM 4691 N N . ARG B 1 261 ? 11.758 -21.375 10.633 1 97.38 261 ARG B N 1
ATOM 4692 C CA . ARG B 1 261 ? 10.914 -20.469 11.406 1 97.38 261 ARG B CA 1
ATOM 4693 C C . ARG B 1 261 ? 11.742 -19.375 12.078 1 97.38 261 ARG B C 1
ATOM 4695 O O . ARG B 1 261 ? 11.273 -18.266 12.273 1 97.38 261 ARG B O 1
ATOM 4702 N N . SER B 1 262 ? 13.008 -19.688 12.383 1 97.75 262 SER B N 1
ATOM 4703 C CA . SER B 1 262 ? 13.836 -18.766 13.156 1 97.75 262 SER B CA 1
ATOM 4704 C C . SER B 1 262 ? 14.586 -17.797 12.234 1 97.75 262 SER B C 1
ATOM 4706 O O . SER B 1 262 ? 15.227 -16.859 12.711 1 97.75 262 SER B O 1
ATOM 4708 N N . MET B 1 263 ? 14.477 -18.031 10.969 1 97.44 263 MET B N 1
ATOM 4709 C CA . MET B 1 263 ? 15.148 -17.141 10.031 1 97.44 263 MET B CA 1
ATOM 4710 C C . MET B 1 263 ? 14.469 -15.766 10.016 1 97.44 263 MET B C 1
ATOM 4712 O O . MET B 1 263 ? 13.25 -15.672 10.172 1 97.44 263 MET B O 1
ATOM 4716 N N . SER B 1 264 ? 15.188 -14.625 9.805 1 95.69 264 SER B N 1
ATOM 4717 C CA . SER B 1 264 ? 14.68 -13.258 9.859 1 95.69 264 SER B CA 1
ATOM 4718 C C . SER B 1 264 ? 13.586 -13.031 8.82 1 95.69 264 SER B C 1
ATOM 4720 O O . SER B 1 264 ? 12.578 -12.383 9.109 1 95.69 264 SER B O 1
ATOM 4722 N N . GLY B 1 265 ? 13.773 -13.492 7.613 1 97.69 265 GLY B N 1
ATOM 4723 C CA . GLY B 1 265 ? 12.828 -13.328 6.52 1 97.69 265 GLY B CA 1
ATOM 4724 C C . GLY B 1 265 ? 12.844 -11.938 5.918 1 97.69 265 GLY B C 1
ATOM 4725 O O . GLY B 1 265 ? 12.117 -11.664 4.965 1 97.69 265 GLY B O 1
ATOM 4726 N N . ILE B 1 266 ? 13.68 -11.031 6.469 1 97.81 266 ILE B N 1
ATOM 4727 C CA . ILE B 1 266 ? 13.727 -9.656 5.992 1 97.81 266 ILE B CA 1
ATOM 4728 C C . ILE B 1 266 ? 14.211 -9.633 4.543 1 97.81 266 ILE B C 1
ATOM 4730 O O . ILE B 1 266 ? 15.203 -10.281 4.207 1 97.81 266 ILE B O 1
ATOM 4734 N N . ILE B 1 267 ? 13.492 -8.953 3.697 1 98.19 267 ILE B N 1
ATOM 4735 C CA . ILE B 1 267 ? 13.883 -8.758 2.307 1 98.19 267 ILE B CA 1
ATOM 4736 C C . ILE B 1 267 ? 14.898 -7.617 2.211 1 98.19 267 ILE B C 1
ATOM 4738 O O . ILE B 1 267 ? 14.539 -6.445 2.348 1 98.19 267 ILE B O 1
ATOM 4742 N N . GLU B 1 268 ? 16.062 -7.941 1.942 1 96.44 268 GLU B N 1
ATOM 4743 C CA . GLU B 1 268 ? 17.125 -6.949 1.854 1 96.44 268 GLU B CA 1
ATOM 4744 C C . GLU B 1 268 ? 17.203 -6.344 0.455 1 96.44 268 GLU B C 1
ATOM 4746 O O . GLU B 1 268 ? 17.672 -5.215 0.285 1 96.44 268 GLU B O 1
ATOM 4751 N N . GLN B 1 269 ? 16.734 -7.047 -0.513 1 97.81 269 GLN B N 1
ATOM 4752 C CA . GLN B 1 269 ? 16.75 -6.602 -1.901 1 97.81 269 GLN B CA 1
ATOM 4753 C C . GLN B 1 269 ? 15.703 -5.527 -2.15 1 97.81 269 GLN B C 1
ATOM 4755 O O . GLN B 1 269 ? 14.641 -5.531 -1.514 1 97.81 269 GLN B O 1
ATOM 4760 N N . PRO B 1 270 ? 15.961 -4.621 -3.109 1 97.75 270 PRO B N 1
ATOM 4761 C CA . PRO B 1 270 ? 14.844 -3.793 -3.559 1 97.75 270 PRO B CA 1
ATOM 4762 C C . PRO B 1 270 ? 13.609 -4.613 -3.916 1 97.75 270 PRO B C 1
ATOM 4764 O O . PRO B 1 270 ? 13.727 -5.699 -4.488 1 97.75 270 PRO B O 1
ATOM 4767 N N . SER B 1 271 ? 12.492 -4.121 -3.494 1 98.56 271 SER B N 1
ATOM 4768 C CA . SER B 1 271 ? 11.289 -4.918 -3.697 1 98.56 271 SER B CA 1
ATOM 4769 C C . SER B 1 271 ? 10.086 -4.031 -4.008 1 98.56 271 SER B C 1
ATOM 4771 O O . SER B 1 271 ? 10.078 -2.844 -3.672 1 98.56 271 SER B O 1
ATOM 4773 N N . LEU B 1 272 ? 9.156 -4.602 -4.691 1 98.75 272 LEU B N 1
ATOM 4774 C CA . LEU B 1 272 ? 7.922 -3.955 -5.129 1 98.75 272 LEU B CA 1
ATOM 4775 C C . LEU B 1 272 ? 6.715 -4.848 -4.871 1 98.75 272 LEU B C 1
ATOM 4777 O O . LEU B 1 272 ? 6.777 -6.062 -5.09 1 98.75 272 LEU B O 1
ATOM 4781 N N . PHE B 1 273 ? 5.684 -4.312 -4.324 1 98.81 273 PHE B N 1
ATOM 4782 C CA . PHE B 1 273 ? 4.375 -4.961 -4.277 1 98.81 273 PHE B CA 1
ATOM 4783 C C . PHE B 1 273 ? 3.357 -4.18 -5.102 1 98.81 273 PHE B C 1
ATOM 4785 O O . PHE B 1 273 ? 3.236 -2.963 -4.957 1 98.81 273 PHE B O 1
ATOM 4792 N N . ILE B 1 274 ? 2.682 -4.809 -6.008 1 98.81 274 ILE B N 1
ATOM 4793 C CA . ILE B 1 274 ? 1.577 -4.211 -6.75 1 98.81 274 ILE B CA 1
ATOM 4794 C C . ILE B 1 274 ? 0.261 -4.859 -6.328 1 98.81 274 ILE B C 1
ATOM 4796 O O . ILE B 1 274 ? 0.017 -6.035 -6.621 1 98.81 274 ILE B O 1
ATOM 4800 N N . ALA B 1 275 ? -0.573 -4.117 -5.691 1 98.38 275 ALA B N 1
ATOM 4801 C CA . ALA B 1 275 ? -1.863 -4.602 -5.207 1 98.38 275 ALA B CA 1
ATOM 4802 C C . ALA B 1 275 ? -2.924 -4.531 -6.305 1 98.38 275 ALA B C 1
ATOM 4804 O O . ALA B 1 275 ? -2.871 -3.656 -7.168 1 98.38 275 ALA B O 1
ATOM 4805 N N . ALA B 1 276 ? -3.82 -5.449 -6.297 1 98.06 276 ALA B N 1
ATOM 4806 C CA . ALA B 1 276 ? -5.023 -5.422 -7.121 1 98.06 276 ALA B CA 1
ATOM 4807 C C . ALA B 1 276 ? -6.23 -4.949 -6.316 1 98.06 276 ALA B C 1
ATOM 4809 O O . ALA B 1 276 ? -6.727 -5.672 -5.449 1 98.06 276 ALA B O 1
ATOM 4810 N N . ASP B 1 277 ? -6.828 -3.848 -6.664 1 96.19 277 ASP B N 1
ATOM 4811 C CA . ASP B 1 277 ? -7.777 -3.129 -5.82 1 96.19 277 ASP B CA 1
ATOM 4812 C C . ASP B 1 277 ? -9.047 -3.943 -5.609 1 96.19 277 ASP B C 1
ATOM 4814 O O . ASP B 1 277 ? -9.68 -3.854 -4.555 1 96.19 277 ASP B O 1
ATOM 4818 N N . ARG B 1 278 ? -9.445 -4.703 -6.633 1 96.5 278 ARG B N 1
ATOM 4819 C CA . ARG B 1 278 ? -10.734 -5.379 -6.59 1 96.5 278 ARG B CA 1
ATOM 4820 C C . ARG B 1 278 ? -10.562 -6.883 -6.398 1 96.5 278 ARG B C 1
ATOM 4822 O O . ARG B 1 278 ? -11.469 -7.66 -6.703 1 96.5 278 ARG B O 1
ATOM 4829 N N . ASP B 1 279 ? -9.375 -7.328 -5.949 1 98.12 279 ASP B N 1
ATOM 4830 C CA . ASP B 1 279 ? -9.117 -8.742 -5.703 1 98.12 279 ASP B CA 1
ATOM 4831 C C . ASP B 1 279 ? -9.898 -9.242 -4.488 1 98.12 279 ASP B C 1
ATOM 4833 O O . ASP B 1 279 ? -9.695 -8.758 -3.373 1 98.12 279 ASP B O 1
ATOM 4837 N N . ALA B 1 280 ? -10.734 -10.195 -4.645 1 97.56 280 ALA B N 1
ATOM 4838 C CA . ALA B 1 280 ? -11.609 -10.688 -3.582 1 97.56 280 ALA B CA 1
ATOM 4839 C C . ALA B 1 280 ? -10.922 -11.758 -2.746 1 97.56 280 ALA B C 1
ATOM 4841 O O . ALA B 1 280 ? -11.391 -12.109 -1.664 1 97.56 280 ALA B O 1
ATOM 4842 N N . VAL B 1 281 ? -9.773 -12.211 -3.193 1 97.5 281 VAL B N 1
ATOM 4843 C CA . VAL B 1 281 ? -9.07 -13.281 -2.492 1 97.5 281 VAL B CA 1
ATOM 4844 C C . VAL B 1 281 ? -7.738 -12.766 -1.959 1 97.5 281 VAL B C 1
ATOM 4846 O O . VAL B 1 281 ? -7.426 -12.938 -0.78 1 97.5 281 VAL B O 1
ATOM 4849 N N . GLY B 1 282 ? -6.938 -12.203 -2.828 1 97.62 282 GLY B N 1
ATOM 4850 C CA . GLY B 1 282 ? -5.738 -11.492 -2.414 1 97.62 282 GLY B CA 1
ATOM 4851 C C . GLY B 1 282 ? -6.02 -10.086 -1.91 1 97.62 282 GLY B C 1
ATOM 4852 O O . GLY B 1 282 ? -5.574 -9.109 -2.512 1 97.62 282 GLY B O 1
ATOM 4853 N N . LEU B 1 283 ? -6.719 -10.016 -0.774 1 98 283 LEU B N 1
ATOM 4854 C CA . LEU B 1 283 ? -7.137 -8.727 -0.226 1 98 283 LEU B CA 1
ATOM 4855 C C . LEU B 1 283 ? -5.934 -7.82 0.005 1 98 283 LEU B C 1
ATOM 4857 O O . LEU B 1 283 ? -5.027 -8.164 0.768 1 98 283 LEU B O 1
ATOM 4861 N N . PRO B 1 284 ? -5.926 -6.617 -0.589 1 97.69 284 PRO B N 1
ATOM 4862 C CA . PRO B 1 284 ? -4.742 -5.758 -0.535 1 97.69 284 PRO B CA 1
ATOM 4863 C C . PRO B 1 284 ? -4.293 -5.465 0.895 1 97.69 284 PRO B C 1
ATOM 4865 O O . PRO B 1 284 ? -3.107 -5.594 1.211 1 97.69 284 PRO B O 1
ATOM 4868 N N . ALA B 1 285 ? -5.215 -5.113 1.777 1 97.19 285 ALA B N 1
ATOM 4869 C CA . ALA B 1 285 ? -4.867 -4.773 3.154 1 97.19 285 ALA B CA 1
ATOM 4870 C C . ALA B 1 285 ? -4.195 -5.949 3.857 1 97.19 285 ALA B C 1
ATOM 4872 O O . ALA B 1 285 ? -3.166 -5.781 4.516 1 97.19 285 ALA B O 1
ATOM 4873 N N . ARG B 1 286 ? -4.695 -7.113 3.695 1 97.25 286 ARG B N 1
ATOM 4874 C CA . ARG B 1 286 ? -4.148 -8.305 4.34 1 97.25 286 ARG B CA 1
ATOM 4875 C C . ARG B 1 286 ? -2.771 -8.641 3.777 1 97.25 286 ARG B C 1
ATOM 4877 O O . ARG B 1 286 ? -1.872 -9.039 4.52 1 97.25 286 ARG B O 1
ATOM 4884 N N . GLN B 1 287 ? -2.68 -8.508 2.461 1 98.25 287 GLN B N 1
ATOM 4885 C CA . GLN B 1 287 ? -1.394 -8.797 1.833 1 98.25 287 GLN B CA 1
ATOM 4886 C C . GLN B 1 287 ? -0.313 -7.844 2.334 1 98.25 287 GLN B C 1
ATOM 4888 O O . GLN B 1 287 ? 0.797 -8.266 2.656 1 98.25 287 GLN B O 1
ATOM 4893 N N . LEU B 1 288 ? -0.621 -6.605 2.414 1 98.12 288 LEU B N 1
ATOM 4894 C CA . LEU B 1 288 ? 0.344 -5.602 2.852 1 98.12 288 LEU B CA 1
ATOM 4895 C C . LEU B 1 288 ? 0.707 -5.801 4.32 1 98.12 288 LEU B C 1
ATOM 4897 O O . LEU B 1 288 ? 1.884 -5.75 4.684 1 98.12 288 LEU B O 1
ATOM 4901 N N . MET B 1 289 ? -0.288 -6.059 5.164 1 97.19 289 MET B N 1
ATOM 4902 C CA . MET B 1 289 ? -0.036 -6.246 6.59 1 97.19 289 MET B CA 1
ATOM 4903 C C . MET B 1 289 ? 0.855 -7.457 6.828 1 97.19 289 MET B C 1
ATOM 4905 O O . MET B 1 289 ? 1.664 -7.465 7.758 1 97.19 289 MET B O 1
ATOM 4909 N N . ALA B 1 290 ? 0.722 -8.438 5.961 1 97.69 290 ALA B N 1
ATOM 4910 C CA . ALA B 1 290 ? 1.526 -9.648 6.105 1 97.69 290 ALA B CA 1
ATOM 4911 C C . ALA B 1 290 ? 2.938 -9.438 5.562 1 97.69 290 ALA B C 1
ATOM 4913 O O . ALA B 1 290 ? 3.891 -10.055 6.039 1 97.69 290 ALA B O 1
ATOM 4914 N N . THR B 1 291 ? 3.172 -8.523 4.613 1 98.62 291 THR B N 1
ATOM 4915 C CA . THR B 1 291 ? 4.414 -8.391 3.859 1 98.62 291 THR B CA 1
ATOM 4916 C C . THR B 1 291 ? 5.316 -7.336 4.492 1 98.62 291 THR B C 1
ATOM 4918 O O . THR B 1 291 ? 6.523 -7.555 4.645 1 98.62 291 THR B O 1
ATOM 4921 N N . LEU B 1 292 ? 4.809 -6.293 4.996 1 97.81 292 LEU B N 1
ATOM 4922 C CA . LEU B 1 292 ? 5.551 -5.062 5.25 1 97.81 292 LEU B CA 1
ATOM 4923 C C . LEU B 1 292 ? 6.426 -5.203 6.492 1 97.81 292 LEU B C 1
ATOM 4925 O O . LEU B 1 292 ? 7.48 -4.57 6.59 1 97.81 292 LEU B O 1
ATOM 4929 N N . PRO B 1 293 ? 6.059 -6.02 7.492 1 97.19 293 PRO B N 1
ATOM 4930 C CA . PRO B 1 293 ? 6.988 -6.23 8.609 1 97.19 293 PRO B CA 1
ATOM 4931 C C . PRO B 1 293 ? 8.344 -6.766 8.148 1 97.19 293 PRO B C 1
ATOM 4933 O O . PRO B 1 293 ? 9.352 -6.562 8.828 1 97.19 293 PRO B O 1
ATOM 4936 N N . TYR B 1 294 ? 8.391 -7.387 6.98 1 98.06 294 TYR B N 1
ATOM 4937 C CA . TYR B 1 294 ? 9.609 -8.016 6.488 1 98.06 294 TYR B CA 1
ATOM 4938 C C . TYR B 1 294 ? 10.234 -7.191 5.367 1 98.06 294 TYR B C 1
ATOM 4940 O O . TYR B 1 294 ? 11.289 -7.551 4.84 1 98.06 294 TYR B O 1
ATOM 4948 N N . ALA B 1 295 ? 9.594 -6.137 5.012 1 97.12 295 ALA B N 1
ATOM 4949 C CA . ALA B 1 295 ? 10.047 -5.332 3.881 1 97.12 295 ALA B CA 1
ATOM 4950 C C . ALA B 1 295 ? 9.797 -3.848 4.125 1 97.12 295 ALA B C 1
ATOM 4952 O O . ALA B 1 295 ? 9.055 -3.205 3.373 1 97.12 295 ALA B O 1
ATOM 4953 N N . PRO B 1 296 ? 10.43 -3.25 5.039 1 92.62 296 PRO B N 1
ATOM 4954 C CA . PRO B 1 296 ? 10.156 -1.861 5.418 1 92.62 296 PRO B CA 1
ATOM 4955 C C . PRO B 1 296 ? 10.445 -0.873 4.293 1 92.62 296 PRO B C 1
ATOM 4957 O O . PRO B 1 296 ? 9.891 0.228 4.273 1 92.62 296 PRO B O 1
ATOM 4960 N N . GLY B 1 297 ? 11.312 -1.243 3.363 1 92.69 297 GLY B N 1
ATOM 4961 C CA . GLY B 1 297 ? 11.656 -0.351 2.268 1 92.69 297 GLY B CA 1
ATOM 4962 C C . GLY B 1 297 ? 10.938 -0.688 0.976 1 92.69 297 GLY B C 1
ATOM 4963 O O . GLY B 1 297 ? 11.289 -0.172 -0.088 1 92.69 297 GLY B O 1
ATOM 4964 N N . MET B 1 298 ? 9.914 -1.522 1.03 1 96.56 298 MET B N 1
ATOM 4965 C CA . MET B 1 298 ? 9.219 -1.985 -0.168 1 96.56 298 MET B CA 1
ATOM 4966 C C . MET B 1 298 ? 8.445 -0.844 -0.826 1 96.56 298 MET B C 1
ATOM 4968 O O . MET B 1 298 ? 7.797 -0.053 -0.143 1 96.56 298 MET B O 1
ATOM 4972 N N . ARG B 1 299 ? 8.578 -0.752 -2.09 1 96.69 299 ARG B N 1
ATOM 4973 C CA . ARG B 1 299 ? 7.711 0.132 -2.863 1 96.69 299 ARG B CA 1
ATOM 4974 C C . ARG B 1 299 ? 6.328 -0.481 -3.051 1 96.69 299 ARG B C 1
ATOM 4976 O O . ARG B 1 299 ? 6.199 -1.69 -3.252 1 96.69 299 ARG B O 1
ATOM 4983 N N . ILE B 1 300 ? 5.305 0.348 -3.051 1 97.5 300 ILE B N 1
ATOM 4984 C CA . ILE B 1 300 ? 3.932 -0.129 -3.141 1 97.5 300 ILE B CA 1
ATOM 4985 C C . ILE B 1 300 ? 3.211 0.581 -4.285 1 97.5 300 ILE B C 1
ATOM 4987 O O . ILE B 1 300 ? 3.293 1.805 -4.414 1 97.5 300 ILE B O 1
ATOM 4991 N N . ARG B 1 301 ? 2.613 -0.169 -5.125 1 97.69 301 ARG B N 1
ATOM 4992 C CA . ARG B 1 301 ? 1.724 0.306 -6.18 1 97.69 301 ARG B CA 1
ATOM 4993 C C . ARG B 1 301 ? 0.4 -0.45 -6.164 1 97.69 301 ARG B C 1
ATOM 4995 O O . ARG B 1 301 ? 0.28 -1.488 -5.512 1 97.69 301 ARG B O 1
ATOM 5002 N N . SER B 1 302 ? -0.582 0.048 -6.785 1 97.06 302 SER B N 1
ATOM 5003 C CA . SER B 1 302 ? -1.864 -0.627 -6.953 1 97.06 302 SER B CA 1
ATOM 5004 C C . SER B 1 302 ? -2.467 -0.341 -8.32 1 97.06 302 SER B C 1
ATOM 5006 O O . SER B 1 302 ? -2.121 0.654 -8.961 1 97.06 302 SER B O 1
ATOM 5008 N N . VAL B 1 303 ? -3.258 -1.213 -8.789 1 96.56 303 VAL B N 1
ATOM 5009 C CA . VAL B 1 303 ? -3.99 -1.049 -10.039 1 96.56 303 VAL B CA 1
ATOM 5010 C C . VAL B 1 303 ? -5.461 -1.402 -9.828 1 96.56 303 VAL B C 1
ATOM 5012 O O . VAL B 1 303 ? -5.789 -2.242 -8.984 1 96.56 303 VAL B O 1
ATOM 5015 N N . ASP B 1 304 ? -6.359 -0.748 -10.57 1 94.44 304 ASP B N 1
ATOM 5016 C CA . ASP B 1 304 ? -7.785 -1.058 -10.523 1 94.44 304 ASP B CA 1
ATOM 5017 C C . ASP B 1 304 ? -8.094 -2.338 -11.297 1 94.44 304 ASP B C 1
ATOM 5019 O O . ASP B 1 304 ? -8.523 -2.283 -12.453 1 94.44 304 ASP B O 1
ATOM 5023 N N . SER B 1 305 ? -7.895 -3.438 -10.617 1 96.06 305 SER B N 1
ATOM 5024 C CA . SER B 1 305 ? -8.047 -4.738 -11.266 1 96.06 305 SER B CA 1
ATOM 5025 C C . SER B 1 305 ? -8.523 -5.793 -10.266 1 96.06 305 SER B C 1
ATOM 5027 O O . SER B 1 305 ? -8.531 -5.555 -9.062 1 96.06 305 SER B O 1
ATOM 5029 N N . GLY B 1 306 ? -9.016 -6.871 -10.922 1 96.75 306 GLY B N 1
ATOM 5030 C CA . GLY B 1 306 ? -9.234 -8.078 -10.148 1 96.75 306 GLY B CA 1
ATOM 5031 C C . GLY B 1 306 ? -7.965 -8.883 -9.93 1 96.75 306 GLY B C 1
ATOM 5032 O O . GLY B 1 306 ? -6.863 -8.336 -9.977 1 96.75 306 GLY B O 1
ATOM 5033 N N . HIS B 1 307 ? -8.078 -10.133 -9.672 1 98.06 307 HIS B N 1
ATOM 5034 C CA . HIS B 1 307 ? -7.023 -11.023 -9.203 1 98.06 307 HIS B CA 1
ATOM 5035 C C . HIS B 1 307 ? -5.902 -11.133 -10.227 1 98.06 307 HIS B C 1
ATOM 5037 O O . HIS B 1 307 ? -4.734 -11.305 -9.859 1 98.06 307 HIS B O 1
ATOM 5043 N N . PHE B 1 308 ? -6.188 -11.016 -11.484 1 98.31 308 PHE B N 1
ATOM 5044 C CA . PHE B 1 308 ? -5.207 -11.227 -12.539 1 98.31 308 PHE B CA 1
ATOM 5045 C C . PHE B 1 308 ? -4.762 -9.898 -13.141 1 98.31 308 PHE B C 1
ATOM 5047 O O . PHE B 1 308 ? -4.84 -9.703 -14.352 1 98.31 308 PHE B O 1
ATOM 5054 N N . LEU B 1 309 ? -4.137 -9.109 -12.297 1 98.38 309 LEU B N 1
ATOM 5055 C CA . LEU B 1 309 ? -3.824 -7.723 -12.617 1 98.38 309 LEU B CA 1
ATOM 5056 C C . LEU B 1 309 ? -2.844 -7.637 -13.781 1 98.38 309 LEU B C 1
ATOM 5058 O O . LEU B 1 309 ? -2.908 -6.707 -14.586 1 98.38 309 LEU B O 1
ATOM 5062 N N . HIS B 1 310 ? -1.907 -8.609 -13.984 1 98.44 310 HIS B N 1
ATOM 5063 C CA . HIS B 1 310 ? -0.901 -8.586 -15.039 1 98.44 310 HIS B CA 1
ATOM 5064 C C . HIS B 1 310 ? -1.521 -8.883 -16.391 1 98.44 310 HIS B C 1
ATOM 5066 O O . HIS B 1 310 ? -0.894 -8.656 -17.438 1 98.44 310 HIS B O 1
ATOM 5072 N N . ILE B 1 311 ? -2.748 -9.398 -16.344 1 97.5 311 ILE B N 1
ATOM 5073 C CA . ILE B 1 311 ? -3.494 -9.648 -17.562 1 97.5 311 ILE B CA 1
ATOM 5074 C C . ILE B 1 311 ? -4.527 -8.547 -17.781 1 97.5 311 ILE B C 1
ATOM 5076 O O . ILE B 1 311 ? -4.586 -7.941 -18.859 1 97.5 311 ILE B O 1
ATOM 5080 N N . GLU B 1 312 ? -5.285 -8.18 -16.75 1 96.19 312 GLU B N 1
ATOM 5081 C CA . GLU B 1 312 ? -6.414 -7.254 -16.828 1 96.19 312 GLU B CA 1
ATOM 5082 C C . GLU B 1 312 ? -5.941 -5.82 -17.047 1 96.19 312 GLU B C 1
ATOM 5084 O O . GLU B 1 312 ? -6.625 -5.027 -17.688 1 96.19 312 GLU B O 1
ATOM 5089 N N . GLN B 1 313 ? -4.848 -5.5 -16.453 1 96.88 313 GLN B N 1
ATOM 5090 C CA . GLN B 1 313 ? -4.27 -4.164 -16.516 1 96.88 313 GLN B CA 1
ATOM 5091 C C . GLN B 1 313 ? -2.795 -4.223 -16.906 1 96.88 313 GLN B C 1
ATOM 5093 O O . GLN B 1 313 ? -1.948 -3.633 -16.234 1 96.88 313 GLN B O 1
ATOM 5098 N N . ALA B 1 314 ? -2.545 -4.906 -18 1 97.88 314 ALA B N 1
ATOM 5099 C CA . ALA B 1 314 ? -1.182 -5.238 -18.406 1 97.88 314 ALA B CA 1
ATOM 5100 C C . ALA B 1 314 ? -0.341 -3.979 -18.578 1 97.88 314 ALA B C 1
ATOM 5102 O O . ALA B 1 314 ? 0.797 -3.91 -18.109 1 97.88 314 ALA B O 1
ATOM 5103 N N . ASP B 1 315 ? -0.883 -2.947 -19.219 1 97.88 315 ASP B N 1
ATOM 5104 C CA . ASP B 1 315 ? -0.118 -1.738 -19.5 1 97.88 315 ASP B CA 1
ATOM 5105 C C . ASP B 1 315 ? 0.336 -1.058 -18.219 1 97.88 315 ASP B C 1
ATOM 5107 O O . ASP B 1 315 ? 1.509 -0.706 -18.062 1 97.88 315 ASP B O 1
ATOM 5111 N N . GLU B 1 316 ? -0.596 -0.873 -17.328 1 97.56 316 GLU B N 1
ATOM 5112 C CA . GLU B 1 316 ? -0.273 -0.196 -16.078 1 97.56 316 GLU B CA 1
ATOM 5113 C C . GLU B 1 316 ? 0.688 -1.028 -15.234 1 97.56 316 GLU B C 1
ATOM 5115 O O . GLU B 1 316 ? 1.617 -0.49 -14.625 1 97.56 316 GLU B O 1
ATOM 5120 N N . VAL B 1 317 ? 0.492 -2.34 -15.164 1 98.69 317 VAL B N 1
ATOM 5121 C CA . VAL B 1 317 ? 1.387 -3.23 -14.43 1 98.69 317 VAL B CA 1
ATOM 5122 C C . VAL B 1 317 ? 2.787 -3.17 -15.039 1 98.69 317 VAL B C 1
ATOM 5124 O O . VAL B 1 317 ? 3.781 -3.078 -14.32 1 98.69 317 VAL B O 1
ATOM 5127 N N . ASN B 1 318 ? 2.857 -3.199 -16.391 1 98.81 318 ASN B N 1
ATOM 5128 C CA . ASN B 1 318 ? 4.141 -3.09 -17.062 1 98.81 318 ASN B CA 1
ATOM 5129 C C . ASN B 1 318 ? 4.859 -1.791 -16.719 1 98.81 318 ASN B C 1
ATOM 5131 O O . ASN B 1 318 ? 6.066 -1.788 -16.484 1 98.81 318 ASN B O 1
ATOM 5135 N N . GLU B 1 319 ? 4.137 -0.749 -16.688 1 98.31 319 GLU B N 1
ATOM 5136 C CA . GLU B 1 319 ? 4.734 0.544 -16.359 1 98.31 319 GLU B CA 1
ATOM 5137 C C . GLU B 1 319 ? 5.273 0.563 -14.93 1 98.31 319 GLU B C 1
ATOM 5139 O O . GLU B 1 319 ? 6.371 1.063 -14.688 1 98.31 319 GLU B O 1
ATOM 5144 N N . HIS B 1 320 ? 4.508 0.048 -13.961 1 98.44 320 HIS B N 1
ATOM 5145 C CA . HIS B 1 320 ? 4.969 -0.018 -12.578 1 98.44 320 HIS B CA 1
ATOM 5146 C C . HIS B 1 320 ? 6.223 -0.872 -12.453 1 98.44 320 HIS B C 1
ATOM 5148 O O . HIS B 1 320 ? 7.176 -0.487 -11.773 1 98.44 320 HIS B O 1
ATOM 5154 N N . LEU B 1 321 ? 6.219 -2.021 -13.117 1 98.81 321 LEU B N 1
ATOM 5155 C CA . LEU B 1 321 ? 7.395 -2.889 -13.102 1 98.81 321 LEU B CA 1
ATOM 5156 C C . LEU B 1 321 ? 8.594 -2.197 -13.742 1 98.81 321 LEU B C 1
ATOM 5158 O O . LEU B 1 321 ? 9.703 -2.256 -13.211 1 98.81 321 LEU B O 1
ATOM 5162 N N . TYR B 1 322 ? 8.336 -1.55 -14.867 1 98.75 322 TYR B N 1
ATOM 5163 C CA . TYR B 1 322 ? 9.406 -0.886 -15.602 1 98.75 322 TYR B CA 1
ATOM 5164 C C . TYR B 1 322 ? 10.039 0.219 -14.766 1 98.75 322 TYR B C 1
ATOM 5166 O O . TYR B 1 322 ? 11.266 0.312 -14.672 1 98.75 322 TYR B O 1
ATOM 5174 N N . GLU B 1 323 ? 9.195 1.056 -14.164 1 97.44 323 GLU B N 1
ATOM 5175 C CA . GLU B 1 323 ? 9.695 2.137 -13.32 1 97.44 323 GLU B CA 1
ATOM 5176 C C . GLU B 1 323 ? 10.523 1.592 -12.156 1 97.44 323 GLU B C 1
ATOM 5178 O O . GLU B 1 323 ? 11.57 2.148 -11.812 1 97.44 323 GLU B O 1
ATOM 5183 N N . PHE B 1 324 ? 10.086 0.565 -11.539 1 98.12 324 PHE B N 1
ATOM 5184 C CA . PHE B 1 324 ? 10.797 -0.078 -10.438 1 98.12 324 P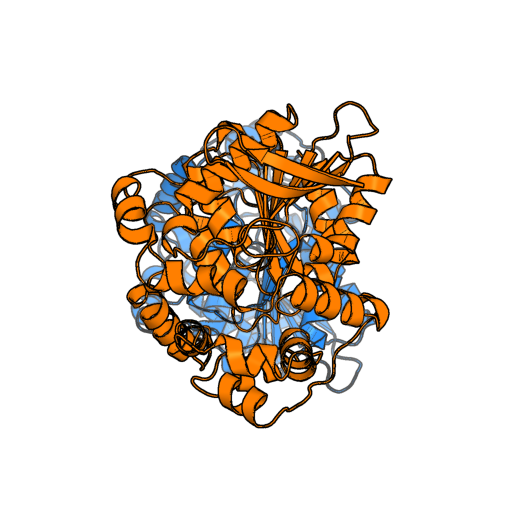HE B CA 1
ATOM 5185 C C . PHE B 1 324 ? 12.156 -0.586 -10.898 1 98.12 324 PHE B C 1
ATOM 5187 O O . PHE B 1 324 ? 13.172 -0.299 -10.266 1 98.12 324 PHE B O 1
ATOM 5194 N N . ILE B 1 325 ? 12.164 -1.267 -12.016 1 98.19 325 ILE B N 1
ATOM 5195 C CA . ILE B 1 325 ? 13.391 -1.87 -12.531 1 98.19 325 ILE B CA 1
ATOM 5196 C C . ILE B 1 325 ? 14.383 -0.776 -12.922 1 98.19 325 ILE B C 1
ATOM 5198 O O . ILE B 1 325 ? 15.586 -0.908 -12.68 1 98.19 325 ILE B O 1
ATOM 5202 N N . GLN B 1 326 ? 13.906 0.324 -13.453 1 96.5 326 GLN B N 1
ATOM 5203 C CA . GLN B 1 326 ? 14.766 1.443 -13.828 1 96.5 326 GLN B CA 1
ATOM 5204 C C . GLN B 1 326 ? 15.422 2.064 -12.602 1 96.5 326 GLN B C 1
ATOM 5206 O O . GLN B 1 326 ? 16.516 2.631 -12.695 1 96.5 326 GLN B O 1
ATOM 5211 N N . SER B 1 327 ? 14.789 1.93 -11.508 1 93.56 327 SER B N 1
ATOM 5212 C CA . SER B 1 327 ? 15.273 2.572 -10.297 1 93.56 327 SER B CA 1
ATOM 5213 C C . SER B 1 327 ? 16.344 1.727 -9.617 1 93.56 327 SER B C 1
ATOM 5215 O O . SER B 1 327 ? 16.969 2.164 -8.641 1 93.56 327 SER B O 1
ATOM 5217 N N . LEU B 1 328 ? 16.547 0.518 -10.039 1 94.5 328 LEU B N 1
ATOM 5218 C CA . LEU B 1 328 ? 17.484 -0.401 -9.398 1 94.5 328 LEU B CA 1
ATOM 5219 C C . LEU B 1 328 ? 18.922 0.039 -9.633 1 94.5 328 LEU B C 1
ATOM 5221 O O . LEU B 1 328 ? 19.25 0.522 -10.719 1 94.5 328 LEU B O 1
#

Sequence (656 aa):
MMKSVKLPTSGTTYRYAINSPSESGKPYLLFLHGFPESSYSWVNQIEYFTRRGYGIIAPDLLGTGGTDKPVELEAYSLKTMASEVAQLLDCEGIENVVAVSHDLGSFLLSRFHTYQSKYLSALAFLDIGYFAPGVDVNMTYVETYNNISQAEVGYPALGYWYYYNQPDGHVLMDEHLDSFYSLHYSSNTPTDWIEHIAKIGAFQEWLAADRMAEYGNDYITNSTREQWKTITRAQGGIEAAQKWYKALLQGVNSKNEDDVRSMSGIIEQPSLFIAADRDAVGLPARQLMATLPYAPGMRIRSVDSGHFLHIEQADEVNEHLYEFIQSLMMKSVKLPTSGTTYRYAINSPSESGKPYLLFLHGFPESSYSWVNQIEYFTRRGYGIIAPDLLGTGGTDKPVELEAYSLKTMASEVAQLLDCEGIENVVAVSHDLGSFLLSRFHTYQSKYLSALAFLDIGYFAPGVDVNMTYVETYNNISQAEVGYPALGYWYYYNQPDGHVLMDEHLDSFYSLHYSSNTPTDWIEHIAKIGAFQEWLAADRMAEYGNDYITNSTREQWKTITRAQGGIEAAQKWYKALLQGVNSKNEDDVRSMSGIIEQPSLFIAADRDAVGLPARQLMATLPYAPGMRIRSVDSGHFLHIEQADEVNEHLYEFIQSL

Nearest PDB structures (foldseek):
  6hgv-assembly1_A  TM=8.818E-01  e=5.245E-23  Homo sapiens
  7a7g-assembly1_B  TM=8.750E-01  e=6.310E-23  Homo sapiens
  5xm6-assembly1_C  TM=8.039E-01  e=4.740E-24  Vigna radiata
  5xmd-assembly2_D-3  TM=8.010E-01  e=4.637E-23  Vigna radiata
  2e3j-assembly1_A  TM=7.767E-01  e=3.407E-23  Mycobacterium tuberculosis H37Rv

pLDDT: mean 97.61, std 1.92, range [85.88, 99.0]